Protein AF-A0AAW5YXQ6-F1 (afdb_monomer_lite)

Foldseek 3Di:
DVVPVVVVVVVVVVVVVVVVVVVVVVVVVVVVVVVVVVVVVVVVVVVVVVVVVVVVVVVVVVVVVVVVVVVVVVVVVVVVVVVVVVVVVVVVVVVVVVVVVVVVVVVVVVVVVVVVVVVVVVVVVVVVVVVVVVVVVVVVVVVVVVVVVVVVVVVVVVVVVVVVVVVVVVVVVVVVVVVVVVVVVVVVVVVVVVVVVVVVVVVVVVVVVVVVVVVVVVVVVVVVVVVVCVVVPVPDDDDDDDDDDDDDDDDPDDDQWAFDQDQQRATPHHFAPDWDWDDDPNDTDTHGDGNHDFAADPAWDWDQDLVLAIDIAGGSHFGAYVVGTDDDDDKWFLQAQQQDQVPQPWDPQFDFPDWDAAPRGWIKTKTWGHPVQAQPQDWTFSHWHDLVSFAFCQDPQQKKKKKWKKADPDFWKKKKWKWARPPDDTHTAKIWIAGRPVRDIDIDHNQSVQKDKDWDADPVRRIIMIMMMGGHDPPSRGMIIGTIIGGHVVGGDHHGDIMIITLIGMIRDPDDDHRDRHYRGMDD

Sequence (524 aa):
MVEEAARNAEAASQSAAVAKKSETAAASSKNAAKTSETNAANSAQAAASSQTASANSATAAKKSETNAKNSETAAKTSETNAKSSQTAAKTSETNAKASETAAKNSQAAAAESESAAAGSATSAAGSATAAANSQKAAKTSETNAKSSQTAAKTSETNAKASETAAKSSQDAAAQSESAAASSASAAAASATASANSQKAAKTSETNAKVSETAAANSAKASAASQTAAKASEDAAREYASQAAEPYKYVLQPLPDVWIPFNDSLDMITGFSPSYKKIVIGDDEITMPGDKIVKFKRASKATYINKSGVLTEAAIDEPRFERDGLLIEGQRTNYMLNSESPASWGRSSNMDVPETGTDSFGFTYGKFVCNNSLIGQTSAINMASIAATKSVDVSGDNKYVTTSCRFKTELQVRLRIRFDKYDGSATTFLGDAYIDTQTLEINMTGGAASRITARVRKDEATGWIFAEATIQAIDGELKIGSQIQYSPKQSGATVSGDYIYLATPQVEDGPCVSSFIISGATAAT

Structure (mmCIF, N/CA/C/O backbone):
data_AF-A0AAW5YXQ6-F1
#
_entry.id   AF-A0AAW5YXQ6-F1
#
loop_
_atom_site.group_PDB
_atom_site.id
_atom_site.type_symbol
_atom_site.label_atom_id
_atom_site.label_alt_id
_atom_site.label_comp_id
_atom_site.label_asym_id
_atom_site.label_entity_id
_atom_site.label_seq_id
_atom_site.pdbx_PDB_ins_code
_atom_site.Cartn_x
_atom_site.Cartn_y
_atom_site.Cartn_z
_atom_site.occupancy
_atom_site.B_iso_or_equiv
_atom_site.auth_seq_id
_atom_site.auth_comp_id
_atom_site.auth_asym_id
_atom_site.auth_atom_id
_atom_site.pdbx_PDB_model_num
ATOM 1 N N . MET A 1 1 ? 112.719 27.786 -176.023 1.00 58.38 1 MET A N 1
ATOM 2 C CA . MET A 1 1 ? 113.555 27.074 -175.024 1.00 58.38 1 MET A CA 1
ATOM 3 C C . MET A 1 1 ? 113.428 27.621 -173.598 1.00 58.38 1 MET A C 1
ATOM 5 O O . MET A 1 1 ? 113.539 26.822 -172.684 1.00 58.38 1 MET A O 1
ATOM 9 N N . VAL A 1 2 ? 113.185 28.920 -173.353 1.00 58.44 2 VAL A N 1
ATOM 10 C CA . VAL A 1 2 ? 113.113 29.449 -171.965 1.00 58.44 2 VAL A CA 1
ATOM 11 C C . VAL A 1 2 ? 111.811 29.065 -171.226 1.00 58.44 2 VAL A C 1
ATOM 13 O O . VAL A 1 2 ? 111.835 28.803 -170.029 1.00 58.44 2 VAL A O 1
ATOM 16 N N . GLU A 1 3 ? 110.681 28.954 -171.929 1.00 59.25 3 GLU A N 1
ATOM 17 C CA . GLU A 1 3 ? 109.342 28.760 -171.325 1.00 59.25 3 GLU A CA 1
ATOM 18 C C . GLU A 1 3 ? 109.040 27.338 -170.808 1.00 59.25 3 GLU A C 1
ATOM 20 O O . GLU A 1 3 ? 108.023 27.115 -170.149 1.00 59.25 3 GLU A O 1
ATOM 25 N N . GLU A 1 4 ? 109.883 26.353 -171.117 1.00 63.62 4 GLU A N 1
ATOM 26 C CA . GLU A 1 4 ? 109.640 24.948 -170.755 1.00 63.62 4 GLU A CA 1
ATOM 27 C C . GLU A 1 4 ? 110.229 24.595 -169.381 1.00 63.62 4 GLU A C 1
ATOM 29 O O . GLU A 1 4 ? 109.579 23.930 -168.574 1.00 63.62 4 GLU A O 1
ATOM 34 N N . ALA A 1 5 ? 111.396 25.159 -169.048 1.00 66.12 5 ALA A N 1
ATOM 35 C CA . ALA A 1 5 ? 111.982 25.057 -167.711 1.00 66.12 5 ALA A CA 1
ATOM 36 C C . ALA A 1 5 ? 111.071 25.675 -166.631 1.00 66.12 5 ALA A C 1
ATOM 38 O O . ALA A 1 5 ? 110.927 25.113 -165.545 1.00 66.12 5 ALA A O 1
ATOM 39 N N . ALA A 1 6 ? 110.399 26.788 -166.954 1.00 67.75 6 ALA A N 1
ATOM 40 C CA . ALA A 1 6 ? 109.440 27.438 -166.062 1.00 67.75 6 ALA A CA 1
ATOM 41 C C . ALA A 1 6 ? 108.243 26.528 -165.725 1.00 67.75 6 ALA A C 1
ATOM 43 O O . ALA A 1 6 ? 107.860 26.426 -164.561 1.00 67.75 6 ALA A O 1
ATOM 44 N N . ARG A 1 7 ? 107.691 25.803 -166.711 1.00 72.69 7 ARG A N 1
ATOM 45 C CA . ARG A 1 7 ? 106.556 24.886 -166.495 1.00 72.69 7 ARG A CA 1
ATOM 46 C C . ARG A 1 7 ? 106.907 23.680 -165.620 1.00 72.69 7 ARG A C 1
ATOM 48 O O . ARG A 1 7 ? 106.089 23.290 -164.791 1.00 72.69 7 ARG A O 1
ATOM 55 N N . ASN A 1 8 ? 108.112 23.122 -165.742 1.00 74.69 8 ASN A N 1
ATOM 56 C CA . ASN A 1 8 ? 108.543 22.026 -164.864 1.00 74.69 8 ASN A CA 1
ATOM 57 C C . ASN A 1 8 ? 108.819 22.494 -163.425 1.00 74.69 8 ASN A C 1
ATOM 59 O O . ASN A 1 8 ? 108.479 21.778 -162.483 1.00 74.69 8 ASN A O 1
ATOM 63 N N . ALA A 1 9 ? 109.375 23.696 -163.236 1.00 74.69 9 ALA A N 1
ATOM 64 C CA . ALA A 1 9 ? 109.530 24.286 -161.904 1.00 74.69 9 ALA A CA 1
ATOM 65 C C . ALA A 1 9 ? 108.166 24.546 -161.232 1.00 74.69 9 ALA A C 1
ATOM 67 O O . ALA A 1 9 ? 107.982 24.229 -160.056 1.00 74.69 9 ALA A O 1
ATOM 68 N N . GLU A 1 10 ? 107.191 25.041 -161.998 1.00 77.94 10 GLU A N 1
ATOM 69 C CA . GLU A 1 10 ? 105.812 25.260 -161.555 1.00 77.94 10 GLU A CA 1
ATOM 70 C C . GLU A 1 10 ? 105.127 23.940 -161.142 1.00 77.94 10 GLU A C 1
ATOM 72 O O . GLU A 1 10 ? 104.594 23.833 -160.038 1.00 77.94 10 GLU A O 1
ATOM 77 N N . ALA A 1 11 ? 105.224 22.885 -161.961 1.00 79.94 11 ALA A N 1
ATOM 78 C CA . ALA A 1 11 ? 104.663 21.567 -161.643 1.00 79.94 11 ALA A CA 1
ATOM 79 C C . ALA A 1 11 ? 105.309 20.916 -160.400 1.00 79.94 11 ALA A C 1
ATOM 81 O O . ALA A 1 11 ? 104.618 20.284 -159.593 1.00 79.94 11 ALA A O 1
ATOM 82 N N . ALA A 1 12 ? 106.620 21.098 -160.206 1.00 81.62 12 ALA A N 1
ATOM 83 C CA . ALA A 1 12 ? 107.322 20.652 -159.003 1.00 81.62 12 ALA A CA 1
ATOM 84 C C . ALA A 1 12 ? 106.882 21.441 -157.755 1.00 81.62 12 ALA A C 1
ATOM 86 O O . ALA A 1 12 ? 106.640 20.843 -156.707 1.00 81.62 12 ALA A O 1
ATOM 87 N N . SER A 1 13 ? 106.704 22.762 -157.879 1.00 81.25 13 SER A N 1
ATOM 88 C CA . SER A 1 13 ? 106.182 23.634 -156.817 1.00 81.25 13 SER A CA 1
ATOM 89 C C . SER A 1 13 ? 104.762 23.233 -156.399 1.00 81.25 13 SER A C 1
ATOM 91 O O . SER A 1 13 ? 104.486 23.042 -155.213 1.00 81.25 13 SER A O 1
ATOM 93 N N . GLN A 1 14 ? 103.875 22.989 -157.369 1.00 83.25 14 GLN A N 1
ATOM 94 C CA . GLN A 1 14 ? 102.514 22.510 -157.115 1.00 83.25 14 GLN A CA 1
ATOM 95 C C . GLN A 1 14 ? 102.505 21.114 -156.478 1.00 83.25 14 GLN A C 1
ATOM 97 O O . GLN A 1 14 ? 101.762 20.881 -155.525 1.00 83.25 14 GLN A O 1
ATOM 102 N N . SER A 1 15 ? 103.377 20.204 -156.922 1.00 85.50 15 SER A N 1
ATOM 103 C CA . SER A 1 15 ? 103.525 18.872 -156.314 1.00 85.50 15 SER A CA 1
ATOM 104 C C . SER A 1 15 ? 104.024 18.954 -154.866 1.00 85.50 15 SER A C 1
ATOM 106 O O . SER A 1 15 ? 103.490 18.273 -153.992 1.00 85.50 15 SER A O 1
ATOM 108 N N . ALA A 1 16 ? 104.984 19.839 -154.577 1.00 83.19 16 ALA A N 1
ATOM 109 C CA . ALA A 1 16 ? 105.452 20.109 -153.219 1.00 83.19 16 ALA A CA 1
ATOM 110 C C . ALA A 1 16 ? 104.354 20.744 -152.343 1.00 83.19 16 ALA A C 1
ATOM 112 O O . ALA A 1 16 ? 104.207 20.379 -151.175 1.00 83.19 16 ALA A O 1
ATOM 113 N N . ALA A 1 17 ? 103.531 21.638 -152.900 1.00 83.88 17 ALA A N 1
ATOM 114 C CA . ALA A 1 17 ? 102.381 22.219 -152.210 1.00 83.88 17 ALA A CA 1
ATOM 115 C C . ALA A 1 17 ? 101.293 21.171 -151.903 1.00 83.88 17 ALA A C 1
ATOM 117 O O . ALA A 1 17 ? 100.746 21.160 -150.798 1.00 83.88 17 ALA A O 1
ATOM 118 N N . VAL A 1 18 ? 101.012 20.250 -152.832 1.00 85.94 18 VAL A N 1
ATOM 119 C CA . VAL A 1 18 ? 100.095 19.115 -152.618 1.00 85.94 18 VAL A CA 1
ATOM 120 C C . VAL A 1 18 ? 100.648 18.155 -151.565 1.00 85.94 18 VAL A C 1
ATOM 122 O O . VAL A 1 18 ? 99.914 17.787 -150.649 1.00 85.94 18 VAL A O 1
ATOM 125 N N . ALA A 1 19 ? 101.938 17.812 -151.623 1.00 85.88 19 ALA A N 1
ATOM 126 C CA . ALA A 1 19 ? 102.594 16.986 -150.611 1.00 85.88 19 ALA A CA 1
ATOM 127 C C . ALA A 1 19 ? 102.504 17.631 -149.218 1.00 85.88 19 ALA A C 1
ATOM 129 O O . ALA A 1 19 ? 102.086 16.976 -148.266 1.00 85.88 19 ALA A O 1
ATOM 130 N N . LYS A 1 20 ? 102.771 18.938 -149.106 1.00 86.19 20 LYS A N 1
ATOM 131 C CA . LYS A 1 20 ? 102.674 19.687 -147.844 1.00 86.19 20 LYS A CA 1
ATOM 132 C C . LYS A 1 20 ? 101.234 19.826 -147.336 1.00 86.19 20 LYS A C 1
ATOM 134 O O . LYS A 1 20 ? 100.990 19.772 -146.130 1.00 86.19 20 LYS A O 1
ATOM 139 N N . LYS A 1 21 ? 100.250 19.933 -148.236 1.00 88.50 21 LYS A N 1
ATOM 140 C CA . LYS A 1 21 ? 98.819 19.866 -147.894 1.00 88.50 21 LYS A CA 1
ATOM 141 C C . LYS A 1 21 ? 98.424 18.470 -147.396 1.00 88.50 21 LYS A C 1
ATOM 143 O O . LYS A 1 21 ? 97.661 18.372 -146.440 1.00 88.50 21 LYS A O 1
ATOM 148 N N . SER A 1 22 ? 98.971 17.409 -147.990 1.00 87.88 22 SER A N 1
ATOM 149 C CA . SER A 1 22 ? 98.764 16.022 -147.556 1.00 87.88 22 SER A CA 1
ATOM 150 C C . SER A 1 22 ? 99.425 15.734 -146.205 1.00 87.88 22 SER A C 1
ATOM 152 O O . SER A 1 22 ? 98.815 15.099 -145.352 1.00 87.88 22 SER A O 1
ATOM 154 N N . GLU A 1 23 ? 100.636 16.242 -145.972 1.00 87.94 23 GLU A N 1
ATOM 155 C CA . GLU A 1 23 ? 101.332 16.190 -144.680 1.00 87.94 23 GLU A CA 1
ATOM 156 C C . GLU A 1 23 ? 100.528 16.924 -143.595 1.00 87.94 23 GLU A C 1
ATOM 158 O O . GLU A 1 23 ? 100.293 16.382 -142.515 1.00 87.94 23 GLU A O 1
ATOM 163 N N . THR A 1 24 ? 100.004 18.112 -143.919 1.00 88.06 24 THR A N 1
ATOM 164 C CA . THR A 1 24 ? 99.104 18.870 -143.036 1.00 88.06 24 THR A CA 1
ATOM 165 C C . THR A 1 24 ? 97.824 18.082 -142.738 1.00 88.06 24 THR A C 1
ATOM 167 O O . THR A 1 24 ? 97.433 17.974 -141.580 1.00 88.06 24 THR A O 1
ATOM 170 N N . ALA A 1 25 ? 97.195 17.471 -143.747 1.00 87.19 25 ALA A N 1
ATOM 171 C CA . ALA A 1 25 ? 95.996 16.651 -143.568 1.00 87.19 25 ALA A CA 1
ATOM 172 C C . ALA A 1 25 ? 96.265 15.389 -142.726 1.00 87.19 25 ALA A C 1
ATOM 174 O O . ALA A 1 25 ? 95.455 15.043 -141.867 1.00 87.19 25 ALA A O 1
ATOM 175 N N . ALA A 1 26 ? 97.418 14.738 -142.905 1.00 88.50 26 ALA A N 1
ATOM 176 C CA . ALA A 1 26 ? 97.848 13.610 -142.082 1.00 88.50 26 ALA A CA 1
ATOM 177 C C . ALA A 1 26 ? 98.106 14.034 -140.624 1.00 88.50 26 ALA A C 1
ATOM 179 O O . ALA A 1 26 ? 97.687 13.337 -139.699 1.00 88.50 26 ALA A O 1
ATOM 180 N N . ALA A 1 27 ? 98.714 15.204 -140.399 1.00 88.56 27 ALA A N 1
ATOM 181 C CA . ALA A 1 27 ? 98.882 15.781 -139.066 1.00 88.56 27 ALA A CA 1
ATOM 182 C C . ALA A 1 27 ? 97.530 16.126 -138.412 1.00 88.56 27 ALA A C 1
ATOM 184 O O . ALA A 1 27 ? 97.301 15.771 -137.255 1.00 88.56 27 ALA A O 1
ATOM 185 N N . SER A 1 28 ? 96.595 16.731 -139.154 1.00 90.81 28 SER A N 1
ATOM 186 C CA . SER A 1 28 ? 95.218 16.965 -138.698 1.00 90.81 28 SER A CA 1
ATOM 187 C C . SER A 1 28 ? 94.488 15.661 -138.368 1.00 90.81 28 SER A C 1
ATOM 189 O O . SER A 1 28 ? 93.843 15.581 -137.327 1.00 90.81 28 SER A O 1
ATOM 191 N N . SER A 1 29 ? 94.633 14.619 -139.193 1.00 91.44 29 SER A N 1
ATOM 192 C CA . SER A 1 29 ? 94.037 13.299 -138.952 1.00 91.44 29 SER A CA 1
ATOM 193 C C . SER A 1 29 ? 94.627 12.623 -137.712 1.00 91.44 29 SER A C 1
ATOM 195 O O . SER A 1 29 ? 93.885 12.063 -136.909 1.00 91.44 29 SER A O 1
ATOM 197 N N . LYS A 1 30 ? 95.948 12.711 -137.508 1.00 91.56 30 LYS A N 1
ATOM 198 C CA . LYS A 1 30 ? 96.632 12.215 -136.303 1.00 91.56 30 LYS A CA 1
ATOM 199 C C . LYS A 1 30 ? 96.160 12.948 -135.044 1.00 91.56 30 LYS A C 1
ATOM 201 O O . LYS A 1 30 ? 95.935 12.315 -134.015 1.00 91.56 30 LYS A O 1
ATOM 206 N N . ASN A 1 31 ? 95.965 14.263 -135.131 1.00 91.19 31 ASN A N 1
ATOM 207 C CA . ASN A 1 31 ? 95.408 15.056 -134.036 1.00 91.19 31 ASN A CA 1
ATOM 208 C C . ASN A 1 31 ? 93.947 14.674 -133.753 1.00 91.19 31 ASN A C 1
ATOM 210 O O . ASN A 1 31 ? 93.602 14.457 -132.596 1.00 91.19 31 ASN A O 1
ATOM 214 N N . ALA A 1 32 ? 93.113 14.504 -134.784 1.00 90.88 32 ALA A N 1
ATOM 215 C CA . ALA A 1 32 ? 91.722 14.072 -134.638 1.00 90.88 32 ALA A CA 1
ATOM 216 C C . ALA A 1 32 ? 91.603 12.664 -134.025 1.00 90.88 32 ALA A C 1
ATOM 218 O O . ALA A 1 32 ? 90.770 12.453 -133.144 1.00 90.88 32 ALA A O 1
ATOM 219 N N . ALA A 1 33 ? 92.471 11.725 -134.418 1.00 91.50 33 ALA A N 1
ATOM 220 C CA . ALA A 1 33 ? 92.562 10.402 -133.800 1.00 91.50 33 ALA A CA 1
ATOM 221 C C . ALA A 1 33 ? 92.910 10.507 -132.306 1.00 91.50 33 ALA A C 1
ATOM 223 O O . ALA A 1 33 ? 92.201 9.946 -131.475 1.00 91.50 33 ALA A O 1
ATOM 224 N N . LYS A 1 34 ? 93.910 11.321 -131.943 1.00 92.81 34 LYS A N 1
ATOM 225 C CA . LYS A 1 34 ? 94.286 11.562 -130.540 1.00 92.81 34 LYS A CA 1
ATOM 226 C C . LYS A 1 34 ? 93.174 12.251 -129.728 1.00 92.81 34 LYS A C 1
ATOM 228 O O . LYS A 1 34 ? 92.974 11.942 -128.552 1.00 92.81 34 LYS A O 1
ATOM 233 N N . THR A 1 35 ? 92.406 13.155 -130.341 1.00 93.69 35 THR A N 1
ATOM 234 C CA . THR A 1 35 ? 91.186 13.720 -129.737 1.00 93.69 35 THR A CA 1
ATOM 235 C C . THR A 1 35 ? 90.112 12.647 -129.544 1.00 93.69 35 THR A C 1
ATOM 237 O O . THR A 1 35 ? 89.458 12.629 -128.506 1.00 93.69 35 THR A O 1
ATOM 240 N N . SER A 1 36 ? 89.950 11.722 -130.492 1.00 92.75 36 SER A N 1
ATOM 241 C CA . SER A 1 36 ? 89.001 10.608 -130.383 1.00 92.75 36 SER A CA 1
ATOM 242 C C . SER A 1 36 ? 89.391 9.617 -129.279 1.00 92.75 36 SER A C 1
ATOM 244 O O . SER A 1 36 ? 88.534 9.258 -128.475 1.00 92.75 36 SER A O 1
ATOM 246 N N . GLU A 1 37 ? 90.677 9.270 -129.147 1.00 92.75 37 GLU A N 1
ATOM 247 C CA . GLU A 1 37 ? 91.215 8.493 -128.015 1.00 92.75 37 GLU A CA 1
ATOM 248 C C . GLU A 1 37 ? 90.936 9.187 -126.673 1.00 92.75 37 GLU A C 1
ATOM 250 O O . GLU A 1 37 ? 90.452 8.560 -125.732 1.00 92.75 37 GLU A O 1
ATOM 255 N N . THR A 1 38 ? 91.171 10.503 -126.602 1.00 93.62 38 THR A N 1
ATOM 256 C CA . THR A 1 38 ? 90.888 11.313 -125.404 1.00 93.62 38 THR A CA 1
ATOM 257 C C . THR A 1 38 ? 89.392 11.311 -125.068 1.00 93.62 38 THR A C 1
ATOM 259 O O . THR A 1 38 ? 89.015 11.142 -123.910 1.00 93.62 38 THR A O 1
ATOM 262 N N . ASN A 1 39 ? 88.521 11.441 -126.072 1.00 93.69 39 ASN A N 1
ATOM 263 C CA . ASN A 1 39 ? 87.072 11.390 -125.885 1.00 93.69 39 ASN A CA 1
ATOM 264 C C . ASN A 1 39 ? 86.600 10.000 -125.437 1.00 93.69 39 ASN A C 1
ATOM 266 O O . ASN A 1 39 ? 85.785 9.913 -124.523 1.00 93.69 39 ASN A O 1
ATOM 270 N N . ALA A 1 40 ? 87.139 8.921 -126.010 1.00 93.62 40 ALA A N 1
ATOM 271 C CA . ALA A 1 40 ? 86.831 7.554 -125.595 1.00 93.62 40 ALA A CA 1
ATOM 272 C C . ALA A 1 40 ? 87.261 7.289 -124.140 1.00 93.62 40 ALA A C 1
ATOM 274 O O . ALA A 1 40 ? 86.485 6.730 -123.364 1.00 93.62 40 ALA A O 1
ATOM 275 N N . ALA A 1 41 ? 88.448 7.761 -123.739 1.00 93.31 41 ALA A N 1
ATOM 276 C CA . ALA A 1 41 ? 88.913 7.698 -122.353 1.00 93.31 41 ALA A CA 1
ATOM 277 C C . ALA A 1 41 ? 88.003 8.499 -121.400 1.00 93.31 41 ALA A C 1
ATOM 279 O O . ALA A 1 41 ? 87.609 7.989 -120.351 1.00 93.31 41 ALA A O 1
ATOM 280 N N . ASN A 1 42 ? 87.591 9.711 -121.789 1.00 95.06 42 ASN A N 1
ATOM 281 C CA . ASN A 1 42 ? 86.647 10.528 -121.020 1.00 95.06 42 ASN A CA 1
ATOM 282 C C . ASN A 1 42 ? 85.271 9.853 -120.882 1.00 95.06 42 ASN A C 1
ATOM 284 O O . ASN A 1 42 ? 84.695 9.852 -119.794 1.00 95.06 42 ASN A O 1
ATOM 288 N N . SER A 1 43 ? 84.747 9.236 -121.947 1.00 94.88 43 SER A N 1
ATOM 289 C CA . SER A 1 43 ? 83.491 8.476 -121.903 1.00 94.88 43 SER A CA 1
ATOM 290 C C . SER A 1 43 ? 83.594 7.233 -121.016 1.00 94.88 43 SER A C 1
ATOM 292 O O . SER A 1 43 ? 82.676 6.972 -120.240 1.00 94.88 43 SER A O 1
ATOM 294 N N . ALA A 1 44 ? 84.711 6.501 -121.065 1.00 94.19 44 ALA A N 1
ATOM 295 C CA . ALA A 1 44 ? 84.963 5.370 -120.172 1.00 94.19 44 ALA A CA 1
ATOM 296 C C . ALA A 1 44 ? 85.036 5.815 -118.698 1.00 94.19 44 ALA A C 1
ATOM 298 O O . ALA A 1 44 ? 84.413 5.199 -117.832 1.00 94.19 44 ALA A O 1
ATOM 299 N N . GLN A 1 45 ? 85.711 6.933 -118.416 1.00 95.06 45 GLN A N 1
ATOM 300 C CA . GLN A 1 45 ? 85.770 7.520 -117.077 1.00 95.06 45 GLN A CA 1
ATOM 301 C C . GLN A 1 45 ? 84.387 7.981 -116.587 1.00 95.06 45 GLN A C 1
ATOM 303 O O . GLN A 1 45 ? 84.032 7.735 -115.434 1.00 95.06 45 GLN A O 1
ATOM 308 N N . ALA A 1 46 ? 83.577 8.601 -117.449 1.00 94.81 46 ALA A N 1
ATOM 309 C CA . ALA A 1 46 ? 82.210 9.008 -117.123 1.00 94.81 46 ALA A CA 1
ATOM 310 C C . ALA A 1 46 ? 81.287 7.803 -116.855 1.00 94.81 46 ALA A C 1
ATOM 312 O O . ALA A 1 46 ? 80.469 7.848 -115.932 1.00 94.81 46 ALA A O 1
ATOM 313 N N . ALA A 1 47 ? 81.448 6.707 -117.603 1.00 94.62 47 ALA A N 1
ATOM 314 C CA . ALA A 1 47 ? 80.738 5.454 -117.362 1.00 94.62 47 ALA A CA 1
ATOM 315 C C . ALA A 1 47 ? 81.131 4.826 -116.011 1.00 94.62 47 ALA A C 1
ATOM 317 O O . ALA A 1 47 ? 80.248 4.478 -115.227 1.00 94.62 47 ALA A O 1
ATOM 318 N N . ALA A 1 48 ? 82.427 4.772 -115.682 1.00 94.88 48 ALA A N 1
ATOM 319 C CA . ALA A 1 48 ? 82.915 4.280 -114.389 1.00 94.88 48 ALA A CA 1
ATOM 320 C C . ALA A 1 48 ? 82.415 5.135 -113.205 1.00 94.88 48 ALA A C 1
ATOM 322 O O . ALA A 1 48 ? 81.961 4.603 -112.185 1.00 94.88 48 ALA A O 1
ATOM 323 N N . SER A 1 49 ? 82.410 6.464 -113.353 1.00 95.62 49 SER A N 1
ATOM 324 C CA . SER A 1 49 ? 81.819 7.381 -112.369 1.00 95.62 49 SER A CA 1
ATOM 325 C C . SER A 1 49 ? 80.307 7.165 -112.217 1.00 95.62 49 SER A C 1
ATOM 327 O O . SER A 1 49 ? 79.798 7.172 -111.098 1.00 95.62 49 SER A O 1
ATOM 329 N N . SER A 1 50 ? 79.589 6.903 -113.314 1.00 95.44 50 SER A N 1
ATOM 330 C CA . SER A 1 50 ? 78.143 6.625 -113.298 1.00 95.44 50 SER A CA 1
ATOM 331 C C . SER A 1 50 ? 77.815 5.280 -112.641 1.00 95.44 50 SER A C 1
ATOM 333 O O . SER A 1 50 ? 76.875 5.192 -111.852 1.00 95.44 50 SER A O 1
ATOM 335 N N . GLN A 1 51 ? 78.620 4.242 -112.892 1.00 95.88 51 GLN A N 1
ATOM 336 C CA . GLN A 1 51 ? 78.511 2.946 -112.216 1.00 95.88 51 GLN A CA 1
ATOM 337 C C . GLN A 1 51 ? 78.761 3.088 -110.707 1.00 95.88 51 GLN A C 1
ATOM 339 O O . GLN A 1 51 ? 78.008 2.540 -109.902 1.00 95.88 51 GLN A O 1
ATOM 344 N N . THR A 1 52 ? 79.759 3.888 -110.317 1.00 95.81 52 THR A N 1
ATOM 345 C CA . THR A 1 52 ? 80.049 4.209 -108.910 1.00 95.81 52 THR A CA 1
ATOM 346 C C . THR A 1 52 ? 78.887 4.962 -108.256 1.00 95.81 52 THR A C 1
ATOM 348 O O . THR A 1 52 ? 78.453 4.603 -107.161 1.00 95.81 52 THR A O 1
ATOM 351 N N . ALA A 1 53 ? 78.321 5.964 -108.936 1.00 95.50 53 ALA A N 1
ATOM 352 C CA . ALA A 1 53 ? 77.147 6.693 -108.460 1.00 95.50 53 ALA A CA 1
ATOM 353 C C . ALA A 1 53 ? 75.928 5.768 -108.290 1.00 95.50 53 ALA A C 1
ATOM 355 O O . ALA A 1 53 ? 75.265 5.825 -107.259 1.00 95.50 53 ALA A O 1
ATOM 356 N N . SER A 1 54 ? 75.685 4.860 -109.240 1.00 95.19 54 SER A N 1
ATOM 357 C CA . SER A 1 54 ? 74.610 3.863 -109.162 1.00 95.19 54 SER A CA 1
ATOM 358 C C . SER A 1 54 ? 74.794 2.893 -107.986 1.00 95.19 54 SER A C 1
ATOM 360 O O . SER A 1 54 ? 73.853 2.672 -107.222 1.00 95.19 54 SER A O 1
ATOM 362 N N . ALA A 1 55 ? 76.010 2.381 -107.763 1.00 95.31 55 ALA A N 1
ATOM 363 C CA . ALA A 1 55 ? 76.329 1.523 -106.618 1.00 95.31 55 ALA A CA 1
ATOM 364 C C . ALA A 1 55 ? 76.145 2.252 -105.270 1.00 95.31 55 ALA A C 1
ATOM 366 O O . ALA A 1 55 ? 75.583 1.692 -104.321 1.00 95.31 55 ALA A O 1
ATOM 367 N N . ASN A 1 56 ? 76.540 3.527 -105.197 1.00 96.38 56 ASN A N 1
ATOM 368 C CA . ASN A 1 56 ? 76.295 4.382 -104.035 1.00 96.38 56 ASN A CA 1
ATOM 369 C C . ASN A 1 56 ? 74.791 4.614 -103.809 1.00 96.38 56 ASN A C 1
ATOM 371 O O . ASN A 1 56 ? 74.323 4.507 -102.676 1.00 96.38 56 ASN A O 1
ATOM 375 N N . SER A 1 57 ? 74.012 4.861 -104.868 1.00 95.56 57 SER A N 1
ATOM 376 C CA . SER A 1 57 ? 72.551 5.000 -104.792 1.00 95.56 57 SER A CA 1
ATOM 377 C C . SER A 1 57 ? 71.862 3.711 -104.340 1.00 95.56 57 SER A C 1
ATOM 379 O O . SER A 1 57 ? 70.983 3.771 -103.483 1.00 95.56 57 SER A O 1
ATOM 381 N N . ALA A 1 58 ? 72.283 2.544 -104.836 1.00 95.50 58 ALA A N 1
ATOM 382 C CA . ALA A 1 58 ? 71.772 1.247 -104.388 1.00 95.50 58 ALA A CA 1
ATOM 383 C C . ALA A 1 58 ? 72.084 0.995 -102.900 1.00 95.50 58 ALA A C 1
ATOM 385 O O . ALA A 1 58 ? 71.217 0.557 -102.140 1.00 95.50 58 ALA A O 1
ATOM 386 N N . THR A 1 59 ? 73.291 1.356 -102.455 1.00 96.19 59 THR A N 1
ATOM 387 C CA . THR A 1 59 ? 73.700 1.282 -101.043 1.00 96.19 59 THR A CA 1
ATOM 388 C C . THR A 1 59 ? 72.867 2.222 -100.164 1.00 96.19 59 THR A C 1
ATOM 390 O O . THR A 1 59 ? 72.386 1.822 -99.101 1.00 96.19 59 THR A O 1
ATOM 393 N N . ALA A 1 60 ? 72.629 3.457 -100.617 1.00 95.44 60 ALA A N 1
ATOM 394 C CA . ALA A 1 60 ? 71.784 4.428 -99.925 1.00 95.44 60 ALA A CA 1
ATOM 395 C C . ALA A 1 60 ? 70.315 3.972 -99.850 1.00 95.44 60 ALA A C 1
ATOM 397 O O . ALA A 1 60 ? 69.701 4.063 -98.786 1.00 95.44 60 ALA A O 1
ATOM 398 N N . ALA A 1 61 ? 69.773 3.411 -100.936 1.00 95.38 61 ALA A N 1
ATOM 399 C CA . ALA A 1 61 ? 68.433 2.832 -100.968 1.00 95.38 61 ALA A CA 1
ATOM 400 C C . ALA A 1 61 ? 68.303 1.660 -99.983 1.00 95.38 61 ALA A C 1
ATOM 402 O O . ALA A 1 61 ? 67.356 1.628 -99.197 1.00 95.38 61 ALA A O 1
ATOM 403 N N . LYS A 1 62 ? 69.291 0.752 -99.934 1.00 96.00 62 LYS A N 1
ATOM 404 C CA . LYS A 1 62 ? 69.295 -0.364 -98.975 1.00 96.00 62 LYS A CA 1
ATOM 405 C C . LYS A 1 62 ? 69.382 0.114 -97.523 1.00 96.00 62 LYS A C 1
ATOM 407 O O . LYS A 1 62 ? 68.677 -0.409 -96.665 1.00 96.00 62 LYS A O 1
ATOM 412 N N . LYS A 1 63 ? 70.186 1.147 -97.245 1.00 96.69 63 LYS A N 1
ATOM 413 C CA . LYS A 1 63 ? 70.232 1.799 -95.925 1.00 96.69 63 LYS A CA 1
ATOM 414 C C . LYS A 1 63 ? 68.883 2.430 -95.557 1.00 96.69 63 LYS A C 1
ATOM 416 O O . LYS A 1 63 ? 68.460 2.316 -94.410 1.00 96.69 63 LYS A O 1
ATOM 421 N N . SER A 1 64 ? 68.197 3.048 -96.518 1.00 95.19 64 SER A N 1
ATOM 422 C CA . SER A 1 64 ? 66.862 3.626 -96.320 1.00 95.19 64 SER A CA 1
ATOM 423 C C . SER A 1 64 ? 65.804 2.554 -96.022 1.00 95.19 64 SER A C 1
ATOM 425 O O . SER A 1 64 ? 65.034 2.707 -95.078 1.00 95.19 64 SER A O 1
ATOM 427 N N . GLU A 1 65 ? 65.820 1.423 -96.738 1.00 96.12 65 GLU A N 1
ATOM 428 C CA . GLU A 1 65 ? 64.944 0.269 -96.471 1.00 96.12 65 GLU A CA 1
ATOM 429 C C . GLU A 1 65 ? 65.132 -0.273 -95.041 1.00 96.12 65 GLU A C 1
ATOM 431 O O . GLU A 1 65 ? 64.156 -0.515 -94.329 1.00 96.12 65 GLU A O 1
ATOM 436 N N . THR A 1 66 ? 66.384 -0.417 -94.591 1.00 96.19 66 THR A N 1
ATOM 437 C CA . THR A 1 66 ? 66.705 -0.817 -93.211 1.00 96.19 66 THR A CA 1
ATOM 438 C C . THR A 1 66 ? 66.213 0.214 -92.193 1.00 96.19 66 THR A C 1
ATOM 440 O O . THR A 1 66 ? 65.602 -0.158 -91.193 1.00 96.19 66 THR A O 1
ATOM 443 N N . ASN A 1 67 ? 66.418 1.510 -92.450 1.00 95.75 67 ASN A N 1
ATOM 444 C CA . ASN A 1 67 ? 65.926 2.572 -91.572 1.00 95.75 67 ASN A CA 1
ATOM 445 C C . ASN A 1 67 ? 64.392 2.559 -91.463 1.00 95.75 67 ASN A C 1
ATOM 447 O O . ASN A 1 67 ? 63.871 2.660 -90.357 1.00 95.75 67 ASN A O 1
ATOM 451 N N . ALA A 1 68 ? 63.672 2.367 -92.573 1.00 95.25 68 ALA A N 1
ATOM 452 C CA . ALA A 1 68 ? 62.213 2.276 -92.580 1.00 95.25 68 ALA A CA 1
ATOM 453 C C . ALA A 1 68 ? 61.702 1.082 -91.750 1.00 95.25 68 ALA A C 1
ATOM 455 O O . ALA A 1 68 ? 60.800 1.248 -90.930 1.00 95.25 68 ALA A O 1
ATOM 456 N N . LYS A 1 69 ? 62.331 -0.095 -91.882 1.00 95.69 69 LYS A N 1
ATOM 457 C CA . LYS A 1 69 ? 62.023 -1.289 -91.066 1.00 95.69 69 LYS A CA 1
ATOM 458 C C . LYS A 1 69 ? 62.302 -1.075 -89.574 1.00 95.69 69 LYS A C 1
ATOM 460 O O . LYS A 1 69 ? 61.521 -1.512 -88.724 1.00 95.69 69 LYS A O 1
ATOM 465 N N . ASN A 1 70 ? 63.375 -0.357 -89.242 1.00 96.06 70 ASN A N 1
ATOM 466 C CA . ASN A 1 70 ? 63.673 0.031 -87.863 1.00 96.06 70 ASN A CA 1
ATOM 467 C C . ASN A 1 70 ? 62.610 0.998 -87.311 1.00 96.06 70 ASN A C 1
ATOM 469 O O . ASN A 1 70 ? 62.139 0.806 -86.191 1.00 96.06 70 ASN A O 1
ATOM 473 N N . SER A 1 71 ? 62.174 1.989 -88.098 1.00 95.25 71 SER A N 1
ATOM 474 C CA . SER A 1 71 ? 61.090 2.908 -87.721 1.00 95.25 71 SER A CA 1
ATOM 475 C C . SER A 1 71 ? 59.745 2.199 -87.537 1.00 95.25 71 SER A C 1
ATOM 477 O O . SER A 1 71 ? 59.050 2.480 -86.564 1.00 95.25 71 SER A O 1
ATOM 479 N N . GLU A 1 72 ? 59.392 1.242 -88.401 1.00 96.44 72 GLU A N 1
ATOM 480 C CA . GLU A 1 72 ? 58.182 0.418 -88.247 1.00 96.44 72 GLU A CA 1
ATO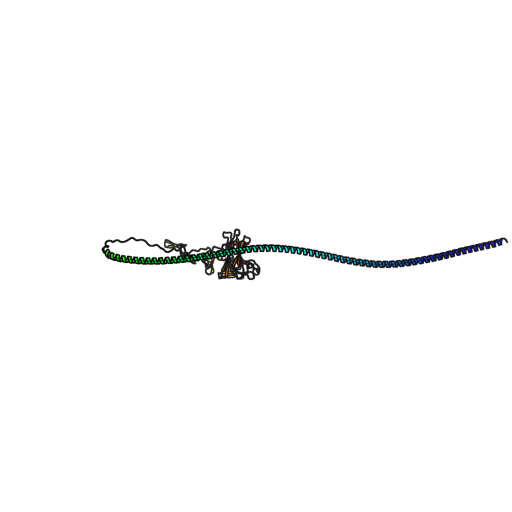M 481 C C . GLU A 1 72 ? 58.215 -0.393 -86.937 1.00 96.44 72 GLU A C 1
ATOM 483 O O . GLU A 1 72 ? 57.234 -0.446 -86.192 1.00 96.44 72 GLU A O 1
ATOM 488 N N . THR A 1 73 ? 59.371 -0.977 -86.612 1.00 96.06 73 THR A N 1
ATOM 489 C CA . THR A 1 73 ? 59.582 -1.737 -85.369 1.00 96.06 73 THR A CA 1
ATOM 490 C C . THR A 1 73 ? 59.493 -0.833 -84.133 1.00 96.06 73 THR A C 1
ATOM 492 O O . THR A 1 73 ? 58.845 -1.186 -83.143 1.00 96.06 73 THR A O 1
ATOM 495 N N . ALA A 1 74 ? 60.078 0.367 -84.196 1.00 95.38 74 ALA A N 1
ATOM 496 C CA . ALA A 1 74 ? 59.988 1.366 -83.133 1.00 95.38 74 ALA A CA 1
ATOM 497 C C . ALA A 1 74 ? 58.545 1.868 -82.930 1.00 95.38 74 ALA A C 1
ATOM 499 O O . ALA A 1 74 ? 58.114 2.045 -81.789 1.00 95.38 74 ALA A O 1
ATOM 500 N N . ALA A 1 75 ? 57.767 2.025 -84.008 1.00 95.50 75 ALA A N 1
ATOM 501 C CA . ALA A 1 75 ? 56.356 2.403 -83.944 1.00 95.50 75 ALA A CA 1
ATOM 502 C C . ALA A 1 75 ? 55.505 1.327 -83.245 1.00 95.50 75 ALA A C 1
ATOM 504 O O . ALA A 1 75 ? 54.818 1.640 -82.275 1.00 95.50 75 ALA A O 1
ATOM 505 N N . LYS A 1 76 ? 55.630 0.049 -83.640 1.00 96.06 76 LYS A N 1
ATOM 506 C CA . LYS A 1 76 ? 54.932 -1.083 -82.987 1.00 96.06 76 LYS A CA 1
ATOM 507 C C . LYS A 1 76 ? 55.306 -1.233 -81.507 1.00 96.06 76 LYS A C 1
ATOM 509 O O . LYS A 1 76 ? 54.456 -1.519 -80.662 1.00 96.06 76 LYS A O 1
ATOM 514 N N . THR A 1 77 ? 56.574 -0.989 -81.172 1.00 96.62 77 THR A N 1
ATOM 515 C CA . THR A 1 77 ? 57.045 -0.963 -79.775 1.00 96.62 77 THR A CA 1
ATOM 516 C C . THR A 1 77 ? 56.392 0.186 -78.998 1.00 96.62 77 THR A C 1
ATOM 518 O O . THR A 1 77 ? 55.925 -0.003 -77.876 1.00 96.62 77 THR A O 1
ATOM 521 N N . SER A 1 78 ? 56.290 1.367 -79.611 1.00 95.06 78 SER A N 1
ATOM 522 C CA . SER A 1 78 ? 55.664 2.551 -79.009 1.00 95.06 78 SER A CA 1
ATOM 523 C C . SER A 1 78 ? 54.159 2.364 -78.786 1.00 95.06 78 SER A C 1
ATOM 525 O O . SER A 1 78 ? 53.654 2.727 -77.726 1.00 95.06 78 SER A O 1
ATOM 527 N N . GLU A 1 79 ? 53.455 1.735 -79.728 1.00 96.62 79 GLU A N 1
ATOM 528 C CA . GLU A 1 79 ? 52.043 1.352 -79.596 1.00 96.62 79 GLU A CA 1
ATOM 529 C C . GLU A 1 79 ? 51.827 0.359 -78.439 1.00 96.62 79 GLU A C 1
ATOM 531 O O . GLU A 1 79 ? 50.954 0.559 -77.590 1.00 96.62 79 GLU A O 1
ATOM 536 N N . THR A 1 80 ? 52.686 -0.661 -78.336 1.00 96.38 80 THR A N 1
ATOM 537 C CA . THR A 1 80 ? 52.664 -1.645 -77.237 1.00 96.38 80 THR A CA 1
ATOM 538 C C . THR A 1 80 ? 52.901 -0.979 -75.876 1.00 96.38 80 THR A C 1
ATOM 540 O O . THR A 1 80 ? 52.185 -1.251 -74.906 1.00 96.38 80 THR A O 1
ATOM 543 N N . ASN A 1 81 ? 53.856 -0.047 -75.803 1.00 95.38 81 ASN A N 1
ATOM 544 C CA . ASN A 1 81 ? 54.133 0.732 -74.596 1.00 95.38 81 ASN A CA 1
ATOM 545 C C . ASN A 1 81 ? 52.950 1.640 -74.228 1.00 95.38 81 ASN A C 1
ATOM 547 O O . ASN A 1 81 ? 52.534 1.659 -73.072 1.00 95.38 81 ASN A O 1
ATOM 551 N N . ALA A 1 82 ? 52.346 2.332 -75.198 1.00 95.38 82 ALA A N 1
ATOM 552 C CA . ALA A 1 82 ? 51.163 3.163 -74.973 1.00 95.38 82 ALA A CA 1
ATOM 553 C C . ALA A 1 82 ? 49.970 2.339 -74.454 1.00 95.38 82 ALA A C 1
ATOM 555 O O . ALA A 1 82 ? 49.281 2.762 -73.521 1.00 95.38 82 ALA A O 1
ATOM 556 N N . LYS A 1 83 ? 49.756 1.128 -74.990 1.00 95.88 83 LYS A N 1
ATOM 557 C CA . LYS A 1 83 ? 48.703 0.217 -74.515 1.00 95.88 83 LYS A CA 1
ATOM 558 C C . LYS A 1 83 ? 48.970 -0.307 -73.100 1.00 95.88 83 LYS A C 1
ATOM 560 O O . LYS A 1 83 ? 48.039 -0.419 -72.296 1.00 95.88 83 LYS A O 1
ATOM 565 N N . SER A 1 84 ? 50.234 -0.564 -72.776 1.00 96.50 84 SER A N 1
ATOM 566 C CA . SER A 1 84 ? 50.671 -0.945 -71.429 1.00 96.50 84 SER A CA 1
ATOM 567 C C . SER A 1 84 ? 50.440 0.195 -70.430 1.00 96.50 84 SER A C 1
ATOM 569 O O . SER A 1 84 ? 49.812 -0.021 -69.394 1.00 96.50 84 SER A O 1
ATOM 571 N N . SER A 1 85 ? 50.814 1.430 -70.781 1.00 95.56 85 SER A N 1
ATOM 572 C CA . SER A 1 85 ? 50.556 2.630 -69.971 1.00 95.56 85 SER A CA 1
ATOM 573 C C . SER A 1 85 ? 49.063 2.904 -69.765 1.00 95.56 85 SER A C 1
ATOM 575 O O . SER A 1 85 ? 48.654 3.216 -68.650 1.00 95.56 85 SER A O 1
ATOM 577 N N . GLN A 1 86 ? 48.221 2.722 -70.792 1.00 97.56 86 GLN A N 1
ATOM 578 C CA . GLN A 1 86 ? 46.758 2.813 -70.654 1.00 97.56 86 GLN A CA 1
ATOM 579 C C . GLN A 1 86 ? 46.216 1.785 -69.645 1.00 97.56 86 GLN A C 1
ATOM 581 O O . GLN A 1 86 ? 45.335 2.098 -68.844 1.00 97.56 86 GLN A O 1
ATOM 586 N N . THR A 1 87 ? 46.750 0.562 -69.666 1.00 96.19 87 THR A N 1
ATOM 587 C CA . THR A 1 87 ? 46.342 -0.517 -68.752 1.00 96.19 87 THR A CA 1
ATOM 588 C C . THR A 1 87 ? 46.789 -0.230 -67.316 1.00 96.19 87 THR A C 1
ATOM 590 O O . THR A 1 87 ? 45.996 -0.363 -66.380 1.00 96.19 87 THR A O 1
ATOM 593 N N . ALA A 1 88 ? 48.027 0.242 -67.136 1.00 95.38 88 ALA A N 1
ATOM 594 C CA . ALA A 1 88 ? 48.553 0.666 -65.842 1.00 95.38 88 ALA A CA 1
ATOM 595 C C . ALA A 1 88 ? 47.752 1.842 -65.255 1.00 95.38 88 ALA A C 1
ATOM 597 O O . ALA A 1 88 ? 47.364 1.790 -64.091 1.00 95.38 88 ALA A O 1
ATOM 598 N N . ALA A 1 89 ? 47.412 2.851 -66.065 1.00 95.44 89 ALA A N 1
ATOM 599 C CA . ALA A 1 89 ? 46.585 3.981 -65.639 1.00 95.44 89 ALA A CA 1
ATOM 600 C C . ALA A 1 89 ? 45.196 3.534 -65.147 1.00 95.44 89 ALA A C 1
ATOM 602 O O . ALA A 1 89 ? 44.763 3.949 -64.074 1.00 95.44 89 ALA A O 1
ATOM 603 N N . LYS A 1 90 ? 44.532 2.625 -65.875 1.00 95.88 90 LYS A N 1
ATOM 604 C CA . LYS A 1 90 ? 43.215 2.088 -65.490 1.00 95.88 90 LYS A CA 1
ATOM 605 C C . LYS A 1 90 ? 43.268 1.210 -64.230 1.00 95.88 90 LYS A C 1
ATOM 607 O O . LYS A 1 90 ? 42.331 1.193 -63.431 1.00 95.88 90 LYS A O 1
ATOM 612 N N . THR A 1 91 ? 44.386 0.514 -64.017 1.00 96.62 91 THR A N 1
ATOM 613 C CA . THR A 1 91 ? 44.657 -0.218 -62.768 1.00 96.62 91 THR A CA 1
ATOM 614 C C . THR A 1 91 ? 44.834 0.755 -61.599 1.00 96.62 91 THR A C 1
ATOM 616 O O . THR A 1 91 ? 44.219 0.568 -60.553 1.00 96.62 91 THR A O 1
ATOM 619 N N . SER A 1 92 ? 45.593 1.839 -61.785 1.00 95.25 92 SER A N 1
ATOM 620 C CA . SER A 1 92 ? 45.764 2.891 -60.773 1.00 95.25 92 SER A CA 1
ATOM 621 C C . SER A 1 92 ? 44.454 3.605 -60.426 1.00 95.25 92 SER A C 1
ATOM 623 O O . SER A 1 92 ? 44.202 3.848 -59.251 1.00 95.25 92 SER A O 1
ATOM 625 N N . GLU A 1 93 ? 43.592 3.884 -61.408 1.00 96.69 93 GLU A N 1
ATOM 626 C CA . GLU A 1 93 ? 42.242 4.431 -61.191 1.00 96.69 93 GLU A CA 1
ATOM 627 C C . GLU A 1 93 ? 41.380 3.486 -60.332 1.00 96.69 93 GLU A C 1
ATOM 629 O O . GLU A 1 93 ? 40.762 3.907 -59.352 1.00 96.69 93 GLU A O 1
ATOM 634 N N . THR A 1 94 ? 41.408 2.185 -60.644 1.00 96.06 94 THR A N 1
ATOM 635 C CA . THR A 1 94 ? 40.697 1.148 -59.876 1.00 96.06 94 THR A CA 1
ATOM 636 C C . THR A 1 94 ? 41.216 1.064 -58.436 1.00 96.06 94 THR A C 1
ATOM 638 O O . THR A 1 94 ? 40.426 1.057 -57.490 1.00 96.06 94 THR A O 1
ATOM 641 N N . ASN A 1 95 ? 42.540 1.073 -58.254 1.00 95.00 95 ASN A N 1
ATOM 642 C CA . ASN A 1 95 ? 43.176 1.054 -56.936 1.00 95.00 95 ASN A CA 1
ATOM 643 C C . ASN A 1 95 ? 42.840 2.313 -56.124 1.00 95.00 95 ASN A C 1
ATOM 645 O O . ASN A 1 95 ? 42.493 2.202 -54.951 1.00 95.00 95 ASN A O 1
ATOM 649 N N . ALA A 1 96 ? 42.858 3.498 -56.743 1.00 95.38 96 ALA A N 1
ATOM 650 C CA . ALA A 1 96 ? 42.465 4.745 -56.091 1.00 95.38 96 ALA A CA 1
ATOM 651 C C . ALA A 1 96 ? 41.003 4.701 -55.611 1.00 95.38 96 ALA A C 1
ATOM 653 O O . ALA A 1 96 ? 40.712 5.117 -54.489 1.00 95.38 96 ALA A O 1
ATOM 654 N N . LYS A 1 97 ? 40.089 4.125 -56.407 1.00 95.31 97 LYS A N 1
ATOM 655 C CA . LYS A 1 97 ? 38.684 3.949 -56.009 1.00 95.31 97 LYS A CA 1
ATOM 656 C C . LYS A 1 97 ? 38.511 2.945 -54.864 1.00 95.31 97 LYS A C 1
ATOM 658 O O . LYS A 1 97 ? 37.689 3.166 -53.968 1.00 95.31 97 LYS A O 1
ATOM 663 N N . ALA A 1 98 ? 39.304 1.874 -54.850 1.00 96.12 98 ALA A N 1
ATOM 664 C CA . ALA A 1 98 ? 39.349 0.934 -53.733 1.00 96.12 98 ALA A CA 1
ATOM 665 C C . ALA A 1 98 ? 39.864 1.613 -52.448 1.00 96.12 98 ALA A C 1
ATOM 667 O O . ALA A 1 98 ? 39.242 1.469 -51.396 1.00 96.12 98 ALA A O 1
ATOM 668 N N . SER A 1 99 ? 40.925 2.425 -52.534 1.00 95.12 99 SER A N 1
ATOM 669 C CA . SER A 1 99 ? 41.444 3.210 -51.405 1.00 95.12 99 SER A CA 1
ATOM 670 C C . SER A 1 99 ? 40.447 4.254 -50.888 1.00 95.12 99 SER A C 1
ATOM 672 O O . SER A 1 99 ? 40.291 4.380 -49.677 1.00 95.12 99 SER A O 1
ATOM 674 N N . GLU A 1 100 ? 39.723 4.959 -51.766 1.00 96.69 100 GLU A N 1
ATOM 675 C CA . GLU A 1 100 ? 38.646 5.886 -51.370 1.00 96.69 100 GLU A CA 1
ATOM 676 C C . GLU A 1 100 ? 37.540 5.158 -50.585 1.00 96.69 100 GLU A C 1
ATOM 678 O O . GLU A 1 100 ? 37.047 5.655 -49.572 1.00 96.69 100 GLU A O 1
ATOM 683 N N . THR A 1 101 ? 37.174 3.954 -51.032 1.00 96.19 101 THR A N 1
ATOM 684 C CA . THR A 1 101 ? 36.155 3.119 -50.379 1.00 96.19 101 THR A CA 1
ATOM 685 C C . THR A 1 101 ? 36.641 2.614 -49.019 1.00 96.19 101 THR A C 1
ATOM 687 O O . THR A 1 101 ? 35.920 2.719 -48.029 1.00 96.19 101 THR A O 1
ATOM 690 N N . ALA A 1 102 ? 37.887 2.139 -48.935 1.00 95.00 102 ALA A N 1
ATOM 691 C CA . ALA A 1 102 ? 38.501 1.719 -47.677 1.00 95.00 102 ALA A CA 1
ATOM 692 C C . ALA A 1 102 ? 38.585 2.874 -46.663 1.00 95.00 102 ALA A C 1
ATOM 694 O O . ALA A 1 102 ? 38.247 2.687 -45.498 1.00 95.00 102 ALA A O 1
ATOM 695 N N . ALA A 1 103 ? 38.954 4.082 -47.105 1.00 95.38 103 ALA A N 1
ATOM 696 C CA . ALA A 1 103 ? 38.998 5.268 -46.250 1.00 95.38 103 ALA A CA 1
ATOM 697 C C . ALA A 1 103 ? 37.613 5.636 -45.684 1.00 95.38 103 ALA A C 1
ATOM 699 O O . ALA A 1 103 ? 37.496 5.917 -44.491 1.00 95.38 103 ALA A O 1
ATOM 700 N N . LYS A 1 104 ? 36.555 5.572 -46.506 1.00 95.94 104 LYS A N 1
ATOM 701 C CA . LYS A 1 104 ? 35.166 5.797 -46.062 1.00 95.94 104 LYS A CA 1
ATOM 702 C C . LYS A 1 104 ? 34.697 4.749 -45.053 1.00 95.94 104 LYS A C 1
ATOM 704 O O . LYS A 1 104 ? 34.079 5.108 -44.055 1.00 95.94 104 LYS A O 1
ATOM 709 N N . ASN A 1 105 ? 35.037 3.478 -45.264 1.00 95.94 105 ASN A N 1
ATOM 710 C CA . ASN A 1 105 ? 34.710 2.410 -44.317 1.00 95.94 105 ASN A CA 1
ATOM 711 C C . ASN A 1 105 ? 35.430 2.609 -42.971 1.00 95.94 105 ASN A C 1
ATOM 713 O O . ASN A 1 105 ? 34.802 2.488 -41.923 1.00 95.94 105 ASN A O 1
ATOM 717 N N . SER A 1 106 ? 36.712 2.990 -42.985 1.00 96.25 106 SER A N 1
ATOM 718 C CA . SER A 1 106 ? 37.457 3.333 -41.764 1.00 96.25 106 SER A CA 1
ATOM 719 C C . SER A 1 106 ? 36.868 4.546 -41.036 1.00 96.25 106 SER A C 1
ATOM 721 O O . SER A 1 106 ? 36.818 4.552 -39.809 1.00 96.25 106 SER A O 1
ATOM 723 N N . GLN A 1 107 ? 36.383 5.556 -41.767 1.00 97.06 107 GLN A N 1
ATOM 724 C CA . GLN A 1 107 ? 35.696 6.710 -41.179 1.00 97.06 107 GLN A CA 1
ATOM 725 C C . GLN A 1 107 ? 34.375 6.307 -40.503 1.00 97.06 107 GLN A C 1
ATOM 727 O O . GLN A 1 107 ? 34.100 6.756 -39.392 1.00 97.06 107 GLN A O 1
ATOM 732 N N . ALA A 1 108 ? 33.581 5.441 -41.139 1.00 95.69 108 ALA A N 1
ATOM 733 C CA . ALA A 1 108 ? 32.341 4.925 -40.560 1.00 95.69 108 ALA A CA 1
ATOM 734 C C . ALA A 1 108 ? 32.605 4.104 -39.284 1.00 95.69 108 ALA A C 1
ATOM 736 O O . ALA A 1 108 ? 31.977 4.354 -38.258 1.00 95.69 108 ALA A O 1
ATOM 737 N N . ALA A 1 109 ? 33.592 3.202 -39.316 1.00 95.50 109 ALA A N 1
ATOM 738 C CA . ALA A 1 109 ? 33.992 2.407 -38.153 1.00 95.50 109 ALA A CA 1
ATOM 739 C C . ALA A 1 109 ? 34.512 3.276 -36.989 1.00 95.50 109 ALA A C 1
ATOM 741 O O . ALA A 1 109 ? 34.241 2.983 -35.825 1.00 95.50 109 ALA A O 1
ATOM 742 N N . ALA A 1 110 ? 35.221 4.374 -37.283 1.00 95.56 110 ALA A N 1
ATOM 743 C CA . ALA A 1 110 ? 35.654 5.328 -36.263 1.00 95.56 110 ALA A CA 1
ATOM 744 C C . ALA A 1 110 ? 34.464 6.037 -35.587 1.00 95.56 110 ALA A C 1
ATOM 746 O O . ALA A 1 110 ? 34.430 6.122 -34.361 1.00 95.56 110 ALA A O 1
ATOM 747 N N . ALA A 1 111 ? 33.464 6.481 -36.359 1.00 94.38 111 ALA A N 1
ATOM 748 C CA . ALA A 1 111 ? 32.256 7.122 -35.829 1.00 94.38 111 ALA A CA 1
ATOM 749 C C . ALA A 1 111 ? 31.363 6.153 -35.022 1.00 94.38 111 ALA A C 1
ATOM 751 O O . ALA A 1 111 ? 30.773 6.529 -34.005 1.00 94.38 111 ALA A O 1
ATOM 752 N N . GLU A 1 112 ? 31.291 4.884 -35.434 1.00 95.62 112 GLU A N 1
ATOM 753 C CA . GLU A 1 112 ? 30.622 3.826 -34.669 1.00 95.62 112 GLU A CA 1
ATOM 754 C C . GLU A 1 112 ? 31.352 3.556 -33.340 1.00 95.62 112 GLU A C 1
ATOM 756 O O . GLU A 1 112 ? 30.719 3.494 -32.285 1.00 95.62 112 GLU A O 1
ATOM 761 N N . SER A 1 113 ? 32.689 3.504 -33.358 1.00 95.75 113 SER A N 1
ATOM 762 C CA . SER A 1 113 ? 33.505 3.358 -32.147 1.00 95.75 113 SER A CA 1
ATOM 763 C C . SER A 1 113 ? 33.387 4.557 -31.195 1.00 95.75 113 SER A C 1
ATOM 765 O O . SER A 1 113 ? 33.379 4.362 -29.979 1.00 95.75 113 SER A O 1
ATOM 767 N N . GLU A 1 114 ? 33.288 5.784 -31.712 1.00 96.50 114 GLU A N 1
ATOM 768 C CA . GLU A 1 114 ? 33.033 6.992 -30.914 1.00 96.50 114 GLU A CA 1
ATOM 769 C C . GLU A 1 114 ? 31.655 6.920 -30.235 1.00 96.50 114 GLU A C 1
ATOM 771 O O . GLU A 1 114 ? 31.535 7.137 -29.027 1.00 96.50 114 GLU A O 1
ATOM 776 N N . SER A 1 115 ? 30.631 6.506 -30.985 1.00 93.94 115 SER A N 1
ATOM 777 C CA . SER A 1 115 ? 29.268 6.314 -30.474 1.00 93.94 115 SER A CA 1
ATOM 778 C C . SER A 1 115 ? 29.208 5.237 -29.379 1.00 93.94 115 SER A C 1
ATOM 780 O O . SER A 1 115 ? 28.576 5.433 -28.337 1.00 93.94 115 SER A O 1
ATOM 782 N N . ALA A 1 116 ? 29.916 4.118 -29.567 1.00 93.94 116 ALA A N 1
ATOM 783 C CA . ALA A 1 116 ? 30.025 3.047 -28.576 1.00 93.94 116 ALA A CA 1
ATOM 784 C C . ALA A 1 116 ? 30.769 3.492 -27.300 1.00 93.94 116 ALA A C 1
ATOM 786 O O . ALA A 1 116 ? 30.368 3.136 -26.185 1.00 93.94 116 ALA A O 1
ATOM 787 N N . ALA A 1 117 ? 31.817 4.311 -27.438 1.00 94.44 117 ALA A N 1
ATOM 788 C CA . ALA A 1 117 ? 32.533 4.897 -26.307 1.00 94.44 117 ALA A CA 1
ATOM 789 C C . ALA A 1 117 ? 31.647 5.876 -25.514 1.00 94.44 117 ALA A C 1
ATOM 791 O O . ALA A 1 117 ? 31.603 5.804 -24.284 1.00 94.44 117 ALA A O 1
ATOM 792 N N . ALA A 1 118 ? 30.876 6.727 -26.201 1.00 94.69 118 ALA A N 1
ATOM 793 C CA . ALA A 1 118 ? 29.921 7.641 -25.572 1.00 94.69 118 ALA A CA 1
ATOM 794 C C . ALA A 1 118 ? 28.825 6.888 -24.790 1.00 94.69 118 ALA A C 1
ATOM 796 O O . ALA A 1 118 ? 28.580 7.194 -23.622 1.00 94.69 118 ALA A O 1
ATOM 797 N N . GLY A 1 119 ? 28.232 5.841 -25.378 1.00 94.81 119 GLY A N 1
ATOM 798 C CA . GLY A 1 119 ? 27.254 4.987 -24.688 1.00 94.81 119 GLY A CA 1
ATOM 799 C C . GLY A 1 119 ? 27.838 4.262 -23.465 1.00 94.81 119 GLY A C 1
ATOM 800 O O . GLY A 1 119 ? 27.191 4.165 -22.414 1.00 94.81 119 GLY A O 1
ATOM 801 N N . SER A 1 120 ? 29.093 3.814 -23.561 1.00 96.25 120 SER A N 1
ATOM 802 C CA . SER A 1 120 ? 29.823 3.201 -22.442 1.00 96.25 120 SER A CA 1
ATOM 803 C C . SER A 1 120 ? 30.055 4.196 -21.298 1.00 96.25 120 SER A C 1
ATOM 805 O O . SER A 1 120 ? 29.839 3.855 -20.133 1.00 96.25 120 SER A O 1
ATOM 807 N N . ALA A 1 121 ? 30.410 5.447 -21.610 1.00 95.88 121 ALA A N 1
ATOM 808 C CA . ALA A 1 121 ? 30.567 6.513 -20.620 1.00 95.88 121 ALA A CA 1
ATOM 809 C C . ALA A 1 121 ? 29.242 6.843 -19.903 1.00 95.88 121 ALA A C 1
ATOM 811 O O . ALA A 1 121 ? 29.221 6.981 -18.677 1.00 95.88 121 ALA A O 1
ATOM 812 N N . THR A 1 122 ? 28.118 6.888 -20.628 1.00 95.19 122 THR A N 1
ATOM 813 C CA . THR A 1 122 ? 26.780 7.057 -20.030 1.00 95.19 122 THR A CA 1
ATOM 814 C C . THR A 1 122 ? 26.422 5.897 -19.095 1.00 95.19 122 THR A C 1
ATOM 816 O O . THR A 1 122 ? 25.941 6.124 -17.983 1.00 95.19 122 THR A O 1
ATOM 819 N N . SER A 1 123 ? 26.717 4.657 -19.495 1.00 94.81 123 SER A N 1
ATOM 820 C CA . SER A 1 123 ? 26.477 3.461 -18.670 1.00 94.81 123 SER A CA 1
ATOM 821 C C . SER A 1 123 ? 27.322 3.459 -17.387 1.00 94.81 123 SER A C 1
ATOM 823 O O . SER A 1 123 ? 26.829 3.112 -16.308 1.00 94.81 123 SER A O 1
ATOM 825 N N . ALA A 1 124 ? 28.576 3.916 -17.468 1.00 95.19 124 ALA A N 1
ATOM 826 C CA . ALA A 1 124 ? 29.452 4.087 -16.311 1.00 95.19 124 ALA A CA 1
ATOM 827 C C . ALA A 1 124 ? 28.937 5.174 -15.344 1.00 95.19 124 ALA A C 1
ATOM 829 O O . ALA A 1 124 ? 28.893 4.946 -14.134 1.00 95.19 124 ALA A O 1
ATOM 830 N N . ALA A 1 125 ? 28.471 6.318 -15.858 1.00 95.50 125 ALA A N 1
ATOM 831 C CA . ALA A 1 125 ? 27.887 7.392 -15.047 1.00 95.50 125 ALA A CA 1
ATOM 832 C C . ALA A 1 125 ? 26.588 6.962 -14.330 1.00 95.50 125 ALA A C 1
ATOM 834 O O . ALA A 1 125 ? 26.384 7.271 -13.149 1.00 95.50 125 ALA A O 1
ATOM 835 N N . GLY A 1 126 ? 25.731 6.190 -15.009 1.00 95.31 126 GLY A N 1
ATOM 836 C CA . GLY A 1 126 ? 24.551 5.573 -14.396 1.00 95.31 126 GLY A CA 1
ATOM 837 C C . GLY A 1 126 ? 24.923 4.587 -13.282 1.00 95.31 126 GLY A C 1
ATOM 838 O O . GLY A 1 126 ? 24.352 4.635 -12.192 1.00 95.31 126 GLY A O 1
ATOM 839 N N . SER A 1 127 ? 25.949 3.762 -13.509 1.00 96.00 127 SER A N 1
ATOM 840 C CA . SER A 1 127 ? 26.463 2.805 -12.516 1.00 96.00 127 SER A CA 1
ATOM 841 C C . SER A 1 127 ? 27.044 3.497 -11.275 1.00 96.00 127 SER A C 1
ATOM 843 O O . SER A 1 127 ? 26.764 3.083 -10.149 1.00 96.00 127 SER A O 1
ATOM 845 N N . ALA A 1 128 ? 27.788 4.594 -11.451 1.00 96.06 128 ALA A N 1
ATOM 846 C CA . ALA A 1 128 ? 28.300 5.405 -10.343 1.00 96.06 128 ALA A CA 1
ATOM 847 C C . ALA A 1 128 ? 27.162 6.028 -9.508 1.00 96.06 128 ALA A C 1
ATOM 849 O O . ALA A 1 128 ? 27.214 6.029 -8.277 1.00 96.06 128 ALA A O 1
ATOM 850 N N . THR A 1 129 ? 26.096 6.488 -10.171 1.00 96.19 129 THR A N 1
ATOM 851 C CA . THR A 1 129 ? 24.892 7.024 -9.514 1.00 96.19 129 THR A CA 1
ATOM 852 C C . THR A 1 129 ? 24.160 5.942 -8.711 1.00 96.19 129 THR A C 1
ATOM 854 O O . THR A 1 129 ? 23.763 6.174 -7.567 1.00 96.19 129 THR A O 1
ATOM 857 N N . ALA A 1 130 ? 24.024 4.734 -9.268 1.00 93.31 130 ALA A N 1
ATOM 858 C CA . ALA A 1 130 ? 23.446 3.588 -8.567 1.00 93.31 130 ALA A CA 1
ATOM 859 C C . ALA A 1 130 ? 24.261 3.210 -7.315 1.00 93.31 130 ALA A C 1
ATOM 861 O O . ALA A 1 130 ? 23.685 3.024 -6.243 1.00 93.31 130 ALA A O 1
ATOM 862 N N . ALA A 1 131 ? 25.595 3.179 -7.414 1.00 94.94 131 ALA A N 1
ATOM 863 C CA . ALA A 1 131 ? 26.479 2.899 -6.282 1.00 94.94 131 ALA A CA 1
ATOM 864 C C . ALA A 1 131 ? 26.341 3.939 -5.149 1.00 94.94 131 ALA A C 1
ATOM 866 O O . ALA A 1 131 ? 26.231 3.562 -3.980 1.00 94.94 131 ALA A O 1
ATOM 867 N N . ALA A 1 132 ? 26.270 5.233 -5.483 1.00 94.69 132 ALA A N 1
ATOM 868 C CA . ALA A 1 132 ? 26.054 6.303 -4.506 1.00 94.69 132 ALA A CA 1
ATOM 869 C C . ALA A 1 132 ? 24.693 6.179 -3.788 1.00 94.69 132 ALA A C 1
ATOM 871 O O . ALA A 1 132 ? 24.607 6.345 -2.567 1.00 94.69 132 ALA A O 1
ATOM 872 N N . ASN A 1 133 ? 23.632 5.819 -4.519 1.00 94.50 133 ASN A N 1
ATOM 873 C CA . ASN A 1 133 ? 22.312 5.565 -3.937 1.00 94.50 133 ASN A CA 1
ATOM 874 C C . ASN A 1 133 ? 22.321 4.350 -2.992 1.00 94.50 133 ASN A C 1
ATOM 876 O O . ASN A 1 133 ? 21.781 4.437 -1.887 1.00 94.50 133 ASN A O 1
ATOM 880 N N . SER A 1 134 ? 22.993 3.257 -3.367 1.00 95.38 134 SER A N 1
ATOM 881 C CA . SER A 1 134 ? 23.177 2.084 -2.500 1.00 95.38 134 SER A CA 1
ATOM 882 C C . SER A 1 134 ? 23.950 2.419 -1.219 1.00 95.38 134 SER A C 1
ATOM 884 O O . SER A 1 134 ? 23.559 1.985 -0.136 1.00 95.38 134 SER A O 1
ATOM 886 N N . GLN A 1 135 ? 24.996 3.250 -1.302 1.00 96.44 135 GLN A N 1
ATOM 887 C CA . GLN A 1 135 ? 25.740 3.714 -0.125 1.00 96.44 135 GLN A CA 1
ATOM 888 C C . GLN A 1 135 ? 24.856 4.542 0.824 1.00 96.44 135 GLN A C 1
ATOM 890 O O . GLN A 1 135 ? 24.909 4.363 2.044 1.00 96.44 135 GLN A O 1
ATOM 895 N N . LYS A 1 136 ? 24.002 5.419 0.277 1.00 95.44 136 LYS A N 1
ATOM 896 C CA . LYS A 1 136 ? 23.032 6.195 1.063 1.00 95.44 136 LYS A CA 1
ATOM 897 C C . LYS A 1 136 ? 22.015 5.282 1.759 1.00 95.44 136 LYS A C 1
ATOM 899 O O . LYS A 1 136 ? 21.782 5.445 2.954 1.00 95.44 136 LYS A O 1
ATOM 904 N N . ALA A 1 137 ? 21.468 4.298 1.043 1.00 92.38 137 ALA A N 1
ATOM 905 C CA . ALA A 1 137 ? 20.525 3.323 1.594 1.00 92.38 137 ALA A CA 1
ATOM 906 C C . ALA A 1 137 ? 21.145 2.486 2.730 1.00 92.38 137 ALA A C 1
ATOM 908 O O . ALA A 1 137 ? 20.519 2.319 3.778 1.00 92.38 137 ALA A O 1
ATOM 909 N N . ALA A 1 138 ? 22.396 2.037 2.575 1.00 93.56 138 ALA A N 1
ATOM 910 C CA . ALA A 1 138 ? 23.126 1.324 3.624 1.00 93.56 138 ALA A CA 1
ATOM 911 C C . ALA A 1 138 ? 23.268 2.166 4.908 1.00 93.56 138 ALA A C 1
ATOM 913 O O . ALA A 1 138 ? 23.003 1.672 6.004 1.00 93.56 138 ALA A O 1
ATOM 914 N N . LYS A 1 139 ? 23.590 3.461 4.781 1.00 94.62 139 LYS A N 1
ATOM 915 C CA . LYS A 1 139 ? 23.729 4.375 5.929 1.00 94.62 139 LYS A CA 1
ATOM 916 C C . LYS A 1 139 ? 22.393 4.687 6.624 1.00 94.62 139 LYS A C 1
ATOM 918 O O . LYS A 1 139 ? 22.339 4.837 7.847 1.00 94.62 139 LYS A O 1
ATOM 923 N N . THR A 1 140 ? 21.290 4.720 5.875 1.00 94.25 140 THR A N 1
ATOM 924 C CA . THR A 1 140 ? 19.935 4.744 6.456 1.00 94.25 140 THR A CA 1
ATOM 925 C C . THR A 1 140 ? 19.625 3.444 7.205 1.00 94.25 140 THR A C 1
ATOM 927 O O . THR A 1 140 ? 19.097 3.497 8.313 1.00 94.25 140 THR A O 1
ATOM 930 N N . SER A 1 141 ? 20.004 2.282 6.662 1.00 92.56 141 SER A N 1
ATOM 931 C CA . SER A 1 141 ? 19.812 0.987 7.330 1.00 92.56 141 SER A CA 1
ATOM 932 C C . SER A 1 141 ? 20.590 0.885 8.649 1.00 92.56 141 SER A C 1
ATOM 934 O O . SER A 1 141 ? 20.043 0.408 9.640 1.00 92.56 141 SER A O 1
ATOM 936 N N . GLU A 1 142 ? 21.832 1.374 8.689 1.00 95.19 142 GLU A N 1
ATOM 937 C CA . GLU A 1 142 ? 22.649 1.469 9.910 1.00 95.19 142 GLU A CA 1
ATOM 938 C C . GLU A 1 142 ? 21.965 2.333 10.987 1.00 95.19 142 GLU A C 1
ATOM 940 O O . GLU A 1 142 ? 21.871 1.940 12.152 1.00 95.19 142 GLU A O 1
ATOM 945 N N . THR A 1 143 ? 21.401 3.476 10.579 1.00 95.00 143 THR A N 1
ATOM 946 C CA . THR A 1 143 ? 20.642 4.370 11.469 1.00 95.00 143 THR A CA 1
ATOM 947 C C . THR A 1 143 ? 19.400 3.670 12.031 1.00 95.00 143 THR A C 1
ATOM 949 O O . THR A 1 143 ? 19.179 3.678 13.242 1.00 95.00 143 THR A O 1
ATOM 952 N N . ASN A 1 144 ? 18.626 2.994 11.176 1.00 91.62 144 ASN A N 1
ATOM 953 C CA . ASN A 1 144 ? 17.431 2.255 11.587 1.00 91.62 144 ASN A CA 1
ATOM 954 C C . ASN A 1 144 ? 17.771 1.106 12.550 1.00 91.62 144 ASN A C 1
ATOM 956 O O . ASN A 1 144 ? 17.084 0.931 13.553 1.00 91.62 144 ASN A O 1
ATOM 960 N N . ALA A 1 145 ? 18.860 0.370 12.305 1.00 92.12 145 ALA A N 1
ATOM 961 C CA . ALA A 1 145 ? 19.338 -0.670 13.214 1.00 92.12 145 ALA A CA 1
ATOM 962 C C . ALA A 1 145 ? 19.700 -0.099 14.598 1.00 92.12 145 ALA A C 1
ATOM 964 O O . ALA A 1 145 ? 19.371 -0.703 15.624 1.00 92.12 145 ALA A O 1
ATOM 965 N N . LYS A 1 146 ? 20.316 1.092 14.648 1.00 94.56 146 LYS A N 1
ATOM 966 C CA . LYS A 1 146 ? 20.630 1.763 15.915 1.00 94.56 146 LYS A CA 1
ATOM 967 C C . LYS A 1 146 ? 19.374 2.216 16.663 1.00 94.56 146 LYS A C 1
ATOM 969 O O . LYS A 1 146 ? 19.298 2.016 17.874 1.00 94.56 146 LYS A O 1
ATOM 974 N N . SER A 1 147 ? 18.375 2.753 15.962 1.00 94.06 147 SER A N 1
ATOM 975 C CA . SER A 1 147 ? 17.074 3.091 16.556 1.00 94.06 147 SER A CA 1
ATOM 976 C C . SER A 1 147 ? 16.348 1.858 17.102 1.00 94.06 147 SER A C 1
ATOM 978 O O . SER A 1 147 ? 15.848 1.901 18.226 1.00 94.06 147 SER A O 1
ATOM 980 N N . SER A 1 148 ? 16.361 0.737 16.374 1.00 91.00 148 SER A N 1
ATOM 981 C CA . SER A 1 148 ? 15.789 -0.535 16.835 1.00 91.00 148 SER A CA 1
ATOM 982 C C . SER A 1 148 ? 16.490 -1.075 18.087 1.00 91.00 148 SER A C 1
ATOM 984 O O . SER A 1 148 ? 15.819 -1.544 19.005 1.00 91.00 148 SER A O 1
ATOM 986 N N . GLN A 1 149 ? 17.821 -0.955 18.180 1.00 95.81 149 GLN A N 1
ATOM 987 C CA . GLN A 1 149 ? 18.571 -1.313 19.392 1.00 95.81 149 GLN A CA 1
ATOM 988 C C . GLN A 1 149 ? 18.142 -0.466 20.604 1.00 95.81 149 GLN A C 1
ATOM 990 O O . GLN A 1 149 ? 17.977 -1.003 21.700 1.00 95.81 149 GLN A O 1
ATOM 995 N N . THR A 1 150 ? 17.940 0.842 20.421 1.00 94.94 150 THR A N 1
ATOM 996 C CA . THR A 1 150 ? 17.442 1.726 21.487 1.00 94.94 150 THR A CA 1
ATOM 997 C C . THR A 1 150 ? 16.025 1.339 21.912 1.00 94.94 150 THR A C 1
ATOM 999 O O . THR A 1 150 ? 15.777 1.176 23.105 1.00 94.94 150 THR A O 1
ATOM 1002 N N . ALA A 1 151 ? 15.117 1.114 20.955 1.00 90.50 151 ALA A N 1
ATOM 1003 C CA . ALA A 1 151 ? 13.738 0.712 21.232 1.00 90.50 151 ALA A CA 1
ATOM 1004 C C . ALA A 1 151 ? 13.657 -0.621 21.999 1.00 90.50 151 ALA A C 1
ATOM 1006 O O . ALA A 1 151 ? 12.911 -0.723 22.973 1.00 90.50 151 ALA A O 1
ATOM 1007 N N . ALA A 1 152 ? 14.476 -1.612 21.628 1.00 91.81 152 ALA A N 1
ATOM 1008 C CA . ALA A 1 152 ? 14.575 -2.880 22.350 1.00 91.81 152 ALA A CA 1
ATOM 1009 C C . ALA A 1 152 ? 15.000 -2.676 23.818 1.00 91.81 152 ALA A C 1
ATOM 1011 O O . ALA A 1 152 ? 14.388 -3.245 24.719 1.00 91.81 152 ALA A O 1
ATOM 1012 N N . LYS A 1 153 ? 15.981 -1.801 24.077 1.00 94.31 153 LYS A N 1
ATOM 1013 C CA . LYS A 1 153 ? 16.459 -1.501 25.438 1.00 94.31 153 LYS A CA 1
ATOM 1014 C C . LYS A 1 153 ? 15.447 -0.711 26.283 1.00 94.31 153 LYS A C 1
ATOM 1016 O O . LYS A 1 153 ? 15.341 -0.918 27.494 1.00 94.31 153 LYS A O 1
ATOM 1021 N N . THR A 1 154 ? 14.651 0.158 25.659 1.00 94.62 154 THR A N 1
ATOM 1022 C CA . THR A 1 154 ? 13.476 0.763 26.309 1.00 94.62 154 THR A CA 1
ATOM 1023 C C . THR A 1 154 ? 12.430 -0.300 26.655 1.00 94.62 154 THR A C 1
ATOM 1025 O O . THR A 1 154 ? 11.894 -0.289 27.759 1.00 94.62 154 THR A O 1
ATOM 1028 N N . SER A 1 155 ? 12.176 -1.255 25.756 1.00 89.50 155 SER A N 1
ATOM 1029 C CA . SER A 1 155 ? 11.224 -2.349 25.988 1.00 89.50 155 SER A CA 1
ATOM 1030 C C . SER A 1 155 ? 11.656 -3.262 27.148 1.00 89.50 155 SER A C 1
ATOM 1032 O O . SER A 1 155 ? 10.848 -3.564 28.022 1.00 89.50 155 SER A O 1
ATOM 1034 N N . GLU A 1 156 ? 12.948 -3.599 27.235 1.00 93.75 156 GLU A N 1
ATOM 1035 C CA . GLU A 1 156 ? 13.560 -4.317 28.367 1.00 93.75 156 GLU A CA 1
ATOM 1036 C C . GLU A 1 156 ? 13.344 -3.578 29.705 1.00 93.75 156 GLU A C 1
ATOM 1038 O O . GLU A 1 156 ? 12.939 -4.175 30.705 1.00 93.75 156 GLU A O 1
ATOM 1043 N N . THR A 1 157 ? 13.526 -2.253 29.709 1.00 94.75 157 THR A N 1
ATOM 1044 C CA . THR A 1 157 ? 13.289 -1.403 30.890 1.00 94.75 157 THR A CA 1
ATOM 1045 C C . THR A 1 157 ? 11.812 -1.416 31.307 1.00 94.75 157 THR A C 1
ATOM 1047 O O . THR A 1 157 ? 11.497 -1.588 32.486 1.00 94.75 157 THR A O 1
ATOM 1050 N N . ASN A 1 158 ? 10.896 -1.297 30.341 1.00 89.94 158 ASN A N 1
ATOM 1051 C CA . ASN A 1 158 ? 9.451 -1.321 30.585 1.00 89.94 158 ASN A CA 1
ATOM 1052 C C . ASN A 1 158 ? 8.968 -2.692 31.090 1.00 89.94 158 ASN A C 1
ATOM 1054 O O . ASN A 1 158 ? 8.093 -2.753 31.956 1.00 89.94 158 ASN A O 1
ATOM 1058 N N . ALA A 1 159 ? 9.559 -3.790 30.608 1.00 89.81 159 ALA A N 1
ATOM 1059 C CA . ALA A 1 159 ? 9.279 -5.132 31.111 1.00 89.81 159 ALA A CA 1
ATOM 1060 C C . ALA A 1 159 ? 9.677 -5.268 32.592 1.00 89.81 159 ALA A C 1
ATOM 1062 O O . ALA A 1 159 ? 8.872 -5.729 33.401 1.00 89.81 159 ALA A O 1
ATOM 1063 N N . LYS A 1 160 ? 10.863 -4.773 32.984 1.00 93.38 160 LYS A N 1
ATOM 1064 C CA . LYS A 1 160 ? 11.313 -4.793 34.389 1.00 93.38 160 LYS A CA 1
ATOM 1065 C C . LYS A 1 160 ? 10.450 -3.912 35.305 1.00 93.38 160 LYS A C 1
ATOM 1067 O O . LYS A 1 160 ? 10.166 -4.289 36.444 1.00 93.38 160 LYS A O 1
ATOM 1072 N N . ALA A 1 161 ? 9.986 -2.764 34.809 1.00 92.44 161 ALA A N 1
ATOM 1073 C CA . ALA A 1 161 ? 9.020 -1.927 35.522 1.00 92.44 161 ALA A CA 1
ATOM 1074 C C . ALA A 1 161 ? 7.670 -2.648 35.715 1.00 92.44 161 ALA A C 1
ATOM 1076 O O . ALA A 1 161 ? 7.104 -2.614 36.807 1.00 92.44 161 ALA A O 1
ATOM 1077 N N . SER A 1 162 ? 7.197 -3.363 34.691 1.00 88.75 162 SER A N 1
ATOM 1078 C CA . SER A 1 162 ? 5.946 -4.135 34.735 1.00 88.75 162 SER A CA 1
ATOM 1079 C C . SER A 1 162 ? 6.021 -5.317 35.710 1.00 88.75 162 SER A C 1
ATOM 1081 O O . SER A 1 162 ? 5.092 -5.534 36.482 1.00 88.75 162 SER A O 1
ATOM 1083 N N . GLU A 1 163 ? 7.148 -6.037 35.742 1.00 93.69 163 GLU A N 1
ATOM 1084 C CA . GLU A 1 163 ? 7.428 -7.092 36.730 1.00 93.69 163 GLU A CA 1
ATOM 1085 C C . GLU A 1 163 ? 7.387 -6.542 38.168 1.00 93.69 163 GLU A C 1
ATOM 1087 O O . GLU A 1 163 ? 6.788 -7.145 39.059 1.00 93.69 163 GLU A O 1
ATOM 1092 N N . THR A 1 164 ? 7.965 -5.355 38.380 1.00 94.44 164 THR A N 1
ATOM 1093 C CA . THR A 1 164 ? 7.958 -4.671 39.683 1.00 94.44 164 THR A CA 1
ATOM 1094 C C . THR A 1 164 ? 6.536 -4.280 40.097 1.00 94.44 164 THR A C 1
ATOM 1096 O O . THR A 1 164 ? 6.126 -4.561 41.222 1.00 94.44 164 THR A O 1
ATOM 1099 N N . ALA A 1 165 ? 5.754 -3.697 39.181 1.00 89.75 165 ALA A N 1
ATOM 1100 C CA . ALA A 1 165 ? 4.362 -3.325 39.433 1.00 89.75 165 ALA A CA 1
ATOM 1101 C C . ALA A 1 165 ? 3.485 -4.548 39.756 1.00 89.75 165 ALA A C 1
ATOM 1103 O O . ALA A 1 165 ? 2.738 -4.525 40.734 1.00 89.75 165 ALA A O 1
ATOM 1104 N N . ALA A 1 166 ? 3.633 -5.642 39.001 1.00 90.50 166 ALA A N 1
ATOM 1105 C CA . ALA A 1 166 ? 2.933 -6.899 39.262 1.00 90.50 166 ALA A CA 1
ATOM 1106 C C . ALA A 1 166 ? 3.267 -7.464 40.652 1.00 90.50 166 ALA A C 1
ATOM 1108 O O . ALA A 1 166 ? 2.373 -7.945 41.356 1.00 90.50 166 ALA A O 1
ATOM 1109 N N . LYS A 1 167 ? 4.530 -7.353 41.089 1.00 93.94 167 LYS A N 1
ATOM 1110 C CA . LYS A 1 167 ? 4.931 -7.765 42.437 1.00 93.94 167 LYS A CA 1
ATOM 1111 C C . LYS A 1 167 ? 4.274 -6.903 43.522 1.00 93.94 167 LYS A C 1
ATOM 1113 O O . LYS A 1 167 ? 3.712 -7.457 44.463 1.00 93.94 167 LYS A O 1
ATOM 1118 N N . SER A 1 168 ? 4.242 -5.580 43.354 1.00 93.88 168 SER A N 1
ATOM 1119 C CA . SER A 1 168 ? 3.530 -4.683 44.277 1.00 93.88 168 SER A CA 1
ATOM 1120 C C . SER A 1 168 ? 2.022 -4.964 44.342 1.00 93.88 168 SER A C 1
ATOM 1122 O O . SER A 1 168 ? 1.443 -4.923 45.426 1.00 93.88 168 SER A O 1
ATOM 1124 N N . SER A 1 169 ? 1.379 -5.305 43.218 1.00 91.12 169 SER A N 1
ATOM 1125 C CA . SER A 1 169 ? -0.032 -5.722 43.208 1.00 91.12 169 SER A CA 1
ATOM 1126 C C . SER A 1 169 ? -0.265 -7.043 43.950 1.00 91.12 169 SER A C 1
ATOM 1128 O O . SER A 1 169 ? -1.265 -7.167 44.654 1.00 91.12 169 SER A O 1
ATOM 1130 N N . GLN A 1 170 ? 0.656 -8.009 43.846 1.00 93.75 170 GLN A N 1
ATOM 1131 C CA . GLN A 1 170 ? 0.592 -9.256 44.617 1.00 93.75 170 GLN A CA 1
ATOM 1132 C C . GLN A 1 170 ? 0.673 -8.987 46.128 1.00 93.75 170 GLN A C 1
ATOM 1134 O O . GLN A 1 170 ? -0.118 -9.535 46.897 1.00 93.75 170 GLN A O 1
ATOM 1139 N N . ASP A 1 171 ? 1.589 -8.116 46.552 1.00 93.94 171 ASP A N 1
ATOM 1140 C CA . ASP A 1 171 ? 1.779 -7.791 47.969 1.00 93.94 171 ASP A CA 1
ATOM 1141 C C . ASP A 1 171 ? 0.560 -7.027 48.542 1.00 93.94 171 ASP A C 1
ATOM 1143 O O . ASP A 1 171 ? 0.116 -7.302 49.660 1.00 93.94 171 ASP A O 1
ATOM 1147 N N . ALA A 1 172 ? -0.059 -6.139 47.751 1.00 91.44 172 ALA A N 1
ATOM 1148 C CA . ALA A 1 172 ? -1.303 -5.448 48.113 1.00 91.44 172 ALA A CA 1
ATOM 1149 C C . ALA A 1 172 ? -2.521 -6.392 48.215 1.00 91.44 172 ALA A C 1
ATOM 1151 O O . ALA A 1 172 ? -3.386 -6.210 49.081 1.00 91.44 172 ALA A O 1
ATOM 1152 N N . ALA A 1 173 ? -2.589 -7.428 47.371 1.00 90.81 173 ALA A N 1
ATOM 1153 C CA . ALA A 1 173 ? -3.622 -8.458 47.463 1.00 90.81 173 ALA A CA 1
ATOM 1154 C C . ALA A 1 173 ? -3.488 -9.276 48.762 1.00 90.81 173 ALA A C 1
ATOM 1156 O O . ALA A 1 173 ? -4.476 -9.453 49.475 1.00 90.81 173 ALA A O 1
ATOM 1157 N N . ALA A 1 174 ? -2.267 -9.678 49.133 1.00 92.19 174 ALA A N 1
ATOM 1158 C CA . ALA A 1 174 ? -1.996 -10.393 50.386 1.00 92.19 174 ALA A CA 1
ATOM 1159 C C . ALA A 1 174 ? -2.307 -9.547 51.642 1.00 92.19 174 ALA A C 1
ATOM 1161 O O . ALA A 1 174 ? -2.827 -10.059 52.640 1.00 92.19 174 ALA A O 1
ATOM 1162 N N . GLN A 1 175 ? -2.056 -8.232 51.598 1.00 93.81 175 GLN A N 1
ATOM 1163 C CA . GLN A 1 175 ? -2.510 -7.313 52.651 1.00 93.81 175 GLN A CA 1
ATOM 1164 C C . GLN A 1 175 ? -4.041 -7.242 52.738 1.00 93.81 175 GLN A C 1
ATOM 1166 O O . GLN A 1 175 ? -4.591 -7.253 53.840 1.00 93.81 175 GLN A O 1
ATOM 1171 N N . SER A 1 176 ? -4.735 -7.212 51.597 1.00 91.25 176 SER A N 1
ATOM 1172 C CA . SER A 1 176 ? -6.203 -7.167 51.551 1.00 91.25 176 SER A CA 1
ATOM 1173 C C . SER A 1 176 ? -6.839 -8.448 52.105 1.00 91.25 176 SER A C 1
ATOM 1175 O O . SER A 1 176 ? -7.800 -8.374 52.869 1.00 91.25 176 SER A O 1
ATOM 1177 N N . GLU A 1 177 ? -6.267 -9.615 51.799 1.00 93.94 177 GLU A N 1
ATOM 1178 C CA . GLU A 1 177 ? -6.665 -10.905 52.382 1.00 93.94 177 GLU A CA 1
ATOM 1179 C C . GLU A 1 177 ? -6.484 -10.914 53.912 1.00 93.94 177 GLU A C 1
ATOM 1181 O O . GLU A 1 177 ? -7.400 -11.272 54.656 1.00 93.94 177 GLU A O 1
ATOM 1186 N N . SER A 1 178 ? -5.341 -10.416 54.396 1.00 92.94 178 SER A N 1
ATOM 1187 C CA . SER A 1 178 ? -5.049 -10.290 55.833 1.00 92.94 178 SER A CA 1
ATOM 1188 C C . SER A 1 178 ? -6.027 -9.346 56.553 1.00 92.94 178 SER A C 1
ATOM 1190 O O . SER A 1 178 ? -6.466 -9.622 57.677 1.00 92.94 178 SER A O 1
ATOM 1192 N N . ALA A 1 179 ? -6.410 -8.242 55.904 1.00 91.19 179 ALA A N 1
ATOM 1193 C CA . ALA A 1 179 ? -7.412 -7.310 56.414 1.00 91.19 179 ALA A CA 1
ATOM 1194 C C . ALA A 1 179 ? -8.811 -7.951 56.466 1.00 91.19 179 ALA A C 1
ATOM 1196 O O . ALA A 1 179 ? -9.489 -7.846 57.487 1.00 91.19 179 ALA A O 1
ATOM 1197 N N . ALA A 1 180 ? -9.210 -8.691 55.426 1.00 91.44 180 ALA A N 1
ATOM 1198 C CA . ALA A 1 180 ? -10.483 -9.411 55.391 1.00 91.44 180 ALA A CA 1
ATOM 1199 C C . ALA A 1 180 ? -10.579 -10.486 56.492 1.00 91.44 180 ALA A C 1
ATOM 1201 O O . ALA A 1 180 ? -11.591 -10.560 57.193 1.00 91.44 180 ALA A O 1
ATOM 1202 N N . ALA A 1 181 ? -9.513 -11.263 56.717 1.00 92.50 181 ALA A N 1
ATOM 1203 C CA . ALA A 1 181 ? -9.441 -12.243 57.805 1.00 92.50 181 ALA A CA 1
ATOM 1204 C C . ALA A 1 181 ? -9.550 -11.586 59.199 1.00 92.50 181 ALA A C 1
ATOM 1206 O O . ALA A 1 181 ? -10.230 -12.097 60.099 1.00 92.50 181 ALA A O 1
ATOM 1207 N N . SER A 1 182 ? -8.939 -10.410 59.365 1.00 93.81 182 SER A N 1
ATOM 1208 C CA . SER A 1 182 ? -9.048 -9.604 60.587 1.00 93.81 182 SER A CA 1
ATOM 1209 C C . SER A 1 182 ? -10.480 -9.093 60.805 1.00 93.81 182 SER A C 1
ATOM 1211 O O . SER A 1 182 ? -11.020 -9.207 61.907 1.00 93.81 182 SER A O 1
ATOM 1213 N N . SER A 1 183 ? -11.142 -8.601 59.751 1.00 92.38 183 SER A N 1
ATOM 1214 C CA . SER A 1 183 ? -12.544 -8.163 59.799 1.00 92.38 183 SER A CA 1
ATOM 1215 C C . SER A 1 183 ? -13.514 -9.308 60.107 1.00 92.38 183 SER A C 1
ATOM 1217 O O . SER A 1 183 ? -14.425 -9.131 60.916 1.00 92.38 183 SER A O 1
ATOM 1219 N N . ALA A 1 184 ? -13.302 -10.498 59.536 1.00 93.62 184 ALA A N 1
ATOM 1220 C CA . ALA A 1 184 ? -14.093 -11.690 59.849 1.00 93.62 184 ALA A CA 1
ATOM 1221 C C . ALA A 1 184 ? -13.959 -12.092 61.331 1.00 93.62 184 ALA A C 1
ATOM 1223 O O . ALA A 1 184 ? -14.954 -12.405 61.989 1.00 93.62 184 ALA A O 1
ATOM 1224 N N . SER A 1 185 ? -12.746 -11.999 61.883 1.00 92.25 185 SER A N 1
ATOM 1225 C CA . SER A 1 185 ? -12.478 -12.254 63.305 1.00 92.25 185 SER A CA 1
ATOM 1226 C C . SER A 1 185 ? -13.200 -11.249 64.216 1.00 92.25 185 SER A C 1
ATOM 1228 O O . SER A 1 185 ? -13.811 -11.641 65.213 1.00 92.25 185 SER A O 1
ATOM 1230 N N . ALA A 1 186 ? -13.207 -9.963 63.848 1.00 91.75 186 ALA A N 1
ATOM 1231 C CA . ALA A 1 186 ? -13.949 -8.927 64.567 1.00 91.75 186 ALA A CA 1
ATOM 1232 C C . ALA A 1 186 ? -15.473 -9.161 64.523 1.00 91.75 186 ALA A C 1
ATOM 1234 O O . ALA A 1 186 ? -16.141 -9.048 65.551 1.00 91.75 186 ALA A O 1
ATOM 1235 N N . ALA A 1 187 ? -16.020 -9.569 63.373 1.00 91.94 187 ALA A N 1
ATOM 1236 C CA . ALA A 1 187 ? -17.437 -9.908 63.238 1.00 91.94 187 ALA A CA 1
ATOM 1237 C C . ALA A 1 187 ? -17.839 -11.111 64.117 1.00 91.94 187 ALA A C 1
ATOM 1239 O O . ALA A 1 187 ? -18.870 -11.066 64.793 1.00 91.94 187 ALA A O 1
ATOM 1240 N N . ALA A 1 188 ? -17.006 -12.156 64.180 1.00 92.50 188 ALA A N 1
ATOM 1241 C CA . ALA A 1 188 ? -17.227 -13.310 65.057 1.00 92.50 188 ALA A CA 1
ATOM 1242 C C . ALA A 1 188 ? -17.196 -12.930 66.554 1.00 92.50 188 ALA A C 1
ATOM 1244 O O . ALA A 1 188 ? -18.025 -13.403 67.343 1.00 92.50 188 ALA A O 1
ATOM 1245 N N . ALA A 1 189 ? -16.295 -12.023 66.948 1.00 92.75 189 ALA A N 1
ATOM 1246 C CA . ALA A 1 189 ? -16.261 -11.470 68.300 1.00 92.75 189 ALA A CA 1
ATOM 1247 C C . ALA A 1 189 ? -17.537 -10.665 68.625 1.00 92.75 189 ALA A C 1
ATOM 1249 O O . ALA A 1 189 ? -18.139 -10.868 69.682 1.00 92.75 189 ALA A O 1
ATOM 1250 N N . SER A 1 190 ? -18.014 -9.820 67.702 1.00 92.12 190 SER A N 1
ATOM 1251 C CA . SER A 1 190 ? -19.274 -9.075 67.862 1.00 92.12 190 SER A CA 1
ATOM 1252 C C . SER A 1 190 ? -20.504 -9.987 67.955 1.00 92.12 190 SER A C 1
ATOM 1254 O O . SER A 1 190 ? -21.376 -9.748 68.792 1.00 92.12 190 SER A O 1
ATOM 1256 N N . ALA A 1 191 ? -20.568 -11.062 67.163 1.00 92.75 191 ALA A N 1
ATOM 1257 C CA . ALA A 1 191 ? -21.635 -12.061 67.261 1.00 92.75 191 ALA A CA 1
ATOM 1258 C C . ALA A 1 191 ? -21.642 -12.752 68.638 1.00 92.75 191 ALA A C 1
ATOM 1260 O O . ALA A 1 191 ? -22.695 -12.899 69.263 1.00 92.75 191 ALA A O 1
ATOM 1261 N N . THR A 1 192 ? -20.458 -13.091 69.158 1.00 93.38 192 THR A N 1
ATOM 1262 C CA . THR A 1 192 ? -20.287 -13.665 70.504 1.00 93.38 192 THR A CA 1
ATOM 1263 C C . THR A 1 192 ? -20.745 -12.691 71.596 1.00 93.38 192 THR A C 1
ATOM 1265 O O . THR A 1 192 ? -21.462 -13.083 72.519 1.00 93.38 192 THR A O 1
ATOM 1268 N N . ALA A 1 193 ? -20.397 -11.405 71.476 1.00 91.19 193 ALA A N 1
ATOM 1269 C CA . ALA A 1 193 ? -20.857 -10.364 72.395 1.00 91.19 193 ALA A CA 1
ATOM 1270 C C . ALA A 1 193 ? -22.391 -10.217 72.378 1.00 91.19 193 ALA A C 1
ATOM 1272 O O . ALA A 1 193 ? -23.012 -10.202 73.440 1.00 91.19 193 ALA A O 1
ATOM 1273 N N . SER A 1 194 ? -23.014 -10.206 71.193 1.00 90.06 194 SER A N 1
ATOM 1274 C CA . SER A 1 194 ? -24.476 -10.147 71.045 1.00 90.06 194 SER A CA 1
ATOM 1275 C C . SER A 1 194 ? -25.179 -11.346 71.698 1.00 90.06 194 SER A C 1
ATOM 1277 O O . SER A 1 194 ? -26.139 -11.168 72.451 1.00 90.06 194 SER A O 1
ATOM 1279 N N . ALA A 1 195 ? -24.666 -12.565 71.499 1.00 90.75 195 ALA A N 1
ATOM 1280 C CA . ALA A 1 195 ? -25.201 -13.770 72.137 1.00 90.75 195 ALA A CA 1
ATOM 1281 C C . ALA A 1 195 ? -25.103 -13.717 73.677 1.00 90.75 195 ALA A C 1
ATOM 1283 O O . ALA A 1 195 ? -26.032 -14.128 74.381 1.00 90.75 195 ALA A O 1
ATOM 1284 N N . ASN A 1 196 ? -24.014 -13.156 74.214 1.00 91.75 196 ASN A N 1
ATOM 1285 C CA . ASN A 1 196 ? -23.866 -12.921 75.651 1.00 91.75 196 ASN A CA 1
ATOM 1286 C C . ASN A 1 196 ? -24.864 -11.869 76.170 1.00 91.75 196 ASN A C 1
ATOM 1288 O O . ASN A 1 196 ? -25.479 -12.089 77.214 1.00 91.75 196 ASN A O 1
ATOM 1292 N N . SER A 1 197 ? -25.104 -10.781 75.429 1.00 91.12 197 SER A N 1
ATOM 1293 C CA . SER A 1 197 ? -26.145 -9.797 75.763 1.00 91.12 197 SER A CA 1
ATOM 1294 C C . SER A 1 197 ? -27.554 -10.401 75.749 1.00 91.12 197 SER A C 1
ATOM 1296 O O . SER A 1 197 ? -28.340 -10.108 76.647 1.00 91.12 197 SER A O 1
ATOM 1298 N N . GLN A 1 198 ? -27.873 -11.295 74.804 1.00 90.38 198 GLN A N 1
ATOM 1299 C CA . GLN A 1 198 ? -29.156 -12.015 74.798 1.00 90.38 198 GLN A CA 1
ATOM 1300 C C . GLN A 1 198 ? -29.314 -12.928 76.022 1.00 90.38 198 GLN A C 1
ATOM 1302 O O . GLN A 1 198 ? -30.376 -12.938 76.647 1.00 90.38 198 GLN A O 1
ATOM 1307 N N . LYS A 1 199 ? -28.257 -13.657 76.418 1.00 90.06 199 LYS A N 1
ATOM 1308 C CA . LYS A 1 199 ? -28.255 -14.422 77.678 1.00 90.06 199 LYS A CA 1
ATOM 1309 C C . LYS A 1 199 ? -28.497 -13.516 78.885 1.00 90.06 199 LYS A C 1
ATOM 1311 O O . LYS A 1 199 ? -29.347 -13.839 79.707 1.00 90.06 199 LYS A O 1
ATOM 1316 N N . ALA A 1 200 ? -27.800 -12.382 78.975 1.00 87.00 200 ALA A N 1
ATOM 1317 C CA . ALA A 1 200 ? -27.973 -11.426 80.067 1.00 87.00 200 ALA A CA 1
ATOM 1318 C C . ALA A 1 200 ? -29.406 -10.864 80.125 1.00 87.00 200 ALA A C 1
ATOM 1320 O O . ALA A 1 200 ? -30.002 -10.831 81.200 1.00 87.00 200 ALA A O 1
ATOM 1321 N N . ALA A 1 201 ? -29.996 -10.511 78.979 1.00 86.25 201 ALA A N 1
ATOM 1322 C CA . ALA A 1 201 ? -31.387 -10.066 78.894 1.00 86.25 201 ALA A CA 1
ATOM 1323 C C . ALA A 1 201 ? -32.371 -11.142 79.388 1.00 86.25 201 ALA A C 1
ATOM 1325 O O . ALA A 1 201 ? -33.283 -10.834 80.152 1.00 86.25 201 ALA A O 1
ATOM 1326 N N . LYS A 1 202 ? -32.150 -12.413 79.030 1.00 87.81 202 LYS A N 1
ATOM 1327 C CA . LYS A 1 202 ? -32.994 -13.541 79.461 1.00 87.81 202 LYS A CA 1
ATOM 1328 C C . LYS A 1 202 ? -32.838 -13.875 80.952 1.00 87.81 202 LYS A C 1
ATOM 1330 O O . LYS A 1 202 ? -33.806 -14.255 81.615 1.00 87.81 202 LYS A O 1
ATOM 1335 N N . THR A 1 203 ? -31.649 -13.660 81.516 1.00 89.62 203 THR A N 1
ATOM 1336 C CA . THR A 1 203 ? -31.435 -13.668 82.972 1.00 89.62 203 THR A CA 1
ATOM 1337 C C . THR A 1 203 ? -32.199 -12.524 83.645 1.00 89.62 203 THR A C 1
ATOM 1339 O O . THR A 1 203 ? -32.876 -12.763 84.641 1.00 89.62 203 THR A O 1
ATOM 1342 N N . SER A 1 204 ? -32.175 -11.306 83.092 1.00 84.31 204 SER A N 1
ATOM 1343 C CA . SER A 1 204 ? -32.963 -10.179 83.617 1.00 84.31 204 SER A CA 1
ATOM 1344 C C . SER A 1 204 ? -34.475 -10.410 83.528 1.00 84.31 204 SER A C 1
ATOM 1346 O O . SER A 1 204 ? -35.178 -10.100 84.483 1.00 84.31 204 SER A O 1
ATOM 1348 N N . GLU A 1 205 ? -34.980 -11.014 82.449 1.00 87.12 205 GLU A N 1
ATOM 1349 C CA . GLU A 1 205 ? -36.384 -11.443 82.323 1.00 87.12 205 GLU A CA 1
ATOM 1350 C C . GLU A 1 205 ? -36.762 -12.453 83.425 1.00 87.12 205 GLU A C 1
ATOM 1352 O O . GLU A 1 205 ? -37.810 -12.344 84.063 1.00 87.12 205 GLU A O 1
ATOM 1357 N N . THR A 1 206 ? -35.866 -13.403 83.710 1.00 85.81 206 THR A N 1
ATOM 1358 C CA . THR A 1 206 ? -36.041 -14.374 84.801 1.00 85.81 206 THR A CA 1
ATOM 1359 C C . THR A 1 206 ? -36.049 -13.678 86.166 1.00 85.81 206 THR A C 1
ATOM 1361 O O . THR A 1 206 ? -36.942 -13.923 86.975 1.00 85.81 206 THR A O 1
ATOM 1364 N N . ASN A 1 207 ? -35.119 -12.750 86.409 1.00 84.81 207 ASN A N 1
ATOM 1365 C CA . ASN A 1 207 ? -35.060 -11.955 87.640 1.00 84.81 207 ASN A CA 1
ATOM 1366 C C . ASN A 1 207 ? -36.296 -11.055 87.810 1.00 84.81 207 ASN A C 1
ATOM 1368 O O . ASN A 1 207 ? -36.768 -10.874 88.933 1.00 84.81 207 ASN A O 1
ATOM 1372 N N . ALA A 1 208 ? -36.856 -10.533 86.716 1.00 80.75 208 ALA A N 1
ATOM 1373 C CA . ALA A 1 208 ? -38.105 -9.779 86.725 1.00 80.75 208 ALA A CA 1
ATOM 1374 C C . ALA A 1 208 ? -39.288 -10.667 87.141 1.00 80.75 208 ALA A C 1
ATOM 1376 O O . ALA A 1 208 ? -40.016 -10.289 88.052 1.00 80.75 208 ALA A O 1
ATOM 1377 N N . LYS A 1 209 ? -39.420 -11.887 86.595 1.00 83.69 209 LYS A N 1
ATOM 1378 C CA . LYS A 1 209 ? -40.439 -12.865 87.040 1.00 83.69 209 LYS A CA 1
ATOM 1379 C C . LYS A 1 209 ? -40.261 -13.325 88.489 1.00 83.69 209 LYS A C 1
ATOM 1381 O O . LYS A 1 209 ? -41.243 -13.532 89.202 1.00 83.69 209 LYS A O 1
ATOM 1386 N N . VAL A 1 210 ? -39.022 -13.473 88.958 1.00 85.56 210 VAL A N 1
ATOM 1387 C CA . VAL A 1 210 ? -38.737 -13.750 90.379 1.00 85.56 210 VAL A CA 1
ATOM 1388 C C . VAL A 1 210 ? -39.168 -12.566 91.250 1.00 85.56 210 VAL A C 1
ATOM 1390 O O . VAL A 1 210 ? -39.783 -12.774 92.292 1.00 85.56 210 VAL A O 1
ATOM 1393 N N . SER A 1 211 ? -38.925 -11.333 90.800 1.00 79.50 211 SER A N 1
ATOM 1394 C CA . SER A 1 211 ? -39.340 -10.108 91.497 1.00 79.50 211 SER A CA 1
ATOM 1395 C C . SER A 1 211 ? -40.861 -9.918 91.487 1.00 79.50 211 SER A C 1
ATOM 1397 O O . SER A 1 211 ? -41.428 -9.548 92.507 1.00 79.50 211 SER A O 1
ATOM 1399 N N . GLU A 1 212 ? -41.537 -10.246 90.385 1.00 81.69 212 GLU A N 1
ATOM 1400 C CA . GLU A 1 212 ? -43.000 -10.311 90.266 1.00 81.69 212 GLU A CA 1
ATOM 1401 C C . GLU A 1 212 ? -43.583 -11.351 91.234 1.00 81.69 212 GLU A C 1
ATOM 1403 O O . GLU A 1 212 ? -44.522 -11.062 91.970 1.00 81.69 212 GLU A O 1
ATOM 1408 N N . THR A 1 213 ? -42.971 -12.537 91.321 1.00 82.12 213 THR A N 1
ATOM 1409 C CA . THR A 1 213 ? -43.369 -13.588 92.273 1.00 82.12 213 THR A CA 1
ATOM 1410 C C . THR A 1 213 ? -43.137 -13.150 93.723 1.00 82.12 213 THR A C 1
ATOM 1412 O O . THR A 1 213 ? -43.978 -13.393 94.589 1.00 82.12 213 THR A O 1
ATOM 1415 N N . ALA A 1 214 ? -42.027 -12.463 94.007 1.00 79.88 214 ALA A N 1
ATOM 1416 C CA . ALA A 1 214 ? -41.747 -11.887 95.319 1.00 79.88 214 ALA A CA 1
ATOM 1417 C C . ALA A 1 214 ? -42.742 -10.769 95.670 1.00 79.88 214 ALA A C 1
ATOM 1419 O O . ALA A 1 214 ? -43.245 -10.738 96.790 1.00 79.88 214 ALA A O 1
ATOM 1420 N N . ALA A 1 215 ? -43.096 -9.908 94.714 1.00 75.62 215 ALA A N 1
ATOM 1421 C CA . ALA A 1 215 ? -44.122 -8.883 94.871 1.00 75.62 215 ALA A CA 1
ATOM 1422 C C . ALA A 1 215 ? -45.513 -9.499 95.087 1.00 75.62 215 ALA A C 1
ATOM 1424 O O . ALA A 1 215 ? -46.235 -9.043 95.963 1.00 75.62 215 ALA A O 1
ATOM 1425 N N . ALA A 1 216 ? -45.866 -10.579 94.383 1.00 78.31 216 ALA A N 1
ATOM 1426 C CA . ALA A 1 216 ? -47.114 -11.317 94.580 1.00 78.31 216 ALA A CA 1
ATOM 1427 C C . ALA A 1 216 ? -47.169 -12.040 95.941 1.00 78.31 216 ALA A C 1
ATOM 1429 O O . ALA A 1 216 ? -48.221 -12.090 96.580 1.00 78.31 216 ALA A O 1
ATOM 1430 N N . ASN A 1 217 ? -46.039 -12.557 96.432 1.00 79.81 217 ASN A N 1
ATOM 1431 C CA . ASN A 1 217 ? -45.934 -13.124 97.778 1.00 79.81 217 ASN A CA 1
ATOM 1432 C C . ASN A 1 217 ? -46.010 -12.036 98.860 1.00 79.81 217 ASN A C 1
ATOM 1434 O O . ASN A 1 217 ? -46.729 -12.213 99.841 1.00 79.81 217 ASN A O 1
ATOM 1438 N N . SER A 1 218 ? -45.368 -10.885 98.651 1.00 73.94 218 SER A N 1
ATOM 1439 C CA . SER A 1 218 ? -45.538 -9.692 99.489 1.00 73.94 218 SER A CA 1
ATOM 1440 C C . SER A 1 218 ? -46.958 -9.132 99.414 1.00 73.94 218 SER A C 1
ATOM 1442 O O . SER A 1 218 ? -47.455 -8.648 100.420 1.00 73.94 218 SER A O 1
ATOM 1444 N N . ALA A 1 219 ? -47.656 -9.260 98.283 1.00 66.12 219 ALA A N 1
ATOM 1445 C CA . ALA A 1 219 ? -49.065 -8.907 98.138 1.00 66.12 219 ALA A CA 1
ATOM 1446 C C . ALA A 1 219 ? -49.984 -9.915 98.846 1.00 66.12 219 ALA A C 1
ATOM 1448 O O . ALA A 1 219 ? -50.985 -9.508 99.415 1.00 66.12 219 ALA A O 1
ATOM 1449 N N . LYS A 1 220 ? -49.633 -11.208 98.910 1.00 73.12 220 LYS A N 1
ATOM 1450 C CA . LYS A 1 220 ? -50.314 -12.195 99.772 1.00 73.12 220 LYS A CA 1
ATOM 1451 C C . LYS A 1 220 ? -50.061 -11.948 101.260 1.00 73.12 220 LYS A C 1
ATOM 1453 O O . LYS A 1 220 ? -50.996 -12.030 102.049 1.00 73.12 220 LYS A O 1
ATOM 1458 N N . ALA A 1 221 ? -48.831 -11.611 101.645 1.00 66.56 221 ALA A N 1
ATOM 1459 C CA . ALA A 1 221 ? -48.507 -11.200 103.010 1.00 66.56 221 ALA A CA 1
ATOM 1460 C C . ALA A 1 221 ? -49.211 -9.881 103.369 1.00 66.56 221 ALA A C 1
ATOM 1462 O O . ALA A 1 221 ? -49.769 -9.754 104.452 1.00 66.56 221 ALA A O 1
ATOM 1463 N N . SER A 1 222 ? -49.280 -8.939 102.426 1.00 58.88 222 SER A N 1
ATOM 1464 C CA . SER A 1 222 ? -50.056 -7.706 102.533 1.00 58.88 222 SER A CA 1
ATOM 1465 C C . SER A 1 222 ? -51.559 -7.977 102.547 1.00 58.88 222 SER A C 1
ATOM 1467 O O . SER A 1 222 ? -52.245 -7.295 103.280 1.00 58.88 222 SER A O 1
ATOM 1469 N N . ALA A 1 223 ? -52.081 -9.001 101.865 1.00 60.69 223 ALA A N 1
ATOM 1470 C CA . ALA A 1 223 ? -53.485 -9.413 101.942 1.00 60.69 223 ALA A CA 1
ATOM 1471 C C . ALA A 1 223 ? -53.827 -10.072 103.293 1.00 60.69 223 ALA A C 1
ATOM 1473 O O . ALA A 1 223 ? -54.914 -9.868 103.832 1.00 60.69 223 ALA A O 1
ATOM 1474 N N . ALA A 1 224 ? -52.885 -10.807 103.894 1.00 62.66 224 ALA A N 1
ATOM 1475 C CA . ALA A 1 224 ? -52.997 -11.268 105.278 1.00 62.66 224 ALA A CA 1
ATOM 1476 C C . ALA A 1 224 ? -52.955 -10.077 106.258 1.00 62.66 224 ALA A C 1
ATOM 1478 O O . ALA A 1 224 ? -53.824 -9.957 107.122 1.00 62.66 224 ALA A O 1
ATOM 1479 N N . SER A 1 225 ? -52.039 -9.126 106.052 1.00 56.28 225 SER A N 1
ATOM 1480 C CA . SER A 1 225 ? -52.003 -7.862 106.796 1.00 56.28 225 SER A CA 1
ATOM 1481 C C . SER A 1 225 ? -53.194 -6.945 106.499 1.00 56.28 225 SER A C 1
ATOM 1483 O O . SER A 1 225 ? -53.560 -6.183 107.375 1.00 56.28 225 SER A O 1
ATOM 1485 N N . GLN A 1 226 ? -53.853 -7.034 105.340 1.00 46.59 226 GLN A N 1
ATOM 1486 C CA . GLN A 1 226 ? -55.120 -6.368 105.015 1.00 46.59 226 GLN A CA 1
ATOM 1487 C C . GLN A 1 226 ? -56.297 -7.119 105.618 1.00 46.59 226 GLN A C 1
ATOM 1489 O O . GLN A 1 226 ? -57.306 -6.504 105.905 1.00 46.59 226 GLN A O 1
ATOM 1494 N N . THR A 1 227 ? -56.199 -8.417 105.891 1.00 56.25 227 THR A N 1
ATOM 1495 C CA . THR A 1 227 ? -57.207 -9.091 106.720 1.00 56.25 227 THR A CA 1
ATOM 1496 C C . THR A 1 227 ? -57.109 -8.584 108.167 1.00 56.25 227 THR A C 1
ATOM 1498 O O . THR A 1 227 ? -58.132 -8.405 108.821 1.00 56.25 227 THR A O 1
ATOM 1501 N N . ALA A 1 228 ? -55.902 -8.231 108.630 1.00 52.38 228 ALA A N 1
ATOM 1502 C CA . ALA A 1 228 ? -55.691 -7.513 109.891 1.00 52.38 228 ALA A CA 1
ATOM 1503 C C . ALA A 1 228 ? -55.998 -5.996 109.813 1.00 52.38 228 ALA A C 1
ATOM 1505 O O . ALA A 1 228 ? -56.482 -5.425 110.784 1.00 52.38 228 ALA A O 1
ATOM 1506 N N . ALA A 1 229 ? -55.769 -5.336 108.671 1.00 46.53 229 ALA A N 1
ATOM 1507 C CA . ALA A 1 229 ? -55.937 -3.889 108.492 1.00 46.53 229 ALA A CA 1
ATOM 1508 C C . ALA A 1 229 ? -57.297 -3.483 107.905 1.00 46.53 229 ALA A C 1
ATOM 1510 O O . ALA A 1 229 ? -57.678 -2.331 108.026 1.00 46.53 229 ALA A O 1
ATOM 1511 N N . LYS A 1 230 ? -58.114 -4.408 107.392 1.00 47.19 230 LYS A N 1
ATOM 1512 C CA . LYS A 1 230 ? -59.544 -4.185 107.099 1.00 47.19 230 LYS A CA 1
ATOM 1513 C C . LYS A 1 230 ? -60.380 -4.103 108.385 1.00 47.19 230 LYS A C 1
ATOM 1515 O O . LYS A 1 230 ? -61.523 -3.679 108.337 1.00 47.19 230 LYS A O 1
ATOM 1520 N N . ALA A 1 231 ? -59.781 -4.409 109.540 1.00 49.47 231 ALA A N 1
ATOM 1521 C CA . ALA A 1 231 ? -60.264 -3.983 110.855 1.00 49.47 231 ALA A CA 1
ATOM 1522 C C . ALA A 1 231 ? -59.811 -2.552 111.251 1.00 49.47 231 ALA A C 1
ATOM 1524 O O . ALA A 1 231 ? -60.201 -2.063 112.306 1.00 49.47 231 ALA A O 1
ATOM 1525 N N . SER A 1 232 ? -58.986 -1.886 110.431 1.00 45.00 232 SER A N 1
ATOM 1526 C CA . SER A 1 232 ? -58.360 -0.579 110.701 1.00 45.00 232 SER A CA 1
ATOM 1527 C C . SER A 1 232 ? -58.495 0.446 109.554 1.00 45.00 232 SER A C 1
ATOM 1529 O O . SER A 1 232 ? -58.127 1.602 109.745 1.00 45.00 232 SER A O 1
ATOM 1531 N N . GLU A 1 233 ? -59.014 0.058 108.383 1.00 37.09 233 GLU A N 1
ATOM 1532 C CA . GLU A 1 233 ? -59.102 0.878 107.160 1.00 37.09 233 GLU A CA 1
ATOM 1533 C C . GLU A 1 233 ? -60.511 0.880 106.523 1.00 37.09 233 GLU A C 1
ATOM 1535 O O . GLU A 1 233 ? -60.680 1.214 105.356 1.00 37.09 233 GLU A O 1
ATOM 1540 N N . ASP A 1 234 ? -61.563 0.649 107.317 1.00 49.12 234 ASP A N 1
ATOM 1541 C CA . ASP A 1 234 ? -62.821 1.394 107.093 1.00 49.12 234 ASP A CA 1
ATOM 1542 C C . ASP A 1 234 ? -62.653 2.887 107.492 1.00 49.12 234 ASP A C 1
ATOM 1544 O O . ASP A 1 234 ? -63.536 3.714 107.264 1.00 49.12 234 ASP A O 1
ATOM 1548 N N . ALA A 1 235 ? -61.496 3.247 108.070 1.00 41.53 235 ALA A N 1
ATOM 1549 C CA . ALA A 1 235 ? -61.160 4.573 108.586 1.00 41.53 235 ALA A CA 1
ATOM 1550 C C . ALA A 1 235 ? -60.462 5.524 107.588 1.00 41.53 235 ALA A C 1
ATOM 1552 O O . ALA A 1 235 ? -60.431 6.724 107.851 1.00 41.53 235 ALA A O 1
ATOM 1553 N N . ALA A 1 236 ? -59.902 5.032 106.474 1.00 36.94 236 ALA A N 1
ATOM 1554 C CA . ALA A 1 236 ? -59.104 5.846 105.542 1.00 36.94 236 ALA A CA 1
ATOM 1555 C C . ALA A 1 236 ? -59.366 5.505 104.063 1.00 36.94 236 ALA A C 1
ATOM 1557 O O . ALA A 1 236 ? -58.470 5.225 103.275 1.00 36.94 236 ALA A O 1
ATOM 1558 N N . ARG A 1 237 ? -60.647 5.600 103.694 1.00 38.00 237 ARG A N 1
ATOM 1559 C CA . ARG A 1 237 ? -61.115 5.979 102.348 1.00 38.00 237 ARG A CA 1
ATOM 1560 C C . ARG A 1 237 ? -60.150 6.965 101.656 1.00 38.00 237 ARG A C 1
ATOM 1562 O O . ARG A 1 237 ? -59.653 7.856 102.332 1.00 38.00 237 ARG A O 1
ATOM 1569 N N . GLU A 1 238 ? -60.092 6.885 100.316 1.00 34.03 238 GLU A N 1
ATOM 1570 C CA . GLU A 1 238 ? -59.533 7.872 99.354 1.00 34.03 238 GLU A CA 1
ATOM 1571 C C . GLU A 1 238 ? -58.205 7.430 98.696 1.00 34.03 238 GLU A C 1
ATOM 1573 O O . GLU A 1 238 ? -57.106 7.757 99.120 1.00 34.03 238 GLU A O 1
ATOM 1578 N N . TYR A 1 239 ? -58.270 6.479 97.759 1.00 31.31 239 TYR A N 1
ATOM 1579 C CA . TYR A 1 239 ? -58.302 6.733 96.301 1.00 31.31 239 TYR A CA 1
ATOM 1580 C C . TYR A 1 239 ? -57.122 7.548 95.721 1.00 31.31 239 TYR A C 1
ATOM 1582 O O . TYR A 1 239 ? -57.131 8.770 95.729 1.00 31.31 239 TYR A O 1
ATOM 1590 N N . ALA A 1 240 ? -56.211 6.809 95.071 1.00 31.14 240 ALA A N 1
ATOM 1591 C CA . ALA A 1 240 ? -55.531 7.118 93.800 1.00 31.14 240 ALA A CA 1
ATOM 1592 C C . ALA A 1 240 ? -54.857 8.505 93.622 1.00 31.14 240 ALA A C 1
ATOM 1594 O O . ALA A 1 240 ? -55.506 9.528 93.450 1.00 31.14 240 ALA A O 1
ATOM 1595 N N . SER A 1 241 ? -53.524 8.615 93.609 1.00 30.62 241 SER A N 1
ATOM 1596 C CA . SER A 1 241 ? -52.602 8.199 92.523 1.00 30.62 241 SER A CA 1
ATOM 1597 C C . SER A 1 241 ? -52.868 8.838 91.142 1.00 30.62 241 SER A C 1
ATOM 1599 O O . SER A 1 241 ? -53.786 8.431 90.432 1.00 30.62 241 SER A O 1
ATOM 1601 N N . GLN A 1 242 ? -51.994 9.764 90.721 1.00 28.38 242 GLN A N 1
ATOM 1602 C CA . GLN A 1 242 ? -51.864 10.243 89.329 1.00 28.38 242 GLN A CA 1
ATOM 1603 C C . GLN A 1 242 ? -50.896 9.343 88.527 1.00 28.38 242 GLN A C 1
ATOM 1605 O O . GLN A 1 242 ? -50.018 8.722 89.127 1.00 28.38 242 GLN A O 1
ATOM 1610 N N . ALA A 1 243 ? -51.014 9.291 87.189 1.00 36.91 243 ALA A N 1
ATOM 1611 C CA . ALA A 1 243 ? -50.140 8.485 86.317 1.00 36.91 243 ALA A CA 1
ATOM 1612 C C . ALA A 1 243 ? -49.908 9.085 84.905 1.00 36.91 243 ALA A C 1
ATOM 1614 O O . ALA A 1 243 ? -50.781 9.765 84.369 1.00 36.91 243 ALA A O 1
ATOM 1615 N N . ALA A 1 244 ? -48.722 8.791 84.344 1.00 31.30 244 ALA A N 1
ATOM 1616 C CA . ALA A 1 244 ? -48.122 9.175 83.045 1.00 31.30 244 ALA A CA 1
ATOM 1617 C C . ALA A 1 244 ? -46.814 8.341 82.871 1.00 31.30 244 ALA A C 1
ATOM 1619 O O . ALA A 1 244 ? -46.298 7.873 83.885 1.00 31.30 244 ALA A O 1
ATOM 1620 N N . GLU A 1 245 ? -46.163 8.081 81.725 1.00 30.27 245 GLU A N 1
ATOM 1621 C CA . GLU A 1 245 ? -46.360 8.278 80.263 1.00 30.27 245 GLU A CA 1
ATOM 1622 C C . GLU A 1 245 ? -45.566 7.133 79.528 1.00 30.27 245 GLU A C 1
ATOM 1624 O O . GLU A 1 245 ? -44.810 6.416 80.195 1.00 30.27 245 GLU A O 1
ATOM 1629 N N . PRO A 1 246 ? -45.711 6.883 78.204 1.00 44.09 246 PRO A N 1
ATOM 1630 C CA . PRO A 1 246 ? -45.291 5.628 77.550 1.00 44.09 246 PRO A CA 1
ATOM 1631 C C . PRO A 1 246 ? -43.925 5.636 76.811 1.00 44.09 246 PRO A C 1
ATOM 1633 O O . PRO A 1 246 ? -43.223 6.638 76.707 1.00 44.09 246 PRO A O 1
ATOM 1636 N N . TYR A 1 247 ? -43.553 4.465 76.267 1.00 35.16 247 TYR A N 1
ATOM 1637 C CA . TYR A 1 247 ? -42.262 4.155 75.623 1.00 35.16 247 TYR A CA 1
ATOM 1638 C C . TYR A 1 247 ? -42.123 4.594 74.149 1.00 35.16 247 TYR A C 1
ATOM 1640 O O . TYR A 1 247 ? -43.076 4.544 73.372 1.00 35.16 247 TYR A O 1
ATOM 1648 N N . LYS A 1 248 ? -40.878 4.880 73.726 1.00 33.75 248 LYS A N 1
ATOM 1649 C CA . LYS A 1 248 ? -40.489 5.212 72.340 1.00 33.75 248 LYS A CA 1
ATOM 1650 C C . LYS A 1 248 ? -39.314 4.339 71.842 1.00 33.75 248 LYS A C 1
ATOM 1652 O O . LYS A 1 248 ? -38.220 4.482 72.364 1.00 33.75 248 LYS A O 1
ATOM 1657 N N . TYR A 1 249 ? -39.570 3.519 70.808 1.00 45.25 249 TYR A N 1
ATOM 1658 C CA . TYR A 1 249 ? -38.675 3.005 69.734 1.00 45.25 249 TYR A CA 1
ATOM 1659 C C . TYR A 1 249 ? -37.237 2.519 70.038 1.00 45.25 249 TYR A C 1
ATOM 1661 O O . TYR A 1 249 ? -36.443 3.272 70.577 1.00 45.25 249 TYR A O 1
ATOM 1669 N N . VAL A 1 250 ? -36.828 1.406 69.395 1.00 40.97 250 VAL A N 1
ATOM 1670 C CA . VAL A 1 250 ? -35.808 1.433 68.308 1.00 40.97 250 VAL A CA 1
ATOM 1671 C C . VAL A 1 250 ? -36.106 0.333 67.271 1.00 40.97 250 VAL A C 1
ATOM 1673 O O . VAL A 1 250 ? -36.075 -0.852 67.587 1.00 40.97 250 VAL A O 1
ATOM 1676 N N . LEU A 1 251 ? -36.307 0.732 66.014 1.00 39.88 251 LEU A N 1
ATOM 1677 C CA . LEU A 1 251 ? -36.109 -0.087 64.810 1.00 39.88 251 LEU A CA 1
ATOM 1678 C C . LEU A 1 251 ? -35.250 0.766 63.858 1.00 39.88 251 LEU A C 1
ATOM 1680 O O . LEU A 1 251 ? -35.416 1.986 63.825 1.00 39.88 251 LEU A O 1
ATOM 1684 N N . GLN A 1 252 ? -34.277 0.162 63.173 1.00 52.81 252 GLN A N 1
ATOM 1685 C CA . GLN A 1 252 ? -33.251 0.903 62.422 1.00 52.81 252 GLN A CA 1
ATOM 1686 C C . GLN A 1 252 ? -33.807 1.529 61.124 1.00 52.81 252 GLN A C 1
ATOM 1688 O O . GLN A 1 252 ? -34.729 0.965 60.532 1.00 52.81 252 GLN A O 1
ATOM 1693 N N . PRO A 1 253 ? -33.284 2.691 60.684 1.00 53.97 253 PRO A N 1
ATOM 1694 C CA . PRO A 1 253 ? -33.877 3.456 59.591 1.00 53.97 253 PRO A CA 1
ATOM 1695 C C . PRO A 1 253 ? -33.611 2.831 58.215 1.00 53.97 253 PRO A C 1
ATOM 1697 O O . PRO A 1 253 ? -32.487 2.449 57.891 1.00 53.97 253 PRO A O 1
ATOM 1700 N N . LEU A 1 254 ? -34.656 2.793 57.388 1.00 54.19 254 LEU A N 1
ATOM 1701 C CA . LEU A 1 254 ? -34.546 2.584 55.944 1.00 54.19 254 LEU A CA 1
ATOM 1702 C C . LEU A 1 254 ? -34.069 3.880 55.257 1.00 54.19 254 LEU A C 1
ATOM 1704 O O . LEU A 1 254 ? -34.338 4.962 55.780 1.00 54.19 254 LEU A O 1
ATOM 1708 N N . PRO A 1 255 ? -33.403 3.799 54.089 1.00 62.28 255 PRO A N 1
ATOM 1709 C CA . PRO A 1 255 ? -33.007 4.980 53.325 1.00 62.28 255 PRO A CA 1
ATOM 1710 C C . PRO A 1 255 ? -34.224 5.775 52.832 1.00 62.28 255 PRO A C 1
ATOM 1712 O O . PRO A 1 255 ? -35.254 5.196 52.468 1.00 62.28 255 PRO A O 1
ATOM 1715 N N . ASP A 1 256 ? -34.075 7.101 52.768 1.00 64.44 256 ASP A N 1
ATOM 1716 C CA . ASP A 1 256 ? -35.158 8.045 52.453 1.00 64.44 256 ASP A CA 1
ATOM 1717 C C . ASP A 1 256 ? -35.787 7.838 51.069 1.00 64.44 256 ASP A C 1
ATOM 1719 O O . ASP A 1 256 ? -36.943 8.197 50.864 1.00 64.44 256 ASP A O 1
ATOM 1723 N N . VAL A 1 257 ? -35.052 7.252 50.118 1.00 69.12 257 VAL A N 1
ATOM 1724 C CA . VAL A 1 257 ? -35.532 6.892 48.777 1.00 69.12 257 VAL A CA 1
ATOM 1725 C C . VAL A 1 257 ? -34.913 5.558 48.359 1.00 69.12 257 VAL A C 1
ATOM 1727 O O . VAL A 1 257 ? -33.694 5.399 48.415 1.00 69.12 257 VAL A O 1
ATOM 1730 N N . TRP A 1 258 ? -35.734 4.620 47.880 1.00 72.44 258 TRP A N 1
ATOM 1731 C CA . TRP A 1 258 ? -35.268 3.359 47.295 1.00 72.44 258 TRP A CA 1
ATOM 1732 C C . TRP A 1 258 ? -36.102 2.994 46.070 1.00 72.44 258 TRP A C 1
ATOM 1734 O O . TRP A 1 258 ? -37.304 2.739 46.168 1.00 72.44 258 TRP A O 1
ATOM 1744 N N . ILE A 1 259 ? -35.436 2.963 44.916 1.00 73.75 259 ILE A N 1
ATOM 1745 C CA . ILE A 1 259 ? -36.030 2.708 43.604 1.00 73.75 259 ILE A CA 1
ATOM 1746 C C . ILE A 1 259 ? -35.344 1.477 42.992 1.00 73.75 259 ILE A C 1
ATOM 1748 O O . ILE A 1 259 ? -34.199 1.585 42.549 1.00 73.75 259 ILE A O 1
ATOM 1752 N N . PRO A 1 260 ? -35.976 0.293 42.977 1.00 67.94 260 PRO A N 1
ATOM 1753 C CA . PRO A 1 260 ? -35.529 -0.799 42.125 1.00 67.94 260 PRO A CA 1
ATOM 1754 C C . PRO A 1 260 ? -35.741 -0.416 40.652 1.00 67.94 260 PRO A C 1
ATOM 1756 O O . PRO A 1 260 ? -36.872 -0.243 40.206 1.00 67.94 260 PRO A O 1
ATOM 1759 N N . PHE A 1 261 ? -34.660 -0.321 39.872 1.00 70.81 261 PHE A N 1
ATOM 1760 C CA . PHE A 1 261 ? -34.735 -0.164 38.413 1.00 70.81 261 PHE A CA 1
ATOM 1761 C C . PHE A 1 261 ? -35.130 -1.490 37.743 1.00 70.81 261 PHE A C 1
ATOM 1763 O O . PHE A 1 261 ? -34.328 -2.147 37.082 1.00 70.81 261 PHE A O 1
ATOM 1770 N N . ASN A 1 262 ? -36.377 -1.891 37.973 1.00 67.19 262 ASN A N 1
ATOM 1771 C CA . ASN A 1 262 ? -37.066 -2.977 37.292 1.00 67.19 262 ASN A CA 1
ATOM 1772 C C . ASN A 1 262 ? -38.172 -2.410 36.387 1.00 67.19 262 ASN A C 1
ATOM 1774 O O . ASN A 1 262 ? -38.411 -1.201 36.356 1.00 67.19 262 ASN A O 1
ATOM 1778 N N . ASP A 1 263 ? -38.862 -3.301 35.681 1.00 63.25 263 ASP A N 1
ATOM 1779 C CA . ASP A 1 263 ? -39.811 -2.945 34.622 1.00 63.25 263 ASP A CA 1
ATOM 1780 C C . ASP A 1 263 ? -41.053 -2.177 35.136 1.00 63.25 263 ASP A C 1
ATOM 1782 O O . ASP A 1 263 ? -41.736 -1.536 34.341 1.00 63.25 263 ASP A O 1
ATOM 1786 N N . SER A 1 264 ? -41.320 -2.179 36.452 1.00 66.69 264 SER A N 1
ATOM 1787 C CA . SER A 1 264 ? -42.424 -1.427 37.076 1.00 66.69 264 SER A CA 1
ATOM 1788 C C . SER A 1 264 ? -42.054 -0.003 37.510 1.00 66.69 264 SER A C 1
ATOM 1790 O O . SER A 1 264 ? -42.943 0.829 37.668 1.00 66.69 264 SER A O 1
ATOM 1792 N N . LEU A 1 265 ? -40.766 0.288 37.752 1.00 72.00 265 LEU A N 1
ATOM 1793 C CA . LEU A 1 265 ? -40.279 1.556 38.334 1.00 72.00 265 LEU A CA 1
ATOM 1794 C C . LEU A 1 265 ? -40.956 1.979 39.668 1.00 72.00 265 LEU A C 1
ATOM 1796 O O . LEU A 1 265 ? -40.953 3.164 40.021 1.00 72.00 265 LEU A O 1
ATOM 1800 N N . ASP A 1 266 ? -41.507 1.021 40.420 1.00 72.00 266 ASP A N 1
ATOM 1801 C CA . ASP A 1 266 ? -42.148 1.227 41.727 1.00 72.00 266 ASP A CA 1
ATOM 1802 C C . ASP A 1 266 ? -41.118 1.505 42.836 1.00 72.00 266 ASP A C 1
ATOM 1804 O O . ASP A 1 266 ? -40.221 0.700 43.087 1.00 72.00 266 ASP A O 1
ATOM 1808 N N . MET A 1 267 ? -41.273 2.611 43.566 1.00 71.31 267 MET A N 1
ATOM 1809 C CA . MET A 1 267 ? -40.412 2.977 44.696 1.00 71.31 267 MET A CA 1
ATOM 1810 C C . MET A 1 267 ? -40.828 2.245 45.981 1.00 71.31 267 MET A C 1
ATOM 1812 O O . MET A 1 267 ? -41.956 2.386 46.461 1.00 71.31 267 MET A O 1
ATOM 1816 N N . ILE A 1 268 ? -39.880 1.542 46.606 1.00 71.44 268 ILE A N 1
ATOM 1817 C CA . ILE A 1 268 ? -40.085 0.809 47.866 1.00 71.44 268 ILE A CA 1
ATOM 1818 C C . ILE A 1 268 ? -40.106 1.781 49.057 1.00 71.44 268 ILE A C 1
ATOM 1820 O O . ILE A 1 268 ? -40.975 1.688 49.927 1.00 71.44 268 ILE A O 1
ATOM 1824 N N . THR A 1 269 ? -39.197 2.763 49.085 1.00 68.94 269 THR A N 1
ATOM 1825 C CA . THR A 1 269 ? -39.182 3.845 50.087 1.00 68.94 269 THR A CA 1
ATOM 1826 C C . THR A 1 269 ? -39.094 5.220 49.424 1.00 68.94 269 THR A C 1
ATOM 1828 O O . THR A 1 269 ? -38.642 5.352 48.285 1.00 68.94 269 THR A O 1
ATOM 1831 N N . GLY A 1 270 ? -39.574 6.244 50.135 1.00 68.69 270 GLY A N 1
ATOM 1832 C CA . GLY A 1 270 ? -39.615 7.635 49.678 1.00 68.69 270 GLY A CA 1
ATOM 1833 C C . GLY A 1 270 ? -41.003 8.193 49.383 1.00 68.69 270 GLY A C 1
ATOM 1834 O O . GLY A 1 270 ? -42.020 7.486 49.436 1.00 68.69 270 GLY A O 1
ATOM 1835 N N . PHE A 1 271 ? -41.027 9.502 49.131 1.00 68.44 271 PHE A N 1
ATOM 1836 C CA . PHE A 1 271 ? -42.220 10.282 48.801 1.00 68.44 271 PHE A CA 1
ATOM 1837 C C . PHE A 1 271 ? -42.631 10.070 47.340 1.00 68.44 271 PHE A C 1
ATOM 1839 O O . PHE A 1 271 ? -41.782 9.895 46.470 1.00 68.44 271 PHE A O 1
ATOM 1846 N N . SER A 1 272 ? -43.938 10.099 47.067 1.00 62.34 272 SER A N 1
ATOM 1847 C CA . SER A 1 272 ? -44.441 9.972 45.696 1.00 62.34 272 SER A CA 1
ATOM 1848 C C . SER A 1 272 ? -44.057 11.200 44.856 1.00 62.34 272 SER A C 1
ATOM 1850 O O . SER A 1 272 ? -44.236 12.325 45.329 1.00 62.34 272 SER A O 1
ATOM 1852 N N . PRO A 1 273 ? -43.612 11.032 43.594 1.00 66.12 273 PRO A N 1
ATOM 1853 C CA . PRO A 1 273 ? -43.317 12.141 42.681 1.00 66.12 273 PRO A CA 1
ATOM 1854 C C . PRO A 1 273 ? -44.585 12.820 42.123 1.00 66.12 273 PRO A C 1
ATOM 1856 O O . PRO A 1 273 ? -44.528 13.582 41.154 1.00 66.12 273 PRO A O 1
ATOM 1859 N N . SER A 1 274 ? -45.762 12.524 42.678 1.00 65.50 274 SER A N 1
ATOM 1860 C CA . SER A 1 274 ? -47.020 13.171 42.320 1.00 65.50 274 SER A CA 1
ATOM 1861 C C . SER A 1 274 ? -48.003 13.179 43.486 1.00 65.50 274 SER A C 1
ATOM 1863 O O . SER A 1 274 ? -47.879 12.396 44.424 1.00 65.50 274 SER A O 1
ATOM 1865 N N . TYR A 1 275 ? -49.016 14.037 43.392 1.00 70.19 275 TYR A N 1
ATOM 1866 C CA . TYR A 1 275 ? -50.160 14.033 44.293 1.00 70.19 275 TYR A CA 1
ATOM 1867 C C . TYR A 1 275 ? -51.439 13.842 43.478 1.00 70.19 275 TYR A C 1
ATOM 1869 O O . TYR A 1 275 ? -51.625 14.494 42.448 1.00 70.19 275 TYR A O 1
ATOM 1877 N N . LYS A 1 276 ? -52.309 12.941 43.934 1.00 72.75 276 LYS A N 1
ATOM 1878 C CA . LYS A 1 276 ? -53.674 12.780 43.433 1.00 72.75 276 LYS A CA 1
ATOM 1879 C C . LYS A 1 276 ? -54.594 13.603 44.327 1.00 72.75 276 LYS A C 1
ATOM 1881 O O . LYS A 1 276 ? -54.541 13.488 45.550 1.00 72.75 276 LYS A O 1
ATOM 1886 N N . LYS A 1 277 ? -55.433 14.430 43.714 1.00 71.12 277 LYS A N 1
ATOM 1887 C CA . LYS A 1 277 ? -56.487 15.154 44.421 1.00 71.12 277 LYS A CA 1
ATOM 1888 C C . LYS A 1 277 ? -57.777 14.348 44.354 1.00 71.12 277 LYS A C 1
ATOM 1890 O O . LYS A 1 277 ? -58.180 13.945 43.265 1.00 71.12 277 LYS A O 1
ATOM 1895 N N . ILE A 1 278 ? -58.392 14.103 45.504 1.00 70.19 278 ILE A N 1
ATOM 1896 C CA . ILE A 1 278 ? -59.661 13.387 45.625 1.00 70.19 278 ILE A CA 1
ATOM 1897 C C . ILE A 1 278 ? -60.641 14.330 46.315 1.00 70.19 278 ILE A C 1
ATOM 1899 O O . ILE A 1 278 ? -60.380 14.792 47.423 1.00 70.19 278 ILE A O 1
ATOM 1903 N N . VAL A 1 279 ? -61.752 14.625 45.645 1.00 69.56 279 VAL A N 1
ATOM 1904 C CA . VAL A 1 279 ? -62.837 15.440 46.200 1.00 69.56 279 VAL A CA 1
ATOM 1905 C C . VAL A 1 279 ? -63.875 14.501 46.806 1.00 69.56 279 VAL A C 1
ATOM 1907 O O . VAL A 1 279 ? -64.347 13.588 46.124 1.00 69.56 279 VAL A O 1
ATOM 1910 N N . ILE A 1 280 ? -64.211 14.702 48.080 1.00 69.44 280 ILE A N 1
ATOM 1911 C CA . ILE A 1 280 ? -65.235 13.930 48.796 1.00 69.44 280 ILE A CA 1
ATOM 1912 C C . ILE A 1 280 ? -66.208 14.930 49.424 1.00 69.44 280 ILE A C 1
ATOM 1914 O O . ILE A 1 280 ? -65.930 15.507 50.469 1.00 69.44 280 ILE A O 1
ATOM 1918 N N . GLY A 1 281 ? -67.351 15.151 48.770 1.00 77.44 281 GLY A N 1
ATOM 1919 C CA . GLY A 1 281 ? -68.238 16.262 49.126 1.00 77.44 281 GLY A CA 1
ATOM 1920 C C . GLY A 1 281 ? -67.591 17.601 48.769 1.00 77.44 281 GLY A C 1
ATOM 1921 O O . GLY A 1 281 ? -67.122 17.759 47.644 1.00 77.44 281 GLY A O 1
ATOM 1922 N N . ASP A 1 282 ? -67.549 18.527 49.725 1.00 72.94 282 ASP A N 1
ATOM 1923 C CA . ASP A 1 282 ? -66.940 19.854 49.555 1.00 72.94 282 ASP A CA 1
ATOM 1924 C C . ASP A 1 282 ? -65.429 19.884 49.894 1.00 72.94 282 ASP A C 1
ATOM 1926 O O . ASP A 1 282 ? -64.760 20.882 49.628 1.00 72.94 282 ASP A O 1
ATOM 1930 N N . ASP A 1 283 ? -64.872 18.796 50.448 1.00 60.88 283 ASP A N 1
ATOM 1931 C CA . ASP A 1 283 ? -63.469 18.715 50.875 1.00 60.88 283 ASP A CA 1
ATOM 1932 C C . ASP A 1 283 ? -62.538 18.170 49.772 1.00 60.88 283 ASP A C 1
ATOM 1934 O O . ASP A 1 283 ? -62.764 17.103 49.189 1.00 60.88 283 ASP A O 1
ATOM 1938 N N . GLU A 1 284 ? -61.430 18.880 49.524 1.00 72.50 284 GLU A N 1
ATOM 1939 C CA . GLU A 1 284 ? -60.389 18.522 48.549 1.00 72.50 284 GLU A CA 1
ATOM 1940 C C . GLU A 1 284 ? -59.166 17.899 49.253 1.00 72.50 284 GLU A C 1
ATOM 1942 O O . GLU A 1 284 ? -58.258 18.592 49.719 1.00 72.50 284 GLU A O 1
ATOM 1947 N N . ILE A 1 285 ? -59.105 16.565 49.317 1.00 71.88 285 ILE A N 1
ATOM 1948 C CA . ILE A 1 285 ? -58.001 15.842 49.962 1.00 71.88 285 ILE A CA 1
ATOM 1949 C C . ILE A 1 285 ? -56.870 15.609 48.953 1.00 71.88 285 ILE A C 1
ATOM 1951 O O . ILE A 1 285 ? -57.036 14.954 47.922 1.00 71.88 285 ILE A O 1
ATOM 1955 N N . THR A 1 286 ? -55.678 16.115 49.273 1.00 69.88 286 THR A N 1
ATOM 1956 C CA . THR A 1 286 ? -54.456 15.880 48.490 1.00 69.88 286 THR A CA 1
ATOM 1957 C C . THR A 1 286 ? -53.705 14.675 49.055 1.00 69.88 286 THR A C 1
ATOM 1959 O O . THR A 1 286 ? -53.129 14.752 50.137 1.00 69.88 286 THR A O 1
ATOM 1962 N N . MET A 1 287 ? -53.694 13.559 48.323 1.00 72.06 287 MET A N 1
ATOM 1963 C CA . MET A 1 287 ? -52.985 12.330 48.702 1.00 72.06 287 MET A CA 1
ATOM 1964 C C . MET A 1 287 ? -51.747 12.116 47.817 1.00 72.06 287 MET A C 1
ATOM 1966 O O . MET A 1 287 ? -51.757 12.526 46.654 1.00 72.06 287 MET A O 1
ATOM 1970 N N . PRO A 1 288 ? -50.677 11.459 48.301 1.00 67.38 288 PRO A N 1
ATOM 1971 C CA . PRO A 1 288 ? -49.586 11.012 47.437 1.00 67.38 288 PRO A CA 1
ATOM 1972 C C . PRO A 1 288 ? -50.128 10.107 46.321 1.00 67.38 288 PRO A C 1
ATOM 1974 O O . PRO A 1 288 ? -50.937 9.218 46.579 1.00 67.38 288 PRO A O 1
ATOM 1977 N N . GLY A 1 289 ? -49.703 10.344 45.081 1.00 68.94 289 GLY A N 1
ATOM 1978 C CA . GLY A 1 289 ? -50.035 9.485 43.945 1.00 68.94 289 GLY A CA 1
ATOM 1979 C C . GLY A 1 289 ? -49.249 8.173 43.965 1.00 68.94 289 GLY A C 1
ATOM 1980 O O . GLY A 1 289 ? -48.458 7.920 44.877 1.00 68.94 289 GLY A O 1
ATOM 1981 N N . ASP A 1 290 ? -49.418 7.359 42.925 1.00 70.12 290 ASP A N 1
ATOM 1982 C CA . ASP A 1 290 ? -48.717 6.076 42.802 1.00 70.12 290 ASP A CA 1
ATOM 1983 C C . ASP A 1 290 ? -47.200 6.306 42.833 1.00 70.12 290 ASP A C 1
ATOM 1985 O O . ASP A 1 290 ? -46.699 7.268 42.242 1.00 70.12 290 ASP A O 1
ATOM 1989 N N . LYS A 1 291 ? -46.462 5.453 43.549 1.00 73.00 291 LYS A N 1
ATOM 1990 C CA . LYS A 1 291 ? -45.015 5.606 43.766 1.00 73.00 291 LYS A CA 1
ATOM 1991 C C . LYS A 1 291 ? -44.183 5.141 42.562 1.00 73.00 291 LYS A C 1
ATOM 1993 O O . LYS A 1 291 ? -43.152 4.507 42.735 1.00 73.00 291 LYS A O 1
ATOM 1998 N N . ILE A 1 292 ? -44.623 5.458 41.350 1.00 71.69 292 ILE A N 1
ATOM 1999 C CA . ILE A 1 292 ? -43.948 5.080 40.107 1.00 71.69 292 ILE A CA 1
ATOM 2000 C C . ILE A 1 292 ? -43.090 6.255 39.640 1.00 71.69 292 ILE A C 1
ATOM 2002 O O . ILE A 1 292 ? -43.565 7.395 39.558 1.00 71.69 292 ILE A O 1
ATOM 2006 N N . VAL A 1 293 ? -41.825 5.995 39.306 1.00 74.31 293 VAL A N 1
ATOM 2007 C CA . VAL A 1 293 ? -40.960 7.018 38.705 1.00 74.31 293 VAL A CA 1
ATOM 2008 C C . VAL A 1 293 ? -41.444 7.332 37.293 1.00 74.31 293 VAL A C 1
ATOM 2010 O O . VAL A 1 293 ? -41.446 6.477 36.411 1.00 74.31 293 VAL A O 1
ATOM 2013 N N . LYS A 1 294 ? -41.817 8.592 37.054 1.00 73.12 294 LYS A N 1
ATOM 2014 C CA . LYS A 1 294 ? -42.201 9.066 35.720 1.00 73.12 294 LYS A CA 1
ATOM 2015 C C . LYS A 1 294 ? -40.971 9.134 34.814 1.00 73.12 294 LYS A C 1
ATOM 2017 O O . LYS A 1 294 ? -40.156 10.044 34.954 1.00 73.12 294 LYS A O 1
ATOM 2022 N N . PHE A 1 295 ? -40.863 8.202 33.873 1.00 76.00 295 PHE A N 1
ATOM 2023 C CA . PHE A 1 295 ? -39.894 8.276 32.782 1.00 76.00 295 PHE A CA 1
ATOM 2024 C C . PHE A 1 295 ? -40.408 9.212 31.672 1.00 76.00 295 PHE A C 1
ATOM 2026 O O . PHE A 1 295 ? -41.611 9.291 31.420 1.00 76.00 295 PHE A O 1
ATOM 2033 N N . LYS A 1 296 ? -39.497 9.957 31.036 1.00 78.81 296 LYS A N 1
ATOM 2034 C CA . LYS A 1 296 ? -39.789 10.914 29.957 1.00 78.81 296 LYS A CA 1
ATOM 2035 C C . LYS A 1 296 ? -38.683 10.855 28.902 1.00 78.81 296 LYS A C 1
ATOM 2037 O O . LYS A 1 296 ? -37.518 11.034 29.251 1.00 78.81 296 LYS A O 1
ATOM 2042 N N . ARG A 1 297 ? -39.027 10.658 27.624 1.00 79.25 297 ARG A N 1
ATOM 2043 C CA . ARG A 1 297 ? -38.079 10.711 26.490 1.00 79.25 297 ARG A CA 1
ATOM 2044 C C . ARG A 1 297 ? -38.752 11.314 25.257 1.00 79.25 297 ARG A C 1
ATOM 2046 O O . ARG A 1 297 ? -39.878 10.962 24.940 1.00 79.25 297 ARG A O 1
ATOM 2053 N N . ALA A 1 298 ? -38.057 12.200 24.544 1.00 76.38 298 ALA A N 1
ATOM 2054 C CA . ALA A 1 298 ? -38.641 12.971 23.440 1.00 76.38 298 ALA A CA 1
ATOM 2055 C C . ALA A 1 298 ? -38.979 12.153 22.172 1.00 76.38 298 ALA A C 1
ATOM 2057 O O . ALA A 1 298 ? -39.800 12.591 21.370 1.00 76.38 298 ALA A O 1
ATOM 2058 N N . SER A 1 299 ? -38.353 10.989 21.980 1.00 79.31 299 SER A N 1
ATOM 2059 C CA . SER A 1 299 ? -38.440 10.173 20.761 1.00 79.31 299 SER A CA 1
ATOM 2060 C C . SER A 1 299 ? -38.599 8.678 21.065 1.00 79.31 299 SER A C 1
ATOM 2062 O O . SER A 1 299 ? -38.405 8.221 22.197 1.00 79.31 299 SER A O 1
ATOM 2064 N N . LYS A 1 300 ? -38.928 7.891 20.037 1.00 85.06 300 LYS A N 1
ATOM 2065 C CA . LYS A 1 300 ? -38.689 6.438 20.016 1.00 85.06 300 LYS A CA 1
ATOM 2066 C C . LYS A 1 300 ? -37.180 6.155 20.044 1.00 85.06 300 LYS A C 1
ATOM 2068 O O . LYS A 1 300 ? -36.403 7.037 19.694 1.00 85.06 300 LYS A O 1
ATOM 2073 N N . ALA A 1 301 ? -36.768 4.964 20.474 1.00 83.12 301 ALA A N 1
ATOM 2074 C CA . ALA A 1 301 ? -35.360 4.563 20.428 1.00 83.12 301 ALA A CA 1
ATOM 2075 C C . ALA A 1 301 ? -35.196 3.036 20.392 1.00 83.12 301 ALA A C 1
ATOM 2077 O O . ALA A 1 301 ? -35.925 2.311 21.069 1.00 83.12 301 ALA A O 1
ATOM 2078 N N . THR A 1 302 ? -34.220 2.549 19.633 1.00 85.94 302 THR A N 1
ATOM 2079 C CA . THR A 1 302 ? -33.847 1.129 19.529 1.00 85.94 302 THR A CA 1
ATOM 2080 C C . THR A 1 302 ? -32.972 0.678 20.703 1.00 85.94 302 THR A C 1
ATOM 2082 O O . THR A 1 302 ? -32.286 1.492 21.310 1.00 85.94 302 THR A O 1
ATOM 2085 N N . TYR A 1 303 ? -32.985 -0.608 21.055 1.00 87.00 303 TYR A N 1
ATOM 2086 C CA . TYR A 1 303 ? -32.042 -1.236 21.999 1.00 87.00 303 TYR A CA 1
ATOM 2087 C C . TYR A 1 303 ? -32.034 -2.758 21.839 1.00 87.00 303 TYR A C 1
ATOM 2089 O O . TYR A 1 303 ? -32.906 -3.319 21.168 1.00 87.00 303 TYR A O 1
ATOM 2097 N N . ILE A 1 304 ? -31.078 -3.432 22.483 1.00 84.88 304 ILE A N 1
ATOM 2098 C CA . ILE A 1 304 ? -31.098 -4.889 22.622 1.00 84.88 304 ILE A CA 1
ATOM 2099 C C . ILE A 1 304 ? -31.775 -5.246 23.944 1.00 84.88 304 ILE A C 1
ATOM 2101 O O . ILE A 1 304 ? -31.249 -4.995 25.027 1.00 84.88 304 ILE A O 1
ATOM 2105 N N . ASN A 1 305 ? -32.960 -5.850 23.870 1.00 81.81 305 ASN A N 1
ATOM 2106 C CA . ASN A 1 305 ? -33.695 -6.234 25.072 1.00 81.81 305 ASN A CA 1
ATOM 2107 C C . ASN A 1 305 ? -32.981 -7.359 25.858 1.00 81.81 305 ASN A C 1
ATOM 2109 O O . ASN A 1 305 ? -32.049 -8.000 25.369 1.00 81.81 305 ASN A O 1
ATOM 2113 N N . LYS A 1 306 ? -33.458 -7.659 27.075 1.00 81.44 306 LYS A N 1
ATOM 2114 C CA . LYS A 1 306 ? -32.922 -8.730 27.948 1.00 81.44 306 LYS A CA 1
ATOM 2115 C C . LYS A 1 306 ? -32.829 -10.121 27.288 1.00 81.44 306 LYS A C 1
ATOM 2117 O O . LYS A 1 306 ? -32.087 -10.963 27.784 1.00 81.44 306 LYS A O 1
ATOM 2122 N N . SER A 1 307 ? -33.562 -10.363 26.196 1.00 78.25 307 SER A N 1
ATOM 2123 C CA . SER A 1 307 ? -33.557 -11.618 25.425 1.00 78.25 307 SER A CA 1
ATOM 2124 C C . SER A 1 307 ? -32.607 -11.600 24.218 1.00 78.25 307 SER A C 1
ATOM 2126 O O . SER A 1 307 ? -32.547 -12.584 23.488 1.00 78.25 307 SER A O 1
ATOM 2128 N N . GLY A 1 308 ? -31.870 -10.508 23.986 1.00 76.94 308 GLY A N 1
ATOM 2129 C CA . GLY A 1 308 ? -30.920 -10.392 22.877 1.00 76.94 308 GLY A CA 1
ATOM 2130 C C . GLY A 1 308 ? -31.536 -9.977 21.536 1.00 76.94 308 GLY A C 1
ATOM 2131 O O . GLY A 1 308 ? -30.918 -10.214 20.504 1.00 76.94 308 GLY A O 1
ATOM 2132 N N . VAL A 1 309 ? -32.728 -9.370 21.522 1.00 80.00 309 VAL A N 1
ATOM 2133 C CA . VAL A 1 309 ? -33.435 -8.995 20.281 1.00 80.00 309 VAL A CA 1
ATOM 2134 C C . VAL A 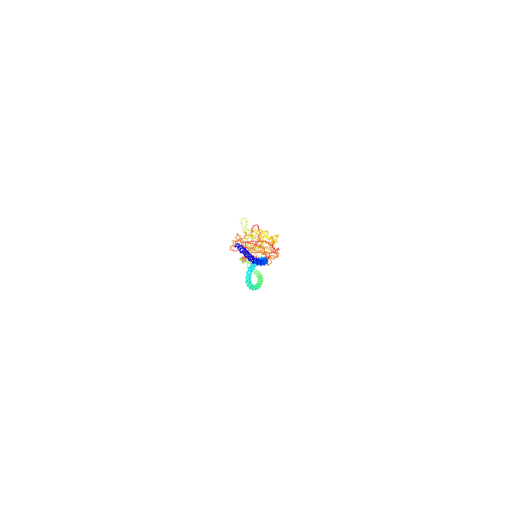1 309 ? -33.533 -7.475 20.136 1.00 80.00 309 VAL A C 1
ATOM 2136 O O . VAL A 1 309 ? -33.887 -6.780 21.096 1.00 80.00 309 VAL A O 1
ATOM 2139 N N . LEU A 1 310 ? -33.259 -6.965 18.930 1.00 82.25 310 LEU A N 1
ATOM 2140 C CA . LEU A 1 310 ? -33.474 -5.565 18.566 1.00 82.25 310 LEU A CA 1
ATOM 2141 C C . LEU A 1 310 ? -34.946 -5.187 18.753 1.00 82.25 310 LEU A C 1
ATOM 2143 O O . LEU A 1 310 ? -35.839 -5.772 18.146 1.00 82.25 310 LEU A O 1
ATOM 2147 N N . THR A 1 311 ? -35.190 -4.203 19.612 1.00 85.88 311 THR A N 1
ATOM 2148 C CA . THR A 1 311 ? -36.530 -3.735 19.982 1.00 85.88 311 THR A CA 1
ATOM 2149 C C . THR A 1 311 ? -36.586 -2.216 19.868 1.00 85.88 311 THR A C 1
ATOM 2151 O O . THR A 1 311 ? -35.633 -1.536 20.242 1.00 85.88 311 THR A O 1
ATOM 2154 N N . GLU A 1 312 ? -37.697 -1.672 19.372 1.00 87.56 312 GLU A N 1
ATOM 2155 C CA . GLU A 1 312 ? -37.986 -0.237 19.426 1.00 87.56 312 GLU A CA 1
ATOM 2156 C C . GLU A 1 312 ? -38.827 0.059 20.676 1.00 87.56 312 GLU A C 1
ATOM 2158 O O . GLU A 1 312 ? -39.941 -0.443 20.800 1.00 87.56 312 GLU A O 1
ATOM 2163 N N . ALA A 1 313 ? -38.307 0.882 21.586 1.00 86.00 313 ALA A N 1
ATOM 2164 C CA . ALA A 1 313 ? -39.069 1.417 22.709 1.00 86.00 313 ALA A CA 1
ATOM 2165 C C . ALA A 1 313 ? -39.888 2.637 22.269 1.00 86.00 313 ALA A C 1
ATOM 2167 O O . ALA A 1 313 ? -39.370 3.562 21.624 1.00 86.00 313 ALA A O 1
ATOM 2168 N N . ALA A 1 314 ? -41.151 2.686 22.684 1.00 86.56 314 ALA A N 1
ATOM 2169 C CA . ALA A 1 314 ? -42.041 3.817 22.475 1.00 86.56 314 ALA A CA 1
ATOM 2170 C C . ALA A 1 314 ? -41.561 5.082 23.213 1.00 86.56 314 ALA A C 1
ATOM 2172 O O . ALA A 1 314 ? -40.682 5.048 24.079 1.00 86.56 314 ALA A O 1
ATOM 2173 N N . ILE A 1 315 ? -42.143 6.232 22.861 1.00 84.12 315 ILE A N 1
ATOM 2174 C CA . ILE A 1 315 ? -41.986 7.478 23.630 1.00 84.12 315 ILE A CA 1
ATOM 2175 C C . ILE A 1 315 ? -42.389 7.217 25.087 1.00 84.12 315 ILE A C 1
ATOM 2177 O O . ILE A 1 315 ? -43.379 6.539 25.343 1.00 84.12 315 ILE A O 1
ATOM 2181 N N . ASP A 1 316 ? -41.609 7.757 26.025 1.00 83.38 316 ASP A N 1
ATOM 2182 C CA . ASP A 1 316 ? -41.760 7.557 27.475 1.00 83.38 316 ASP A CA 1
ATOM 2183 C C . ASP A 1 316 ? -41.661 6.094 27.977 1.00 83.38 316 ASP A C 1
ATOM 2185 O O . ASP A 1 316 ? -41.936 5.832 29.147 1.00 83.38 316 ASP A O 1
ATOM 2189 N N . GLU A 1 317 ? -41.167 5.154 27.161 1.00 84.31 317 GLU A N 1
ATOM 2190 C CA . GLU A 1 317 ? -40.858 3.777 27.581 1.00 84.31 317 GLU A CA 1
ATOM 2191 C C . GLU A 1 317 ? -39.362 3.614 27.943 1.00 84.31 317 GLU A C 1
ATOM 2193 O O . GLU A 1 317 ? -38.497 3.937 27.116 1.00 84.31 317 GLU A O 1
ATOM 2198 N N . PRO A 1 318 ? -39.009 3.132 29.153 1.00 83.50 318 PRO A N 1
ATOM 2199 C CA . PRO A 1 318 ? -37.621 2.895 29.555 1.00 83.50 318 PRO A CA 1
ATOM 2200 C C . PRO A 1 318 ? -37.005 1.703 28.807 1.00 83.50 318 PRO A C 1
ATOM 2202 O O . PRO A 1 318 ? -37.664 0.698 28.553 1.00 83.50 318 PRO A O 1
ATOM 2205 N N . ARG A 1 319 ? -35.709 1.784 28.487 1.00 86.75 319 ARG A N 1
ATOM 2206 C CA . ARG A 1 319 ? -34.977 0.709 27.797 1.00 86.75 319 ARG A CA 1
ATOM 2207 C C . ARG A 1 319 ? -34.186 -0.107 28.810 1.00 86.75 319 ARG A C 1
ATOM 2209 O O . ARG A 1 319 ? -33.289 0.428 29.455 1.00 86.75 319 ARG A O 1
ATOM 2216 N N . PHE A 1 320 ? -34.519 -1.387 28.950 1.00 84.50 320 PHE A N 1
ATOM 2217 C CA . PHE A 1 320 ? -33.827 -2.311 29.849 1.00 84.50 320 PHE A CA 1
ATOM 2218 C C . PHE A 1 320 ? -33.058 -3.369 29.058 1.00 84.50 320 PHE A C 1
ATOM 2220 O O . PHE A 1 320 ? -33.645 -4.301 28.499 1.00 84.50 320 PHE A O 1
ATOM 2227 N N . GLU A 1 321 ? -31.738 -3.228 29.042 1.00 84.56 321 GLU A N 1
ATOM 2228 C CA . GLU A 1 321 ? -30.825 -4.225 28.492 1.00 84.56 321 GLU A CA 1
ATOM 2229 C C . GLU A 1 321 ? -30.515 -5.306 29.537 1.00 84.56 321 GLU A C 1
ATOM 2231 O O . GLU A 1 321 ? -31.018 -5.287 30.665 1.00 84.56 321 GLU A O 1
ATOM 2236 N N . ARG A 1 322 ? -29.668 -6.272 29.168 1.00 78.81 322 ARG A N 1
ATOM 2237 C CA . ARG A 1 322 ? -29.266 -7.381 30.047 1.00 78.81 322 ARG A CA 1
ATOM 2238 C C . ARG A 1 322 ? -28.663 -6.913 31.377 1.00 78.81 322 ARG A C 1
ATOM 2240 O O . ARG A 1 322 ? -28.863 -7.567 32.396 1.00 78.81 322 ARG A O 1
ATOM 2247 N N . ASP A 1 323 ? -27.944 -5.793 31.351 1.00 74.25 323 ASP A N 1
ATOM 2248 C CA . ASP A 1 323 ? -27.175 -5.286 32.488 1.00 74.25 323 ASP A CA 1
ATOM 2249 C C . ASP A 1 323 ? -27.882 -4.115 33.223 1.00 74.25 323 ASP A C 1
ATOM 2251 O O . ASP A 1 323 ? -27.336 -3.578 34.186 1.00 74.25 323 ASP A O 1
ATOM 2255 N N . GLY A 1 324 ? -29.114 -3.744 32.828 1.00 79.38 324 GLY A N 1
ATOM 2256 C CA . GLY A 1 324 ? -29.960 -2.780 33.551 1.00 79.38 324 GLY A CA 1
ATOM 2257 C C . GLY A 1 324 ? -30.628 -1.706 32.683 1.00 79.38 324 GLY A C 1
ATOM 2258 O O . GLY A 1 324 ? -30.876 -1.901 31.494 1.00 79.38 324 GLY A O 1
ATOM 2259 N N . LEU A 1 325 ? -30.962 -0.570 33.306 1.00 83.94 325 LEU A N 1
ATOM 2260 C CA . LEU A 1 325 ? -31.571 0.593 32.650 1.00 83.94 325 LEU A CA 1
ATOM 2261 C C . LEU A 1 325 ? -30.546 1.316 31.761 1.00 83.94 325 LEU A C 1
ATOM 2263 O O . LEU A 1 325 ? -29.561 1.858 32.263 1.00 83.94 325 LEU A O 1
ATOM 2267 N N . LEU A 1 326 ? -30.812 1.378 30.458 1.00 84.75 326 LEU A N 1
ATOM 2268 C CA . LEU A 1 326 ? -29.983 2.079 29.484 1.00 84.75 326 LEU A CA 1
ATOM 2269 C C . LEU A 1 326 ? -30.327 3.573 29.442 1.00 84.75 326 LEU A C 1
ATOM 2271 O O . LEU A 1 326 ? -31.411 3.972 29.002 1.00 84.75 326 LEU A O 1
ATOM 2275 N N . ILE A 1 327 ? -29.359 4.399 29.840 1.00 83.12 327 ILE A N 1
ATOM 2276 C CA . ILE A 1 327 ? -29.390 5.857 29.709 1.00 83.12 327 ILE A CA 1
ATOM 2277 C C . ILE A 1 327 ? -28.236 6.286 28.800 1.00 83.12 327 ILE A C 1
ATOM 2279 O O . ILE A 1 327 ? -27.068 6.122 29.138 1.00 83.12 327 ILE A O 1
ATOM 2283 N N . GLU A 1 328 ? -28.575 6.872 27.658 1.00 84.88 328 GLU A N 1
ATOM 2284 C CA . GLU A 1 328 ? -27.644 7.437 26.677 1.00 84.88 328 GLU A CA 1
ATOM 2285 C C . GLU A 1 328 ? -28.193 8.786 26.187 1.00 84.88 328 GLU A C 1
ATOM 2287 O O . GLU A 1 328 ? -29.389 9.071 26.311 1.00 84.88 328 GLU A O 1
ATOM 2292 N N . GLY A 1 329 ? -27.310 9.641 25.670 1.00 80.62 329 GLY A N 1
ATOM 2293 C CA . GLY A 1 329 ? -27.711 10.907 25.059 1.00 80.62 329 GLY A CA 1
ATOM 2294 C C . GLY A 1 329 ? -28.326 10.702 23.675 1.00 80.62 329 GLY A C 1
ATOM 2295 O O . GLY A 1 329 ? -28.092 9.685 23.031 1.00 80.62 329 GLY A O 1
ATOM 2296 N N . GLN A 1 330 ? -29.063 11.702 23.194 1.00 83.56 330 GLN A N 1
ATOM 2297 C CA . GLN A 1 330 ? -29.526 11.735 21.806 1.00 83.56 330 GLN A CA 1
ATOM 2298 C C . GLN A 1 330 ? -28.320 11.711 20.846 1.00 83.56 330 GLN A C 1
ATOM 2300 O O . GLN A 1 330 ? -27.300 12.369 21.090 1.00 83.56 330 GLN A O 1
ATOM 2305 N N . ARG A 1 331 ? -28.429 10.930 19.771 1.00 88.69 331 ARG A N 1
ATOM 2306 C CA . ARG A 1 331 ? -27.399 10.735 18.742 1.00 88.69 331 ARG A CA 1
ATOM 2307 C C . ARG A 1 331 ? -28.053 10.708 17.377 1.00 88.69 331 ARG A C 1
ATOM 2309 O O . ARG A 1 331 ? -29.239 10.443 17.279 1.00 88.69 331 ARG A O 1
ATOM 2316 N N . THR A 1 332 ? -27.272 10.967 16.338 1.00 91.31 332 THR A N 1
ATOM 2317 C CA . THR A 1 332 ? -27.734 10.905 14.950 1.00 91.31 332 THR A CA 1
ATOM 2318 C C . THR A 1 332 ? -26.816 9.974 14.182 1.00 91.31 332 THR A C 1
ATOM 2320 O O . THR A 1 332 ? -25.609 10.209 14.162 1.00 91.31 332 THR A O 1
ATOM 2323 N N . ASN A 1 333 ? -27.373 8.955 13.526 1.00 94.12 333 ASN A N 1
ATOM 2324 C CA . ASN A 1 333 ? -26.622 8.118 12.599 1.00 94.12 333 ASN A CA 1
ATOM 2325 C C . ASN A 1 333 ? -26.585 8.781 11.214 1.00 94.12 333 ASN A C 1
ATOM 2327 O O . ASN A 1 333 ? -27.607 8.928 10.540 1.00 94.12 333 ASN A O 1
ATOM 2331 N N . TYR A 1 334 ? -25.383 9.185 10.805 1.00 95.06 334 TYR A N 1
ATOM 2332 C CA . TYR A 1 334 ? -25.079 9.808 9.517 1.00 95.06 334 TYR A CA 1
ATOM 2333 C C . TYR A 1 334 ? -24.862 8.786 8.389 1.00 95.06 334 TYR A C 1
ATOM 2335 O O . TYR A 1 334 ? -24.870 9.169 7.216 1.00 95.06 334 TYR A O 1
ATOM 2343 N N . MET A 1 335 ? -24.690 7.497 8.710 1.00 95.12 335 MET A N 1
ATOM 2344 C CA . MET A 1 335 ? -24.753 6.429 7.710 1.00 95.12 335 MET A CA 1
ATOM 2345 C C . MET A 1 335 ? -26.174 6.361 7.147 1.00 95.12 335 MET A C 1
ATOM 2347 O O . MET A 1 335 ? -27.138 6.489 7.897 1.00 95.12 335 MET A O 1
ATOM 2351 N N . LEU A 1 336 ? -26.320 6.170 5.835 1.00 94.69 336 LEU A N 1
ATOM 2352 C CA . LEU A 1 336 ? -27.620 6.169 5.152 1.00 94.69 336 LEU A CA 1
ATOM 2353 C C . LEU A 1 336 ? -28.018 4.763 4.704 1.00 94.69 336 LEU A C 1
ATOM 2355 O O . LEU A 1 336 ? -27.163 3.937 4.384 1.00 94.69 336 LEU A O 1
ATOM 2359 N N . ASN A 1 337 ? -29.327 4.533 4.598 1.00 95.25 337 ASN A N 1
ATOM 2360 C CA . ASN A 1 337 ? -29.936 3.276 4.162 1.00 95.25 337 ASN A CA 1
ATOM 2361 C C . ASN A 1 337 ? -29.454 2.082 5.003 1.00 95.25 337 ASN A C 1
ATOM 2363 O O . ASN A 1 337 ? -29.042 1.056 4.465 1.00 95.25 337 ASN A O 1
ATOM 2367 N N . SER A 1 338 ? -29.481 2.238 6.328 1.00 92.06 338 SER A N 1
ATOM 2368 C CA . SER A 1 338 ? -28.981 1.279 7.326 1.00 92.06 338 SER A CA 1
ATOM 2369 C C . SER A 1 338 ? -29.390 -0.185 7.094 1.00 92.06 338 SER A C 1
ATOM 2371 O O . SER A 1 338 ? -28.580 -1.074 7.320 1.00 92.06 338 SER A O 1
ATOM 2373 N N . GLU A 1 339 ? -30.585 -0.450 6.563 1.00 93.56 339 GLU A N 1
ATOM 2374 C CA . GLU A 1 339 ? -31.096 -1.804 6.285 1.00 93.56 339 GLU A CA 1
ATOM 2375 C C . GLU A 1 339 ? -30.790 -2.318 4.863 1.00 93.56 339 GLU A C 1
ATOM 2377 O O . GLU A 1 339 ? -31.240 -3.393 4.481 1.00 93.56 339 GLU A O 1
ATOM 2382 N N . SER A 1 340 ? -30.042 -1.570 4.046 1.00 95.88 340 SER A N 1
ATOM 2383 C CA . SER A 1 340 ? -29.726 -1.905 2.648 1.00 95.88 340 SER A CA 1
ATOM 2384 C C . SER A 1 340 ? -28.209 -1.941 2.398 1.00 95.88 340 SER A C 1
ATOM 2386 O O . SER A 1 340 ? -27.652 -0.955 1.910 1.00 95.88 340 SER A O 1
ATOM 2388 N N . PRO A 1 341 ? -27.523 -3.076 2.653 1.00 96.44 341 PRO A N 1
ATOM 2389 C CA . PRO A 1 341 ? -26.060 -3.170 2.586 1.00 96.44 341 PRO A CA 1
ATOM 2390 C C . PRO A 1 341 ? -25.419 -2.728 1.266 1.00 96.44 341 PRO A C 1
ATOM 2392 O O . PRO A 1 341 ? -24.361 -2.101 1.257 1.00 96.44 341 PRO A O 1
ATOM 2395 N N . ALA A 1 342 ? -26.079 -2.980 0.133 1.00 95.50 342 ALA A N 1
ATOM 2396 C CA . ALA A 1 342 ? -25.602 -2.536 -1.178 1.00 95.50 342 ALA A CA 1
ATOM 2397 C C . ALA A 1 342 ? -25.550 -0.998 -1.338 1.00 95.50 342 ALA A C 1
ATOM 2399 O O . ALA A 1 342 ? -24.854 -0.512 -2.234 1.00 95.50 342 ALA A O 1
ATOM 2400 N N . SER A 1 343 ? -26.255 -0.255 -0.475 1.00 95.56 343 SER A N 1
ATOM 2401 C CA . SER A 1 343 ? -26.471 1.198 -0.527 1.00 95.56 343 SER A CA 1
ATOM 2402 C C . SER A 1 343 ? -25.680 1.988 0.526 1.00 95.56 343 SER A C 1
ATOM 2404 O O . SER A 1 343 ? -25.806 3.211 0.576 1.00 95.56 343 SER A O 1
ATOM 2406 N N . TRP A 1 344 ? -24.832 1.339 1.334 1.00 96.69 344 TRP A N 1
ATOM 2407 C CA . TRP A 1 344 ? -24.032 1.980 2.394 1.00 96.69 344 TRP A CA 1
ATOM 2408 C C . TRP A 1 344 ? -22.845 2.829 1.887 1.00 96.69 344 TRP A C 1
ATOM 2410 O O . TRP A 1 344 ? -21.927 3.123 2.644 1.00 96.69 344 TRP A O 1
ATOM 2420 N N . GLY A 1 345 ? -22.795 3.213 0.608 1.00 94.81 345 GLY A N 1
ATOM 2421 C CA . GLY A 1 345 ? -21.650 3.956 0.057 1.00 94.81 345 GLY A CA 1
ATOM 2422 C C . GLY A 1 345 ? -20.389 3.098 -0.131 1.00 94.81 345 GLY A C 1
ATOM 2423 O O . GLY A 1 345 ? -19.272 3.565 0.100 1.00 94.81 345 GLY A O 1
ATOM 2424 N N . ARG A 1 346 ? -20.555 1.832 -0.532 1.00 95.56 346 ARG A N 1
ATOM 2425 C CA . ARG A 1 346 ? -19.453 0.939 -0.930 1.00 95.56 346 ARG A CA 1
ATOM 2426 C C . ARG A 1 346 ? -18.716 1.444 -2.177 1.00 95.56 346 ARG A C 1
ATOM 2428 O O . ARG A 1 346 ? -19.286 2.158 -3.002 1.00 95.56 346 ARG A O 1
ATOM 2435 N N . SER A 1 347 ? -17.470 1.017 -2.367 1.00 95.50 347 SER A N 1
ATOM 2436 C CA . SER A 1 347 ? -16.765 1.211 -3.641 1.00 95.50 347 SER A CA 1
ATOM 2437 C C . SER A 1 347 ? -17.351 0.314 -4.742 1.00 95.50 347 SER A C 1
ATOM 2439 O O . SER A 1 347 ? -17.848 -0.780 -4.474 1.00 95.50 347 SER A O 1
ATOM 2441 N N . SER A 1 348 ? -17.264 0.747 -6.003 1.00 94.31 348 SER A N 1
ATOM 2442 C CA . SER A 1 348 ? -17.825 0.020 -7.157 1.00 94.31 348 SER A CA 1
ATOM 2443 C C . SER A 1 348 ? -17.222 -1.373 -7.377 1.00 94.31 348 SER A C 1
ATOM 2445 O O . SER A 1 348 ? -17.882 -2.231 -7.951 1.00 94.31 348 SER A O 1
ATOM 2447 N N . ASN A 1 349 ? -15.996 -1.598 -6.901 1.00 93.50 349 ASN A N 1
ATOM 2448 C CA . ASN A 1 349 ? -15.248 -2.855 -6.967 1.00 93.50 349 ASN A CA 1
ATOM 2449 C C . ASN A 1 349 ? -15.390 -3.756 -5.720 1.00 93.50 349 ASN A C 1
ATOM 2451 O O . ASN A 1 349 ? -14.716 -4.783 -5.624 1.00 93.50 349 ASN A O 1
ATOM 2455 N N . MET A 1 350 ? -16.261 -3.378 -4.782 1.00 95.56 350 MET A N 1
ATOM 2456 C CA . MET A 1 350 ? -16.635 -4.175 -3.615 1.00 95.56 350 MET A CA 1
ATOM 2457 C C . MET A 1 350 ? -18.040 -4.741 -3.831 1.00 95.56 350 MET A C 1
ATOM 2459 O O . MET A 1 350 ? -19.015 -4.008 -3.678 1.00 95.56 350 MET A O 1
ATOM 2463 N N . ASP A 1 351 ? -18.164 -6.004 -4.219 1.00 95.81 351 ASP A N 1
ATOM 2464 C CA . ASP A 1 351 ? -19.454 -6.628 -4.529 1.00 95.81 351 ASP A CA 1
ATOM 2465 C C . ASP A 1 351 ? -20.206 -7.039 -3.255 1.00 95.81 351 ASP A C 1
ATOM 2467 O O . ASP A 1 351 ? -19.596 -7.327 -2.227 1.00 95.81 351 ASP A O 1
ATOM 2471 N N . VAL A 1 352 ? -21.542 -7.081 -3.322 1.00 96.94 352 VAL A N 1
ATOM 2472 C CA . VAL A 1 352 ? -22.407 -7.540 -2.216 1.00 96.94 352 VAL A CA 1
ATOM 2473 C C . VAL A 1 352 ? -23.336 -8.653 -2.720 1.00 96.94 352 VAL A C 1
ATOM 2475 O O . VAL A 1 352 ? -24.509 -8.394 -2.986 1.00 96.94 352 VAL A O 1
ATOM 2478 N N . PRO A 1 353 ? -22.820 -9.880 -2.941 1.00 96.00 353 PRO A N 1
ATOM 2479 C CA . PRO A 1 353 ? -23.598 -10.992 -3.498 1.00 96.00 353 PRO A CA 1
ATOM 2480 C C . PRO A 1 353 ? -24.601 -11.616 -2.517 1.00 96.00 353 PRO A C 1
ATOM 2482 O O . PRO A 1 353 ? -25.452 -12.395 -2.936 1.00 96.00 353 PRO A O 1
ATOM 2485 N N . GLU A 1 354 ? -24.496 -11.316 -1.221 1.00 95.81 354 GLU A N 1
ATOM 2486 C CA . GLU A 1 354 ? -25.330 -11.897 -0.169 1.00 95.81 354 GLU A CA 1
ATOM 2487 C C . GLU A 1 354 ? -25.717 -10.815 0.846 1.00 95.81 354 GLU A C 1
ATOM 2489 O O . GLU A 1 354 ? -24.870 -10.043 1.303 1.00 95.81 354 GLU A O 1
ATOM 2494 N N . THR A 1 355 ? -26.995 -10.790 1.220 1.00 96.75 355 THR A N 1
ATOM 2495 C CA . THR A 1 355 ? -27.531 -10.003 2.336 1.00 96.75 355 THR A CA 1
ATOM 2496 C C . THR A 1 355 ? -28.468 -10.879 3.155 1.00 96.75 355 THR A C 1
ATOM 2498 O O . THR A 1 355 ? -29.239 -11.644 2.576 1.00 96.75 355 THR A O 1
ATOM 2501 N N . GLY A 1 356 ? -28.442 -10.741 4.475 1.00 95.00 356 GLY A N 1
ATOM 2502 C CA . GLY A 1 356 ? -29.296 -11.503 5.385 1.00 95.00 356 GLY A CA 1
ATOM 2503 C C . GLY A 1 356 ? -29.552 -10.747 6.682 1.00 95.00 356 GLY A C 1
ATOM 2504 O O . GLY A 1 356 ? -29.188 -9.580 6.803 1.00 95.00 356 GLY A O 1
ATOM 2505 N N . THR A 1 357 ? -30.157 -11.419 7.657 1.00 93.81 357 THR A N 1
ATOM 2506 C CA . THR A 1 357 ? -30.438 -10.867 8.989 1.00 93.81 357 THR A CA 1
ATOM 2507 C C . THR A 1 357 ? -29.760 -11.738 10.043 1.00 93.81 357 THR A C 1
ATOM 2509 O O . THR A 1 357 ? -29.804 -12.964 9.947 1.00 93.81 357 THR A O 1
ATOM 2512 N N . ASP A 1 358 ? -29.088 -11.124 11.018 1.00 89.75 358 ASP A N 1
ATOM 2513 C CA . ASP A 1 358 ? -28.422 -11.844 12.106 1.00 89.75 358 ASP A CA 1
ATOM 2514 C C . ASP A 1 358 ? -29.405 -12.287 13.212 1.00 89.75 358 ASP A C 1
ATOM 2516 O O . ASP A 1 358 ? -30.596 -11.972 13.191 1.00 89.75 358 ASP A O 1
ATOM 2520 N N . SER A 1 359 ? -28.905 -13.019 14.211 1.00 85.88 359 SER A N 1
ATOM 2521 C CA . SER A 1 359 ? -29.710 -13.522 15.335 1.00 85.88 359 SER A CA 1
ATOM 2522 C C . SER A 1 359 ? -30.303 -12.438 16.244 1.00 85.88 359 SER A C 1
ATOM 2524 O O . SER A 1 359 ? -31.143 -12.758 17.078 1.00 85.88 359 SER A O 1
ATOM 2526 N N . PHE A 1 360 ? -29.862 -11.184 16.114 1.00 82.00 360 PHE A N 1
ATOM 2527 C CA . PHE A 1 360 ? -30.357 -10.040 16.884 1.00 82.00 360 PHE A CA 1
ATOM 2528 C C . PHE A 1 360 ? -31.417 -9.246 16.104 1.00 82.00 360 PHE A C 1
ATOM 2530 O O . PHE A 1 360 ? -32.075 -8.387 16.687 1.00 82.00 360 PHE A O 1
ATOM 2537 N N . GLY A 1 361 ? -31.599 -9.536 14.809 1.00 86.25 361 GLY A N 1
ATOM 2538 C CA . GLY A 1 361 ? -32.512 -8.828 13.913 1.00 86.25 361 GLY A CA 1
ATOM 2539 C C . GLY A 1 361 ? -31.843 -7.782 13.015 1.00 86.25 361 GLY A C 1
ATOM 2540 O O . GLY A 1 361 ? -32.550 -7.062 12.317 1.00 86.25 361 GLY A O 1
ATOM 2541 N N . PHE A 1 362 ? -30.509 -7.677 12.990 1.00 91.31 362 PHE A N 1
ATOM 2542 C CA . PHE A 1 362 ? -29.817 -6.690 12.156 1.00 91.31 362 PHE A CA 1
ATOM 2543 C C . PHE A 1 362 ? -29.541 -7.203 10.745 1.00 91.31 362 PHE A C 1
ATOM 2545 O O . PHE A 1 362 ? -29.001 -8.297 10.568 1.00 91.31 362 PHE A O 1
ATOM 2552 N N . THR A 1 363 ? -29.809 -6.375 9.735 1.00 94.69 363 THR A N 1
ATOM 2553 C CA . THR A 1 363 ? -29.391 -6.666 8.360 1.00 94.69 363 THR A CA 1
ATOM 2554 C C . THR A 1 363 ? -27.868 -6.610 8.220 1.00 94.69 363 THR A C 1
ATOM 2556 O O . THR A 1 363 ? -27.217 -5.650 8.642 1.00 94.69 363 THR A O 1
ATOM 2559 N N . TYR A 1 364 ? -27.304 -7.628 7.575 1.00 97.00 364 TYR A N 1
ATOM 2560 C CA . TYR A 1 364 ? -25.898 -7.715 7.205 1.00 97.00 364 TYR A CA 1
ATOM 2561 C C . TYR A 1 364 ? -25.731 -7.888 5.692 1.00 97.00 364 TYR A C 1
ATOM 2563 O O . TYR A 1 364 ? -26.603 -8.429 5.010 1.00 97.00 364 TYR A O 1
ATOM 2571 N N . GLY A 1 365 ? -24.583 -7.463 5.167 1.00 97.75 365 GLY A N 1
ATOM 2572 C CA . GLY A 1 365 ? -24.141 -7.767 3.806 1.00 97.75 365 GLY A CA 1
ATOM 2573 C C . GLY A 1 365 ? -22.787 -8.464 3.807 1.00 97.75 365 GLY A C 1
ATOM 2574 O O . GLY A 1 365 ? -21.940 -8.174 4.649 1.00 97.75 365 GLY A O 1
ATOM 2575 N N . LYS A 1 366 ? -22.567 -9.374 2.859 1.00 97.75 366 LYS A N 1
ATOM 2576 C CA . LYS A 1 366 ? -21.253 -9.961 2.578 1.00 97.75 366 LYS A CA 1
ATOM 2577 C C . LYS A 1 366 ? -20.538 -9.102 1.549 1.00 97.75 366 LYS A C 1
ATOM 2579 O O . LYS A 1 366 ? -20.911 -9.121 0.383 1.00 97.75 366 LYS A O 1
ATOM 2584 N N . PHE A 1 367 ? -19.522 -8.363 1.964 1.00 98.00 367 PHE A N 1
AT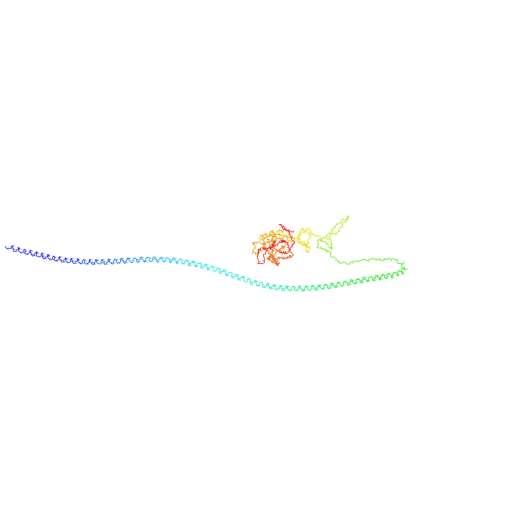OM 2585 C CA . PHE A 1 367 ? -18.728 -7.514 1.083 1.00 98.00 367 PHE A CA 1
ATOM 2586 C C . PHE A 1 367 ? -17.548 -8.329 0.557 1.00 98.00 367 PHE A C 1
ATOM 2588 O O . PHE A 1 367 ? -16.752 -8.827 1.351 1.00 98.00 367 PHE A O 1
ATOM 2595 N N . VAL A 1 368 ? -17.468 -8.508 -0.762 1.00 97.25 368 VAL A N 1
ATOM 2596 C CA . VAL A 1 368 ? -16.475 -9.348 -1.446 1.00 97.25 368 VAL A CA 1
ATOM 2597 C C . VAL A 1 368 ? -15.641 -8.490 -2.393 1.00 97.25 368 VAL A C 1
ATOM 2599 O O . VAL A 1 368 ? -16.179 -7.756 -3.223 1.00 97.25 368 VAL A O 1
ATOM 2602 N N . CYS A 1 369 ? -14.317 -8.598 -2.309 1.00 94.69 369 CYS A N 1
ATOM 2603 C CA . CYS A 1 369 ? -13.421 -7.922 -3.242 1.00 94.69 369 CYS A CA 1
ATOM 2604 C C . CYS A 1 369 ? -13.513 -8.566 -4.628 1.00 94.69 369 CYS A C 1
ATOM 2606 O O . CYS A 1 369 ? -13.252 -9.762 -4.780 1.00 94.69 369 CYS A O 1
ATOM 2608 N N . ASN A 1 370 ? -13.848 -7.779 -5.652 1.00 93.69 370 ASN A N 1
ATOM 2609 C CA . ASN A 1 370 ? -13.937 -8.306 -7.008 1.00 93.69 370 ASN A CA 1
ATOM 2610 C C . ASN A 1 370 ? -12.549 -8.512 -7.646 1.00 93.69 370 ASN A C 1
ATOM 2612 O O . ASN A 1 370 ? -11.527 -8.022 -7.158 1.00 93.69 370 ASN A O 1
ATOM 2616 N N . ASN A 1 371 ? -12.505 -9.210 -8.784 1.00 92.69 371 ASN A N 1
ATOM 2617 C CA . ASN A 1 371 ? -11.245 -9.605 -9.424 1.00 92.69 371 ASN A CA 1
ATOM 2618 C C . ASN A 1 371 ? -10.324 -8.429 -9.820 1.00 92.69 371 ASN A C 1
ATOM 2620 O O . ASN A 1 371 ? -9.129 -8.648 -9.995 1.00 92.69 371 ASN A O 1
ATOM 2624 N N . SER A 1 372 ? -10.830 -7.191 -9.931 1.00 93.81 372 SER A N 1
ATOM 2625 C CA . SER A 1 372 ? -9.998 -6.009 -10.229 1.00 93.81 372 SER A CA 1
ATOM 2626 C C . SER A 1 372 ? -9.108 -5.565 -9.060 1.00 93.81 372 SER A C 1
ATOM 2628 O O . SER A 1 372 ? -8.155 -4.811 -9.263 1.00 93.81 372 SER A O 1
ATOM 2630 N N . LEU A 1 373 ? -9.405 -6.032 -7.842 1.00 92.69 373 LEU A N 1
ATOM 2631 C CA . LEU A 1 373 ? -8.644 -5.730 -6.630 1.00 92.69 373 LEU A CA 1
ATOM 2632 C C . LEU A 1 373 ? -7.518 -6.730 -6.352 1.00 92.69 373 LEU A C 1
ATOM 2634 O O . LEU A 1 373 ? -6.649 -6.432 -5.537 1.00 92.69 373 LEU A O 1
ATOM 2638 N N . ILE A 1 374 ? -7.495 -7.889 -7.016 1.00 93.94 374 ILE A N 1
ATOM 2639 C CA . ILE A 1 374 ? -6.492 -8.934 -6.766 1.00 93.94 374 ILE A CA 1
ATOM 2640 C C . ILE A 1 374 ? -5.078 -8.374 -6.982 1.00 93.94 374 ILE A C 1
ATOM 2642 O O . ILE A 1 374 ? -4.784 -7.757 -8.005 1.00 93.94 374 ILE A O 1
ATOM 2646 N N . GLY A 1 375 ? -4.198 -8.580 -6.001 1.00 93.81 375 GLY A N 1
ATOM 2647 C CA . GLY A 1 375 ? -2.831 -8.051 -6.003 1.00 93.81 375 GLY A CA 1
ATOM 2648 C C . GLY A 1 375 ? -2.698 -6.588 -5.556 1.00 93.81 375 GLY A C 1
ATOM 2649 O O . GLY A 1 375 ? -1.576 -6.126 -5.356 1.00 93.81 375 GLY A O 1
ATOM 2650 N N . GLN A 1 376 ? -3.801 -5.865 -5.324 1.00 95.12 376 GLN A N 1
ATOM 2651 C CA . GLN A 1 376 ? -3.771 -4.507 -4.770 1.00 95.12 376 GLN A CA 1
ATOM 2652 C C . GLN A 1 376 ? -3.575 -4.520 -3.250 1.00 95.12 376 GLN A C 1
ATOM 2654 O O . GLN A 1 376 ? -4.104 -5.381 -2.547 1.00 95.12 376 GLN A O 1
ATOM 2659 N N . THR A 1 377 ? -2.874 -3.513 -2.728 1.00 94.88 377 THR A N 1
ATOM 2660 C CA . THR A 1 377 ? -2.590 -3.333 -1.288 1.00 94.88 377 THR A CA 1
ATOM 2661 C C . THR A 1 377 ? -3.481 -2.283 -0.605 1.00 94.88 377 THR A C 1
ATOM 2663 O O . THR A 1 377 ? -3.370 -2.056 0.599 1.00 94.88 377 THR A O 1
ATOM 2666 N N . SER A 1 378 ? -4.356 -1.618 -1.367 1.00 91.50 378 SER A N 1
ATOM 2667 C CA . SER A 1 378 ? -5.183 -0.496 -0.898 1.00 91.50 378 SER A CA 1
ATOM 2668 C C . SER A 1 378 ? -6.429 -0.941 -0.124 1.00 91.50 378 SER A C 1
ATOM 2670 O O . SER A 1 378 ? -6.997 -1.995 -0.395 1.00 91.50 378 SER A O 1
ATOM 2672 N N . ALA A 1 379 ? -6.883 -0.101 0.811 1.00 94.94 379 ALA A N 1
ATOM 2673 C CA . ALA A 1 379 ? -8.155 -0.272 1.514 1.00 94.94 379 ALA A CA 1
ATOM 2674 C C . ALA A 1 379 ? -9.339 0.293 0.700 1.00 94.94 379 ALA A C 1
ATOM 2676 O O . ALA A 1 379 ? -9.203 1.332 0.050 1.00 94.94 379 ALA A O 1
ATOM 2677 N N . ILE A 1 380 ? -10.495 -0.375 0.754 1.00 95.94 380 ILE A N 1
ATOM 2678 C CA . ILE A 1 380 ? -11.654 -0.173 -0.137 1.00 95.94 380 ILE A CA 1
ATOM 2679 C C . ILE A 1 380 ? -12.945 -0.027 0.684 1.00 95.94 380 ILE A C 1
ATOM 2681 O O . ILE A 1 380 ? -13.148 -0.779 1.636 1.00 95.94 380 ILE A O 1
ATOM 2685 N N . ASN A 1 381 ? -13.831 0.917 0.334 1.00 97.44 381 ASN A N 1
ATOM 2686 C CA . ASN A 1 381 ? -15.049 1.184 1.114 1.00 97.44 381 ASN A CA 1
ATOM 2687 C C . ASN A 1 381 ? -16.028 0.005 1.056 1.00 97.44 381 ASN A C 1
ATOM 2689 O O . ASN A 1 381 ? -16.445 -0.408 -0.028 1.00 97.44 381 ASN A O 1
ATOM 2693 N N . MET A 1 382 ? -16.470 -0.441 2.231 1.00 98.00 382 MET A N 1
ATOM 2694 C CA . MET A 1 382 ? -17.654 -1.288 2.402 1.00 98.00 382 MET A CA 1
ATOM 2695 C C . MET A 1 382 ? -18.852 -0.430 2.820 1.00 98.00 382 MET A C 1
ATOM 2697 O O . MET A 1 382 ? -19.917 -0.533 2.223 1.00 98.00 382 MET A O 1
ATOM 2701 N N . ALA A 1 383 ? -18.641 0.493 3.765 1.00 97.69 383 ALA A N 1
ATOM 2702 C CA . ALA A 1 383 ? -19.595 1.540 4.109 1.00 97.69 383 ALA A CA 1
ATOM 2703 C C . ALA A 1 383 ? -18.891 2.905 4.222 1.00 97.69 383 ALA A C 1
ATOM 2705 O O . ALA A 1 383 ? -17.762 2.986 4.703 1.00 97.69 383 ALA A O 1
ATOM 2706 N N . SER A 1 384 ? -19.521 3.991 3.778 1.00 96.50 384 SER A N 1
ATOM 2707 C CA . SER A 1 384 ? -18.998 5.351 3.945 1.00 96.50 384 SER A CA 1
ATOM 2708 C C . SER A 1 384 ? -20.093 6.408 3.927 1.00 96.50 384 SER A C 1
ATOM 2710 O O . SER A 1 384 ? -21.055 6.306 3.166 1.00 96.50 384 SER A O 1
ATOM 2712 N N . ILE A 1 385 ? -19.904 7.469 4.716 1.00 95.38 385 ILE A N 1
ATOM 2713 C CA . ILE A 1 385 ? -20.682 8.696 4.532 1.00 95.38 385 ILE A CA 1
ATOM 2714 C C . ILE A 1 385 ? -20.092 9.508 3.375 1.00 95.38 385 ILE A C 1
ATOM 2716 O O . ILE A 1 385 ? -18.873 9.581 3.198 1.00 95.38 385 ILE A O 1
ATOM 2720 N N . ALA A 1 386 ? -20.957 10.116 2.563 1.00 92.00 386 ALA A N 1
ATOM 2721 C CA . ALA A 1 386 ? -20.518 11.011 1.498 1.00 92.00 386 ALA A CA 1
ATOM 2722 C C . ALA A 1 386 ? -19.840 12.255 2.097 1.00 92.00 386 ALA A C 1
ATOM 2724 O O . ALA A 1 386 ? -20.309 12.782 3.100 1.00 92.00 386 ALA A O 1
ATOM 2725 N N . ALA A 1 387 ? -18.797 12.782 1.451 1.00 91.44 387 ALA A N 1
ATOM 2726 C CA . ALA A 1 387 ? -18.046 13.942 1.949 1.00 91.44 387 ALA A CA 1
ATOM 2727 C C . ALA A 1 387 ? -18.926 15.190 2.195 1.00 91.44 387 ALA A C 1
ATOM 2729 O O . ALA A 1 387 ? -18.772 15.906 3.179 1.00 91.44 387 ALA A O 1
ATOM 2730 N N . THR A 1 388 ? -19.940 15.411 1.353 1.00 90.62 388 THR A N 1
ATOM 2731 C CA . THR A 1 388 ? -20.939 16.486 1.526 1.00 90.62 388 THR A CA 1
ATOM 2732 C C . THR A 1 388 ? -21.906 16.260 2.698 1.00 90.62 388 THR A C 1
ATOM 2734 O O . THR A 1 388 ? -22.715 17.137 3.008 1.00 90.62 388 THR A O 1
ATOM 2737 N N . LYS A 1 389 ? -21.839 15.088 3.338 1.00 91.69 389 LYS A N 1
ATOM 2738 C CA . LYS A 1 389 ? -22.602 14.645 4.513 1.00 91.69 389 LYS A CA 1
ATOM 2739 C C . LYS A 1 389 ? -21.699 14.336 5.717 1.00 91.69 389 LYS A C 1
ATOM 2741 O O . LYS A 1 389 ? -22.193 13.776 6.690 1.00 91.69 389 LYS A O 1
ATOM 2746 N N . SER A 1 390 ? -20.417 14.713 5.662 1.00 93.81 390 SER A N 1
ATOM 2747 C CA . SER A 1 390 ? -19.506 14.681 6.809 1.00 93.81 390 SER A CA 1
ATOM 2748 C C . SER A 1 390 ? -20.122 15.371 8.029 1.00 93.81 390 SER A C 1
ATOM 2750 O O . SER A 1 390 ? -20.754 16.425 7.898 1.00 93.81 390 SER A O 1
ATOM 2752 N N . VAL A 1 391 ? -19.925 14.762 9.198 1.00 95.38 391 VAL A N 1
ATOM 2753 C CA . VAL A 1 391 ? -20.490 15.185 10.485 1.00 95.38 391 VAL A CA 1
ATOM 2754 C C . VAL A 1 391 ? -20.000 16.589 10.817 1.00 95.38 391 VAL A C 1
ATOM 2756 O O . VAL A 1 391 ? -18.801 16.852 10.730 1.00 95.38 391 VAL A O 1
ATOM 2759 N N . ASP A 1 392 ? -20.913 17.490 11.175 1.00 94.00 392 ASP A N 1
ATOM 2760 C CA . ASP A 1 392 ? -20.575 18.862 11.549 1.00 94.00 392 ASP A CA 1
ATOM 2761 C C . ASP A 1 392 ? -20.166 18.915 13.026 1.00 94.00 392 ASP A C 1
ATOM 2763 O O . ASP A 1 392 ? -20.992 18.707 13.909 1.00 94.00 392 ASP A O 1
ATOM 2767 N N . VAL A 1 393 ? -18.884 19.181 13.275 1.00 94.19 393 VAL A N 1
ATOM 2768 C CA . VAL A 1 393 ? -18.274 19.277 14.614 1.00 94.19 393 VAL A CA 1
ATOM 2769 C C . VAL A 1 393 ? -17.807 20.711 14.899 1.00 94.19 393 VAL A C 1
ATOM 2771 O O . VAL A 1 393 ? -16.851 20.962 15.637 1.00 94.19 393 VAL A O 1
ATOM 2774 N N . SER A 1 394 ? -18.460 21.699 14.277 1.00 90.25 394 SER A N 1
ATOM 2775 C CA . SER A 1 394 ? -18.185 23.118 14.531 1.00 90.25 394 SER A CA 1
ATOM 2776 C C . SER A 1 394 ? -18.643 23.576 15.924 1.00 90.25 394 SER A C 1
ATOM 2778 O O . SER A 1 394 ? -17.987 24.440 16.507 1.00 90.25 394 SER A O 1
ATOM 2780 N N . GLY A 1 395 ? -19.684 22.952 16.491 1.00 86.56 395 GLY A N 1
ATOM 2781 C CA . GLY A 1 395 ? -20.211 23.219 17.839 1.00 86.56 395 GLY A CA 1
ATOM 2782 C C . GLY A 1 395 ? -19.365 22.653 18.990 1.00 86.56 395 GLY A C 1
ATOM 2783 O O . GLY A 1 395 ? -18.202 22.300 18.806 1.00 86.56 395 GLY A O 1
ATOM 2784 N N . ASP A 1 396 ? -19.945 22.562 20.189 1.00 86.44 396 ASP A N 1
ATOM 2785 C CA . ASP A 1 396 ? -19.225 22.144 21.408 1.00 86.44 396 ASP A CA 1
ATOM 2786 C C . ASP A 1 396 ? -18.787 20.669 21.385 1.00 86.44 396 ASP A C 1
ATOM 2788 O O . ASP A 1 396 ? -17.771 20.304 21.981 1.00 86.44 396 ASP A O 1
ATOM 2792 N N . ASN A 1 397 ? -19.534 19.810 20.683 1.00 88.44 397 ASN A N 1
ATOM 2793 C CA . ASN A 1 397 ? -19.149 18.420 20.482 1.00 88.44 397 ASN A CA 1
ATOM 2794 C C . ASN A 1 397 ? -18.075 18.328 19.388 1.00 88.44 397 ASN A C 1
ATOM 2796 O O . ASN A 1 397 ? -18.280 18.757 18.253 1.00 88.44 397 ASN A O 1
ATOM 2800 N N . LYS A 1 398 ? -16.913 17.778 19.751 1.00 94.31 398 LYS A N 1
ATOM 2801 C CA . LYS A 1 398 ? -15.741 17.627 18.874 1.00 94.31 398 LYS A CA 1
ATOM 2802 C C . LYS A 1 398 ? -15.434 16.170 18.541 1.00 94.31 398 LYS A C 1
ATOM 2804 O O . LYS A 1 398 ? -14.301 15.865 18.188 1.00 94.31 398 LYS A O 1
ATOM 2809 N N . TYR A 1 399 ? -16.386 15.255 18.692 1.00 95.62 399 TYR A N 1
ATOM 2810 C CA . TYR A 1 399 ? -16.115 13.826 18.566 1.00 95.62 399 TYR A CA 1
ATOM 2811 C C . TYR A 1 399 ? -16.959 13.187 17.476 1.00 95.62 399 TYR A C 1
ATOM 2813 O O . TYR A 1 399 ? -18.180 13.292 17.504 1.00 95.62 399 TYR A O 1
ATOM 2821 N N . VAL A 1 400 ? -16.316 12.448 16.573 1.00 97.44 400 VAL A N 1
ATOM 2822 C CA . VAL A 1 400 ? -17.028 11.543 15.665 1.00 97.44 400 VAL A CA 1
ATOM 2823 C C . VAL A 1 400 ? -16.702 10.116 16.029 1.00 97.44 400 VAL A C 1
ATOM 2825 O O . VAL A 1 400 ? -15.541 9.708 15.973 1.00 97.44 400 VAL A O 1
ATOM 2828 N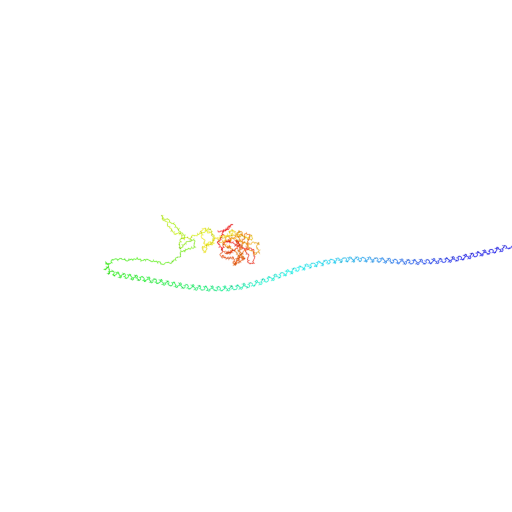 N . THR A 1 401 ? -17.738 9.359 16.368 1.00 97.69 401 THR A N 1
ATOM 2829 C CA . THR A 1 401 ? -17.647 7.920 16.592 1.00 97.69 401 THR A CA 1
ATOM 2830 C C . THR A 1 401 ? -18.128 7.176 15.354 1.00 97.69 401 THR A C 1
ATOM 2832 O O . THR A 1 401 ? -19.028 7.610 14.639 1.00 97.69 401 THR A O 1
ATOM 2835 N N . THR A 1 402 ? -17.498 6.051 15.050 1.00 98.25 402 THR A N 1
ATOM 2836 C CA . THR A 1 402 ? -17.911 5.127 13.998 1.00 98.25 402 THR A CA 1
ATOM 2837 C C . THR A 1 402 ? -17.852 3.715 14.536 1.00 98.25 402 THR A C 1
ATOM 2839 O O . THR A 1 402 ? -16.832 3.305 15.088 1.00 98.25 402 THR A O 1
ATOM 2842 N N . SER A 1 403 ? -18.937 2.973 14.365 1.00 97.56 403 SER A N 1
ATOM 2843 C CA . SER A 1 403 ? -19.070 1.607 14.848 1.00 97.56 403 SER A CA 1
ATOM 2844 C C . SER A 1 403 ? -19.655 0.685 13.789 1.00 97.56 403 SER A C 1
ATOM 2846 O O . SER A 1 403 ? -20.317 1.115 12.841 1.00 97.56 403 SER A O 1
ATOM 2848 N N . CYS A 1 404 ? -19.354 -0.603 13.924 1.00 97.62 404 CYS A N 1
ATOM 2849 C CA . CYS A 1 404 ? -19.963 -1.662 13.132 1.00 97.62 404 CYS A CA 1
ATOM 2850 C C . CYS A 1 404 ? -19.778 -3.028 13.793 1.00 97.62 404 CYS A C 1
ATOM 2852 O O . CYS A 1 404 ? -18.951 -3.210 14.691 1.00 97.62 404 CYS A O 1
ATOM 2854 N N . ARG A 1 405 ? -20.528 -4.013 13.304 1.00 96.88 405 ARG A N 1
ATOM 2855 C CA . ARG A 1 405 ? -20.288 -5.429 13.577 1.00 96.88 405 ARG A CA 1
ATOM 2856 C C . ARG A 1 405 ? -19.770 -6.079 12.307 1.00 96.88 405 ARG A C 1
ATOM 2858 O O . ARG A 1 405 ? -20.323 -5.864 11.233 1.00 96.88 405 ARG A O 1
ATOM 2865 N N . PHE A 1 406 ? -18.719 -6.877 12.413 1.00 97.44 406 PHE A N 1
ATOM 2866 C CA . PHE A 1 406 ? -18.143 -7.580 11.274 1.00 97.44 406 PHE A CA 1
ATOM 2867 C C . PHE A 1 406 ? -17.819 -9.038 11.605 1.00 97.44 406 PHE A C 1
ATOM 2869 O O . PHE A 1 406 ? -17.665 -9.407 12.770 1.00 97.44 406 PHE A O 1
ATOM 2876 N N . LYS A 1 407 ? -17.738 -9.882 10.577 1.00 95.62 407 LYS A N 1
ATOM 2877 C CA . LYS A 1 407 ? -17.394 -11.301 10.704 1.00 95.62 407 LYS A CA 1
ATOM 2878 C C . LYS A 1 407 ? -16.681 -11.784 9.445 1.00 95.62 407 LYS A C 1
ATOM 2880 O O . LYS A 1 407 ? -17.091 -11.462 8.333 1.00 95.62 407 LYS A O 1
ATOM 2885 N N . THR A 1 408 ? -15.612 -12.554 9.604 1.00 96.19 408 THR A N 1
ATOM 2886 C CA . THR A 1 408 ? -14.917 -13.241 8.507 1.00 96.19 408 THR A CA 1
ATOM 2887 C C . THR A 1 408 ? -14.067 -14.376 9.072 1.00 96.19 408 THR A C 1
ATOM 2889 O O . THR A 1 408 ? -13.654 -14.323 10.227 1.00 96.19 408 THR A O 1
ATOM 2892 N N . GLU A 1 409 ? -13.819 -15.402 8.264 1.00 94.44 409 GLU A N 1
ATOM 2893 C CA . GLU A 1 409 ? -12.910 -16.511 8.592 1.00 94.44 409 GLU A CA 1
ATOM 2894 C C . GLU A 1 409 ? -11.490 -16.264 8.055 1.00 94.44 409 GLU A C 1
ATOM 2896 O O . GLU A 1 409 ? -10.561 -17.011 8.351 1.00 94.44 409 GLU A O 1
ATOM 2901 N N . LEU A 1 410 ? -11.310 -15.204 7.265 1.00 95.75 410 LEU A N 1
ATOM 2902 C CA . LEU A 1 410 ? -10.043 -14.849 6.639 1.00 95.75 410 LEU A CA 1
ATOM 2903 C C . LEU A 1 410 ? -9.185 -13.997 7.581 1.00 95.75 410 LEU A C 1
ATOM 2905 O O . LEU A 1 410 ? -9.706 -13.300 8.456 1.00 95.75 410 LEU A O 1
ATOM 2909 N N . GLN A 1 411 ? -7.865 -14.017 7.385 1.00 94.94 411 GLN A N 1
ATOM 2910 C CA . GLN A 1 411 ? -6.975 -13.028 7.993 1.00 94.94 411 GLN A CA 1
ATOM 2911 C C . GLN A 1 411 ? -6.850 -11.828 7.057 1.00 94.94 411 GLN A C 1
ATOM 2913 O O . GLN A 1 411 ? -6.077 -11.845 6.098 1.00 94.94 411 GLN A O 1
ATOM 2918 N N . VAL A 1 412 ? -7.636 -10.796 7.341 1.00 96.94 412 VAL A N 1
ATOM 2919 C CA . VAL A 1 412 ? -7.665 -9.509 6.639 1.00 96.94 412 VAL A CA 1
ATOM 2920 C C . VAL A 1 412 ? -7.699 -8.399 7.697 1.00 96.94 412 VAL A C 1
ATOM 2922 O O . VAL A 1 412 ? -7.500 -8.664 8.884 1.00 96.94 412 VAL A O 1
ATOM 2925 N N . ARG A 1 413 ? -7.905 -7.139 7.310 1.00 97.56 413 ARG A N 1
ATOM 2926 C CA . ARG A 1 413 ? -8.069 -6.038 8.267 1.00 97.56 413 ARG A CA 1
ATOM 2927 C C . ARG A 1 413 ? -9.343 -5.257 7.986 1.00 97.56 413 ARG A C 1
ATOM 2929 O O . ARG A 1 413 ? -9.597 -4.866 6.848 1.00 97.56 413 ARG A O 1
ATOM 2936 N N . LEU A 1 414 ? -10.108 -4.971 9.033 1.00 98.25 414 LEU A N 1
ATOM 2937 C CA . LEU A 1 414 ? -11.083 -3.886 9.001 1.00 98.25 414 LEU A CA 1
ATOM 2938 C C . LEU A 1 414 ? -10.324 -2.570 9.207 1.00 98.25 414 LEU A C 1
ATOM 2940 O O . LEU A 1 414 ? -9.427 -2.506 10.044 1.00 98.25 414 LEU A O 1
ATOM 2944 N N . ARG A 1 415 ? -10.668 -1.513 8.472 1.00 98.12 415 ARG A N 1
ATOM 2945 C CA . ARG A 1 415 ? -10.127 -0.166 8.691 1.00 98.12 415 ARG A CA 1
ATOM 2946 C C . ARG A 1 415 ? -11.272 0.820 8.873 1.00 98.12 415 ARG A C 1
ATOM 2948 O O . ARG A 1 415 ? -12.069 0.999 7.956 1.00 98.12 415 ARG A O 1
ATOM 2955 N N . ILE A 1 416 ? -11.316 1.493 10.017 1.00 98.44 416 ILE A N 1
ATOM 2956 C CA . ILE A 1 416 ? -12.160 2.674 10.220 1.00 98.44 416 ILE A CA 1
ATOM 2957 C C . ILE A 1 416 ? -11.288 3.898 9.949 1.00 98.44 416 ILE A C 1
ATOM 2959 O O . ILE A 1 416 ? -10.282 4.104 10.625 1.00 98.44 416 ILE A O 1
ATOM 2963 N N . ARG A 1 417 ? -11.627 4.674 8.921 1.00 98.00 417 ARG A N 1
ATOM 2964 C CA . ARG A 1 417 ? -10.869 5.841 8.454 1.00 98.00 417 ARG A CA 1
ATOM 2965 C C . ARG A 1 417 ? -11.642 7.121 8.736 1.00 98.00 417 ARG A C 1
ATOM 2967 O O . ARG A 1 417 ? -12.830 7.173 8.448 1.00 98.00 417 ARG A O 1
ATOM 2974 N N . PHE A 1 418 ? -10.926 8.162 9.156 1.00 98.19 418 PHE A N 1
ATOM 2975 C CA . PHE A 1 418 ? -11.434 9.522 9.301 1.00 98.19 418 PHE A CA 1
ATOM 2976 C C . PHE A 1 418 ? -10.735 10.503 8.349 1.00 98.19 418 PHE A C 1
ATOM 2978 O O . PHE A 1 418 ? -9.527 10.423 8.080 1.00 98.19 418 PHE A O 1
ATOM 2985 N N . ASP A 1 419 ? -11.497 11.471 7.857 1.00 96.88 419 ASP A N 1
ATOM 2986 C CA . ASP A 1 419 ? -11.018 12.603 7.067 1.00 96.88 419 ASP A CA 1
ATOM 2987 C C . ASP A 1 419 ? -11.707 13.897 7.511 1.00 96.88 419 ASP A C 1
ATOM 2989 O O . ASP A 1 419 ? -12.763 13.852 8.132 1.00 96.88 419 ASP A O 1
ATOM 2993 N N . LYS A 1 420 ? -11.117 15.055 7.202 1.00 96.06 420 LYS A N 1
ATOM 2994 C CA . LYS A 1 420 ? -11.820 16.340 7.274 1.00 96.06 420 LYS A CA 1
ATOM 2995 C C . LYS A 1 420 ? -12.345 16.726 5.898 1.00 96.06 420 LYS A C 1
ATOM 2997 O O . LYS A 1 420 ? -11.632 16.553 4.909 1.00 96.06 420 LYS A O 1
ATOM 3002 N N . TYR A 1 421 ? -13.522 17.338 5.850 1.00 96.06 421 TYR A N 1
ATOM 3003 C CA . TYR A 1 421 ? -14.082 17.940 4.643 1.00 96.06 421 TYR A CA 1
ATOM 3004 C C . TYR A 1 421 ? -14.114 19.466 4.773 1.00 96.06 421 TYR A C 1
ATOM 3006 O O . TYR A 1 421 ? -14.727 19.999 5.694 1.00 96.06 421 TYR A O 1
ATOM 3014 N N . ASP A 1 422 ? -13.465 20.176 3.849 1.00 91.31 422 ASP A N 1
ATOM 3015 C CA . ASP A 1 422 ? -13.362 21.647 3.879 1.00 91.31 422 ASP A CA 1
ATOM 3016 C C . ASP A 1 422 ? -14.479 22.381 3.111 1.00 91.31 422 ASP A C 1
ATOM 3018 O O . ASP A 1 422 ? -14.485 23.607 3.034 1.00 91.31 422 ASP A O 1
ATOM 3022 N N . GLY A 1 423 ? -15.437 21.639 2.548 1.00 89.38 423 GLY A N 1
ATOM 3023 C CA . GLY A 1 423 ? -16.453 22.166 1.633 1.00 89.38 423 GLY A CA 1
ATOM 3024 C C . GLY A 1 423 ? -16.173 21.859 0.159 1.00 89.38 423 GLY A C 1
ATOM 3025 O O . GLY A 1 423 ? -17.104 21.930 -0.643 1.00 89.38 423 GLY A O 1
ATOM 3026 N N . SER A 1 424 ? -14.945 21.454 -0.183 1.00 90.81 424 SER A N 1
ATOM 3027 C CA . SER A 1 424 ? -14.507 21.122 -1.545 1.00 90.81 424 SER A CA 1
ATOM 3028 C C . SER A 1 424 ? -13.823 19.754 -1.664 1.00 90.81 424 SER A C 1
ATOM 3030 O O . SER A 1 424 ? -14.073 19.028 -2.626 1.00 90.81 424 SER A O 1
ATOM 3032 N N . ALA A 1 425 ? -12.996 19.370 -0.686 1.00 92.62 425 ALA A N 1
ATOM 3033 C CA . ALA A 1 425 ? -12.175 18.165 -0.725 1.00 92.62 425 ALA A CA 1
ATOM 3034 C C . ALA A 1 425 ? -12.071 17.483 0.649 1.00 92.62 425 ALA A C 1
ATOM 3036 O O . ALA A 1 425 ? -12.205 18.108 1.701 1.00 92.62 425 ALA A O 1
ATOM 3037 N N . THR A 1 426 ? -11.805 16.173 0.632 1.00 94.81 426 THR A N 1
ATOM 3038 C CA . THR A 1 426 ? -11.525 15.369 1.831 1.00 94.81 426 THR A CA 1
ATOM 3039 C C . THR A 1 426 ? -10.020 15.259 2.072 1.00 94.81 426 THR A C 1
ATOM 3041 O O . THR A 1 426 ? -9.298 14.766 1.202 1.00 94.81 426 THR A O 1
ATOM 3044 N N . THR A 1 427 ? -9.540 15.621 3.260 1.00 96.50 427 THR A N 1
ATOM 3045 C CA . THR A 1 427 ? -8.144 15.411 3.685 1.00 96.50 427 THR A CA 1
ATOM 3046 C C . THR A 1 427 ? -8.082 14.317 4.746 1.00 96.50 427 THR A C 1
ATOM 3048 O O . THR A 1 427 ? -8.707 14.446 5.794 1.00 96.50 427 THR A O 1
ATOM 3051 N N . PHE A 1 428 ? -7.315 13.251 4.502 1.00 97.12 428 PHE A N 1
ATOM 3052 C CA . PHE A 1 428 ? -7.121 12.165 5.473 1.00 97.12 428 PHE A CA 1
ATOM 3053 C C . PHE A 1 428 ? -6.533 12.682 6.794 1.00 97.12 428 PHE A C 1
ATOM 3055 O O . PHE A 1 428 ? -5.536 13.404 6.783 1.00 97.12 428 PHE A O 1
ATOM 3062 N N . LEU A 1 429 ? -7.139 12.280 7.915 1.00 97.25 429 LEU A N 1
ATOM 3063 C CA . LEU A 1 429 ? -6.676 12.623 9.261 1.00 97.25 429 LEU A CA 1
ATOM 3064 C C . LEU A 1 429 ? -5.962 11.441 9.915 1.00 97.25 429 LEU A C 1
ATOM 3066 O O . LEU A 1 429 ? -4.809 11.555 10.336 1.00 97.25 429 LEU A O 1
ATOM 3070 N N . GLY A 1 430 ? -6.641 10.300 9.980 1.00 97.62 430 GLY A N 1
ATOM 3071 C CA . GLY A 1 430 ? -6.133 9.088 10.602 1.00 97.62 430 GLY A CA 1
ATOM 3072 C C . GLY A 1 430 ? -7.103 7.923 10.471 1.00 97.62 430 GLY A C 1
ATOM 3073 O O . GLY A 1 430 ? -8.190 8.056 9.909 1.00 97.62 430 GLY A O 1
ATOM 3074 N N . ASP A 1 431 ? -6.690 6.763 10.957 1.00 98.00 431 ASP A N 1
ATOM 3075 C CA . ASP A 1 431 ? -7.483 5.540 10.936 1.00 98.00 431 ASP A CA 1
ATOM 3076 C C . ASP A 1 431 ? -7.172 4.620 12.119 1.00 98.00 431 ASP A C 1
ATOM 3078 O O . ASP A 1 431 ? -6.185 4.803 12.831 1.00 98.00 431 ASP A O 1
ATOM 3082 N N . ALA A 1 432 ? -8.031 3.620 12.299 1.00 98.12 432 ALA A N 1
ATOM 3083 C CA . ALA A 1 432 ? -7.794 2.436 13.107 1.00 98.12 432 ALA A CA 1
ATOM 3084 C C . ALA A 1 432 ? -7.934 1.196 12.210 1.00 98.12 432 ALA A C 1
ATOM 3086 O O . ALA A 1 432 ? -9.015 0.915 11.689 1.00 98.12 432 ALA A O 1
ATOM 3087 N N . TYR A 1 433 ? -6.839 0.460 12.022 1.00 97.94 433 TYR A N 1
ATOM 3088 C CA . TYR A 1 433 ? -6.845 -0.893 11.470 1.00 97.94 433 TYR A CA 1
ATOM 3089 C C . TYR A 1 433 ? -7.067 -1.905 12.591 1.00 97.94 433 TYR A C 1
ATOM 3091 O O . TYR A 1 433 ? -6.487 -1.766 13.663 1.00 97.94 433 TYR A O 1
ATOM 3099 N N . ILE A 1 434 ? -7.854 -2.938 12.316 1.00 98.12 434 ILE A N 1
ATOM 3100 C CA . ILE A 1 434 ? -8.168 -4.039 13.225 1.00 98.12 434 ILE A CA 1
ATOM 3101 C C . ILE A 1 434 ? -7.916 -5.335 12.452 1.00 98.12 434 ILE A C 1
ATOM 3103 O O . ILE A 1 434 ? -8.579 -5.574 11.439 1.00 98.12 434 ILE A O 1
ATOM 3107 N N . ASP A 1 435 ? -6.951 -6.153 12.879 1.00 97.06 435 ASP A N 1
ATOM 3108 C CA . ASP A 1 435 ? -6.750 -7.491 12.299 1.00 97.06 435 ASP A CA 1
ATOM 3109 C C . ASP A 1 435 ? -7.923 -8.401 12.678 1.00 97.06 435 ASP A C 1
ATOM 3111 O O . ASP A 1 435 ? -8.325 -8.478 13.840 1.00 97.06 435 ASP A O 1
ATOM 3115 N N . THR A 1 436 ? -8.513 -9.066 11.685 1.00 95.69 436 THR A N 1
ATOM 3116 C CA . THR A 1 436 ? -9.757 -9.822 11.877 1.00 95.69 436 THR A CA 1
ATOM 3117 C C . THR A 1 436 ? -9.578 -11.123 12.660 1.00 95.69 436 THR A C 1
ATOM 3119 O O . THR A 1 436 ? -10.581 -11.721 13.041 1.00 95.69 436 THR A O 1
ATOM 3122 N N . GLN A 1 437 ? -8.336 -11.553 12.914 1.00 92.94 437 GLN A N 1
ATOM 3123 C CA . GLN A 1 437 ? -8.004 -12.774 13.651 1.00 92.94 437 GLN A CA 1
ATOM 3124 C C . GLN A 1 437 ? -7.350 -12.474 15.002 1.00 92.94 437 GLN A C 1
ATOM 3126 O O . GLN A 1 437 ? -7.785 -13.016 16.016 1.00 92.94 437 GLN A O 1
ATOM 3131 N N . THR A 1 438 ? -6.329 -11.609 15.045 1.00 95.00 438 THR A N 1
ATOM 3132 C CA . THR A 1 438 ? -5.649 -11.271 16.313 1.00 95.00 438 THR A CA 1
ATOM 3133 C C . THR A 1 438 ? -6.416 -10.244 17.141 1.00 95.00 438 THR A C 1
ATOM 3135 O O . THR A 1 438 ? -6.174 -10.132 18.341 1.00 95.00 438 THR A O 1
ATOM 3138 N N . LEU A 1 439 ? -7.343 -9.504 16.517 1.00 95.62 439 LEU A N 1
ATOM 3139 C CA . LEU A 1 439 ? -8.044 -8.352 17.096 1.00 95.62 439 LEU A CA 1
ATOM 3140 C C . LEU A 1 439 ? -7.096 -7.221 17.541 1.00 95.62 439 LEU A C 1
ATOM 3142 O O . LEU A 1 439 ? -7.495 -6.320 18.279 1.00 95.62 439 LEU A O 1
ATOM 3146 N N . GLU A 1 440 ? -5.844 -7.230 17.076 1.00 96.88 440 GLU A N 1
ATOM 3147 C CA . GLU A 1 440 ? -4.899 -6.147 17.329 1.00 96.88 440 GLU A CA 1
ATOM 3148 C C . GLU A 1 440 ? -5.334 -4.877 16.595 1.00 96.88 440 GLU A C 1
ATOM 3150 O O . GLU A 1 440 ? -5.657 -4.899 15.402 1.00 96.88 440 GLU A O 1
ATOM 3155 N N . ILE A 1 441 ? -5.312 -3.757 17.321 1.00 97.88 441 ILE A N 1
ATOM 3156 C CA . ILE A 1 441 ? -5.670 -2.439 16.802 1.00 97.88 441 ILE A CA 1
ATOM 3157 C C . ILE A 1 441 ? -4.396 -1.638 16.527 1.00 97.88 441 ILE A C 1
ATOM 3159 O O . ILE A 1 441 ? -3.569 -1.434 17.417 1.00 97.88 441 ILE A O 1
ATOM 3163 N N . ASN A 1 442 ? -4.257 -1.128 15.305 1.00 96.81 442 ASN A N 1
ATOM 3164 C CA . ASN A 1 442 ? -3.163 -0.255 14.896 1.00 96.81 442 ASN A CA 1
ATOM 3165 C C . ASN A 1 442 ? -3.717 1.068 14.352 1.00 96.81 442 ASN A C 1
ATOM 3167 O O . ASN A 1 442 ? -4.430 1.076 13.350 1.00 96.81 442 ASN A O 1
ATOM 3171 N N . MET A 1 443 ? -3.402 2.181 15.015 1.00 97.44 443 MET A N 1
ATOM 3172 C CA . MET A 1 443 ? -3.888 3.512 14.634 1.00 97.44 443 MET A CA 1
ATOM 3173 C C . MET A 1 443 ? -2.816 4.275 13.855 1.00 97.44 443 MET A C 1
ATOM 3175 O O . MET A 1 443 ? -1.665 4.334 14.294 1.00 97.44 443 MET A O 1
ATOM 3179 N N . THR A 1 444 ? -3.172 4.866 12.709 1.00 96.25 444 THR A N 1
ATOM 3180 C CA . THR A 1 444 ? -2.214 5.568 11.835 1.00 96.25 444 THR A CA 1
ATOM 3181 C C . THR A 1 444 ? -2.716 6.941 11.372 1.00 96.25 444 THR A C 1
ATOM 3183 O O . THR A 1 444 ? -3.862 7.323 11.604 1.00 96.25 444 THR A O 1
ATOM 3186 N N . GLY A 1 445 ? -1.831 7.716 10.735 1.00 96.12 445 GLY A N 1
ATOM 3187 C CA . GLY A 1 445 ? -2.098 9.082 10.272 1.00 96.12 445 GLY A CA 1
ATOM 3188 C C . GLY A 1 445 ? -1.786 10.172 11.304 1.00 96.12 445 GLY A C 1
ATOM 3189 O O . GLY A 1 445 ? -1.394 9.900 12.437 1.00 96.12 445 GLY A O 1
ATOM 3190 N N . GLY A 1 446 ? -1.933 11.435 10.894 1.00 95.38 446 GLY A N 1
ATOM 3191 C CA . GLY A 1 446 ? -1.589 12.603 11.717 1.00 95.38 446 GLY A CA 1
ATOM 3192 C C . GLY A 1 446 ? -2.502 12.815 12.932 1.00 95.38 446 GLY A C 1
ATOM 3193 O O . GLY A 1 446 ? -2.110 13.491 13.879 1.00 95.38 446 GLY A O 1
ATOM 3194 N N . ALA A 1 447 ? -3.696 12.220 12.927 1.00 96.00 447 ALA A N 1
ATOM 3195 C CA . ALA A 1 447 ? -4.642 12.248 14.039 1.00 96.00 447 ALA A CA 1
ATOM 3196 C C . ALA A 1 447 ? -4.585 11.004 14.946 1.00 96.00 447 ALA A C 1
ATOM 3198 O O . ALA A 1 447 ? -5.398 10.906 15.858 1.00 96.00 447 ALA A O 1
ATOM 3199 N N . ALA A 1 448 ? -3.649 10.065 14.745 1.00 96.69 448 ALA A N 1
ATOM 3200 C CA . ALA A 1 448 ? -3.623 8.786 15.471 1.00 96.69 448 ALA A CA 1
ATOM 3201 C C . ALA A 1 448 ? -3.629 8.924 17.008 1.00 96.69 448 ALA A C 1
ATOM 3203 O O . ALA A 1 448 ? -4.256 8.121 17.687 1.00 96.69 448 ALA A O 1
ATOM 3204 N N . SER A 1 449 ? -2.995 9.962 17.566 1.00 97.00 449 SER A N 1
ATOM 3205 C CA . SER A 1 449 ? -2.994 10.248 19.013 1.00 97.00 449 SER A CA 1
ATOM 3206 C C . SER A 1 449 ? -4.318 10.800 19.563 1.00 97.00 449 SER A C 1
ATOM 3208 O O . SER A 1 449 ? -4.475 10.902 20.777 1.00 97.00 449 SER A O 1
ATOM 3210 N N . ARG A 1 450 ? -5.251 11.174 18.680 1.00 96.50 450 ARG A N 1
ATOM 3211 C CA . ARG A 1 450 ? -6.606 11.678 18.972 1.00 96.50 450 ARG A CA 1
ATOM 3212 C C . ARG A 1 450 ? -7.699 10.681 18.579 1.00 96.50 450 ARG A C 1
ATOM 3214 O O . ARG A 1 450 ? -8.882 10.996 18.699 1.00 96.50 450 ARG A O 1
ATOM 3221 N N . ILE A 1 451 ? -7.309 9.512 18.073 1.00 97.94 451 ILE A N 1
ATOM 3222 C CA . ILE A 1 451 ? -8.210 8.397 17.804 1.00 97.94 451 ILE A CA 1
ATOM 3223 C C . ILE A 1 451 ? -8.153 7.466 19.013 1.00 97.94 451 ILE A C 1
ATOM 3225 O O . ILE A 1 451 ? -7.083 7.140 19.521 1.00 97.94 451 ILE A O 1
ATOM 3229 N N . THR A 1 452 ? -9.318 7.029 19.468 1.00 97.75 452 THR A N 1
ATOM 3230 C CA . THR A 1 452 ? -9.453 5.851 20.324 1.00 97.75 452 THR A CA 1
ATOM 3231 C C . THR A 1 452 ? -10.222 4.796 19.548 1.00 97.75 452 THR A C 1
ATOM 3233 O O . THR A 1 452 ? -11.053 5.131 18.708 1.00 97.75 452 THR A O 1
ATOM 3236 N N . ALA A 1 453 ? -9.931 3.522 19.777 1.00 97.69 453 ALA A N 1
ATOM 3237 C CA . ALA A 1 453 ? -10.638 2.431 19.126 1.00 97.69 453 ALA A CA 1
ATOM 3238 C C . ALA A 1 453 ? -10.693 1.217 20.048 1.00 97.69 453 ALA A C 1
ATOM 3240 O O . ALA A 1 453 ? -9.773 0.984 20.837 1.00 97.69 453 ALA A O 1
ATOM 3241 N N . ARG A 1 454 ? -11.783 0.454 19.957 1.00 96.88 454 ARG A N 1
ATOM 3242 C CA . ARG A 1 454 ? -11.982 -0.781 20.715 1.00 96.88 454 ARG A CA 1
ATOM 3243 C C . ARG A 1 454 ? -12.607 -1.845 19.833 1.00 96.88 454 ARG A C 1
ATOM 3245 O O . ARG A 1 454 ? -13.331 -1.557 18.882 1.00 96.88 454 ARG A O 1
ATOM 3252 N N . VAL A 1 455 ? -12.337 -3.091 20.189 1.00 96.88 455 VAL A N 1
ATOM 3253 C CA . VAL A 1 455 ? -12.873 -4.263 19.512 1.00 96.88 455 VAL A CA 1
ATOM 3254 C C . VAL A 1 455 ? -13.304 -5.285 20.557 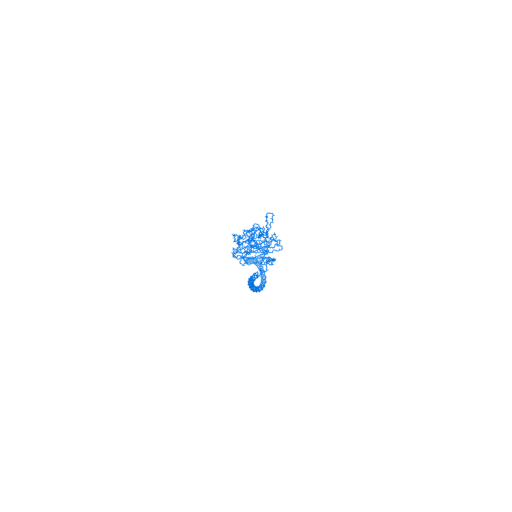1.00 96.88 455 VAL A C 1
ATOM 3256 O O . VAL A 1 455 ? -12.626 -5.480 21.565 1.00 96.88 455 VAL A O 1
ATOM 3259 N N . ARG A 1 456 ? -14.457 -5.919 20.342 1.00 94.25 456 ARG A N 1
ATOM 3260 C CA . ARG A 1 456 ? -15.000 -6.954 21.224 1.00 94.25 456 ARG A CA 1
ATOM 3261 C C . ARG A 1 456 ? -15.650 -8.046 20.391 1.00 94.25 456 ARG A C 1
ATOM 3263 O O . ARG A 1 456 ? -16.639 -7.802 19.703 1.00 94.25 456 ARG A O 1
ATOM 3270 N N . LYS A 1 457 ? -15.116 -9.259 20.486 1.00 93.56 457 LYS A N 1
ATOM 3271 C CA . LYS A 1 457 ? -15.724 -10.452 19.897 1.00 93.56 457 LYS A CA 1
ATOM 3272 C C . LYS A 1 457 ? -16.856 -10.962 20.789 1.00 93.56 457 LYS A C 1
ATOM 3274 O O . LYS A 1 457 ? -16.717 -11.027 22.009 1.00 93.56 457 LYS A O 1
ATOM 3279 N N . ASP A 1 458 ? -17.978 -11.296 20.172 1.00 89.88 458 ASP A N 1
ATOM 3280 C CA . ASP A 1 458 ? -19.057 -12.066 20.776 1.00 89.88 458 ASP A CA 1
ATOM 3281 C C . ASP A 1 458 ? -18.831 -13.546 20.445 1.00 89.88 458 ASP A C 1
ATOM 3283 O O . ASP A 1 458 ? -19.022 -13.977 19.308 1.00 89.88 458 ASP A O 1
ATOM 3287 N N . GLU A 1 459 ? -18.396 -14.325 21.434 1.00 87.75 459 GLU A N 1
ATOM 3288 C CA . GLU A 1 459 ? -18.107 -15.754 21.263 1.00 87.75 459 GLU A CA 1
ATOM 3289 C C . GLU A 1 459 ? -19.360 -16.601 20.989 1.00 87.75 459 GLU A C 1
ATOM 3291 O O . GLU A 1 459 ? -19.241 -17.685 20.423 1.00 87.75 459 GLU A O 1
ATOM 3296 N N . ALA A 1 460 ? -20.564 -16.124 21.333 1.00 85.19 460 ALA A N 1
ATOM 3297 C CA . ALA A 1 460 ? -21.797 -16.874 21.087 1.00 85.19 460 ALA A CA 1
ATOM 3298 C C . ALA A 1 460 ? -22.217 -16.831 19.610 1.00 85.19 460 ALA A C 1
ATOM 3300 O O . ALA A 1 460 ? -22.762 -17.804 19.089 1.00 85.19 460 ALA A O 1
ATOM 3301 N N . THR A 1 461 ? -21.964 -15.712 18.923 1.00 88.44 461 THR A N 1
ATOM 3302 C CA . THR A 1 461 ? -22.407 -15.504 17.531 1.00 88.44 461 THR A CA 1
ATOM 3303 C C . THR A 1 461 ? -21.258 -15.384 16.527 1.00 88.44 461 THR A C 1
ATOM 3305 O O . THR A 1 461 ? -21.465 -15.461 15.310 1.00 88.44 461 THR A O 1
ATOM 3308 N N . GLY A 1 462 ? -20.025 -15.234 17.012 1.00 90.50 462 GLY A N 1
ATOM 3309 C CA . GLY A 1 462 ? -18.818 -15.039 16.212 1.00 90.50 462 GLY A CA 1
ATOM 3310 C C . GLY A 1 462 ? -18.738 -13.673 15.524 1.00 90.50 462 GLY A C 1
ATOM 3311 O O . GLY A 1 462 ? -17.857 -13.479 14.691 1.00 90.50 462 GLY A O 1
ATOM 3312 N N . TRP A 1 463 ? -19.652 -12.746 15.825 1.00 94.88 463 TRP A N 1
ATOM 3313 C CA . TRP A 1 463 ? -19.565 -11.360 15.368 1.00 94.88 463 TRP A CA 1
ATOM 3314 C C . TRP A 1 463 ? -18.562 -10.581 16.215 1.00 94.88 463 TRP A C 1
ATOM 3316 O O . TRP A 1 463 ? -18.490 -10.736 17.433 1.00 94.88 463 TRP A O 1
ATOM 3326 N N . ILE A 1 464 ? -17.817 -9.692 15.573 1.00 96.50 464 ILE A N 1
ATOM 3327 C CA . ILE A 1 464 ? -16.872 -8.794 16.220 1.00 96.50 464 ILE A CA 1
ATOM 3328 C C . ILE A 1 464 ? -17.446 -7.382 16.135 1.00 96.50 464 ILE A C 1
ATOM 3330 O O . ILE A 1 464 ? -17.696 -6.874 15.046 1.00 96.50 464 ILE A O 1
ATOM 3334 N N . PHE A 1 465 ? -17.680 -6.747 17.279 1.00 96.19 465 PHE A N 1
ATOM 3335 C CA . PHE A 1 465 ? -18.014 -5.328 17.348 1.00 96.19 465 PHE A CA 1
ATOM 3336 C C . PHE A 1 465 ? -16.727 -4.504 17.321 1.00 96.19 465 PHE A C 1
ATOM 3338 O O . PHE A 1 465 ? -15.806 -4.791 18.087 1.00 96.19 465 PHE A O 1
ATOM 3345 N N . ALA A 1 466 ? -16.674 -3.485 16.469 1.00 97.75 466 ALA A N 1
ATOM 3346 C CA . ALA A 1 466 ? -15.606 -2.496 16.432 1.00 97.75 466 ALA A CA 1
ATOM 3347 C C . ALA A 1 466 ? -16.178 -1.087 16.578 1.00 97.75 466 ALA A C 1
ATOM 3349 O O . ALA A 1 466 ? -17.178 -0.749 15.945 1.00 97.75 466 ALA A O 1
ATOM 3350 N N . GLU A 1 467 ? -15.486 -0.264 17.359 1.00 97.00 467 GLU A N 1
ATOM 3351 C CA . GLU A 1 467 ? -15.704 1.174 17.477 1.00 97.00 467 GLU A CA 1
ATOM 3352 C C . GLU A 1 467 ? -14.379 1.916 17.278 1.00 97.00 467 GLU A C 1
ATOM 3354 O O . GLU A 1 467 ? -13.322 1.451 17.713 1.00 97.00 467 GLU A O 1
ATOM 3359 N N . ALA A 1 468 ? -14.433 3.084 16.647 1.00 98.19 468 ALA A N 1
ATOM 3360 C CA . ALA A 1 468 ? -13.371 4.076 16.702 1.00 98.19 468 ALA A CA 1
ATOM 3361 C C . ALA A 1 468 ? -13.968 5.479 16.829 1.00 98.19 468 ALA A C 1
ATOM 3363 O O . ALA A 1 468 ? -14.984 5.784 16.206 1.00 98.19 468 ALA A O 1
ATOM 3364 N N . THR A 1 469 ? -13.316 6.338 17.603 1.00 98.06 469 THR A N 1
ATOM 3365 C CA . THR A 1 469 ? -13.735 7.713 17.874 1.00 98.06 469 THR A CA 1
ATOM 3366 C C . THR A 1 469 ? -12.556 8.646 17.658 1.00 98.06 469 THR A C 1
ATOM 3368 O O . THR A 1 469 ? -11.509 8.458 18.279 1.00 98.06 469 THR A O 1
ATOM 3371 N N . ILE A 1 470 ? -12.724 9.664 16.814 1.00 98.06 470 ILE A N 1
ATOM 3372 C CA . ILE A 1 470 ? -11.748 10.742 16.615 1.00 98.06 470 ILE A CA 1
ATOM 3373 C C . ILE A 1 470 ? -12.185 12.003 17.365 1.00 98.06 470 ILE A C 1
ATOM 3375 O O . ILE A 1 470 ? -13.341 12.414 17.269 1.00 98.06 470 ILE A O 1
ATOM 3379 N N . GLN A 1 471 ? -11.252 12.640 18.075 1.00 97.31 471 GLN A N 1
ATOM 3380 C CA . GLN A 1 471 ? -11.421 14.001 18.583 1.00 97.31 471 GLN A CA 1
ATOM 3381 C C . GLN A 1 471 ? -10.911 15.016 17.552 1.00 97.31 471 GLN A C 1
ATOM 3383 O O . GLN A 1 471 ? -9.712 15.064 17.262 1.00 97.31 471 GLN A O 1
ATOM 3388 N N . ALA A 1 472 ? -11.812 15.834 17.017 1.00 95.81 472 ALA A N 1
ATOM 3389 C CA . ALA A 1 472 ? -11.519 16.945 16.123 1.00 95.81 472 ALA A CA 1
ATOM 3390 C C . ALA A 1 472 ? -10.823 18.109 16.853 1.00 95.81 472 ALA A C 1
ATOM 3392 O O . ALA A 1 472 ? -11.033 18.330 18.048 1.00 95.81 472 ALA A O 1
ATOM 3393 N N . ILE A 1 473 ? -10.005 18.864 16.119 1.00 94.62 473 ILE A N 1
ATOM 3394 C CA . ILE A 1 473 ? -9.339 20.090 16.596 1.00 94.62 473 ILE A CA 1
ATOM 3395 C C . ILE A 1 473 ? -9.789 21.328 15.807 1.00 94.62 473 ILE A C 1
ATOM 3397 O O . ILE A 1 473 ? -10.500 21.225 14.807 1.00 94.62 473 ILE A O 1
ATOM 3401 N N . ASP A 1 474 ? -9.357 22.514 16.238 1.00 89.44 474 ASP A N 1
ATOM 3402 C CA . ASP A 1 474 ? -9.670 23.775 15.562 1.00 89.44 474 ASP A CA 1
ATOM 3403 C C . ASP A 1 474 ? -9.313 23.733 14.064 1.00 89.44 474 ASP A C 1
ATOM 3405 O O . ASP A 1 474 ? -8.209 23.362 13.661 1.00 89.44 474 ASP A O 1
ATOM 3409 N N . GLY A 1 475 ? -10.282 24.105 13.222 1.00 86.50 475 GLY A N 1
ATOM 3410 C CA . GLY A 1 475 ? -10.185 24.029 11.760 1.00 86.50 475 GLY A CA 1
ATOM 3411 C C . GLY A 1 475 ? -10.607 22.687 11.138 1.00 86.50 475 GLY A C 1
ATOM 3412 O O . GLY A 1 475 ? -10.769 22.617 9.920 1.00 86.50 475 GLY A O 1
ATOM 3413 N N . GLU A 1 476 ? -10.852 21.636 11.925 1.00 94.00 476 GLU A N 1
ATOM 3414 C CA . GLU A 1 476 ? -11.464 20.377 11.468 1.00 94.00 476 GLU A CA 1
ATOM 3415 C C . GLU A 1 476 ? -13.003 20.446 11.610 1.00 94.00 476 GLU A C 1
ATOM 3417 O O . GLU A 1 476 ? -13.597 19.698 12.373 1.00 94.00 476 GLU A O 1
ATOM 3422 N N . LEU A 1 477 ? -13.665 21.375 10.901 1.00 93.50 477 LEU A N 1
ATOM 3423 C CA . LEU A 1 477 ? -15.096 21.687 11.110 1.00 93.50 477 LEU A CA 1
ATOM 3424 C C . LEU A 1 477 ? -16.075 20.572 10.706 1.00 93.50 477 LEU A C 1
ATOM 3426 O O . LEU A 1 477 ? -17.171 20.499 11.258 1.00 93.50 477 LEU A O 1
ATOM 3430 N N . LYS A 1 478 ? -15.710 19.732 9.729 1.00 96.12 478 LYS A N 1
ATOM 3431 C CA . LYS A 1 478 ? -16.521 18.587 9.297 1.00 96.12 478 LYS A CA 1
ATOM 3432 C C . LYS A 1 478 ? -15.672 17.346 9.153 1.00 96.12 478 LYS A C 1
ATOM 3434 O O . LYS A 1 478 ? -14.631 17.403 8.499 1.00 96.12 478 LYS A O 1
ATOM 3439 N N . ILE A 1 479 ? -16.144 16.231 9.700 1.00 97.38 479 ILE A N 1
ATOM 3440 C CA . ILE A 1 479 ? -15.415 14.962 9.740 1.00 97.38 479 ILE A CA 1
ATOM 3441 C C . ILE A 1 479 ? -16.160 13.893 8.935 1.00 97.38 479 ILE A C 1
ATOM 3443 O O . ILE A 1 479 ? -17.316 13.567 9.206 1.00 97.38 479 ILE A O 1
ATOM 3447 N N . GLY A 1 480 ? -15.493 13.369 7.909 1.00 96.69 480 GLY A N 1
ATOM 3448 C CA . GLY A 1 480 ? -15.901 12.183 7.167 1.00 96.69 480 GLY A CA 1
ATOM 3449 C C . GLY A 1 480 ? -15.456 10.905 7.878 1.00 96.69 480 GLY A C 1
ATOM 3450 O O . GLY A 1 480 ? -14.462 10.904 8.609 1.00 96.69 480 GLY A O 1
ATOM 3451 N N . SER A 1 481 ? -16.182 9.809 7.645 1.00 97.44 481 SER A N 1
ATOM 3452 C CA . SER A 1 481 ? -15.799 8.478 8.121 1.00 97.44 481 SER A CA 1
ATOM 3453 C C . SER A 1 481 ? -16.114 7.382 7.100 1.00 97.44 481 SER A C 1
ATOM 3455 O O . SER A 1 481 ? -17.144 7.422 6.414 1.00 97.44 481 SER A O 1
ATOM 3457 N N . GLN A 1 482 ? -15.223 6.394 6.989 1.00 97.50 482 GLN A N 1
ATOM 3458 C CA . GLN A 1 482 ? -15.403 5.201 6.161 1.00 97.50 482 GLN A CA 1
ATOM 3459 C C . GLN A 1 482 ? -15.033 3.925 6.915 1.00 97.50 482 GLN A C 1
ATOM 3461 O O . GLN A 1 482 ? -13.986 3.848 7.555 1.00 97.50 482 GLN A O 1
ATOM 3466 N N . ILE A 1 483 ? -15.845 2.887 6.732 1.00 98.44 483 ILE A N 1
ATOM 3467 C CA . ILE A 1 483 ? -15.553 1.510 7.122 1.00 98.44 483 ILE A CA 1
ATOM 3468 C C . ILE A 1 483 ? -15.086 0.771 5.865 1.00 98.44 483 ILE A C 1
ATOM 3470 O O . ILE A 1 483 ? -15.828 0.606 4.889 1.00 98.44 483 ILE A O 1
ATOM 3474 N N . GLN A 1 484 ? -13.828 0.348 5.874 1.00 98.31 484 GLN A N 1
ATOM 3475 C CA . GLN A 1 484 ? -13.138 -0.212 4.722 1.00 98.31 484 GLN A CA 1
ATOM 3476 C C . GLN A 1 484 ? -12.643 -1.636 4.993 1.00 98.31 484 GLN A C 1
ATOM 3478 O O . GLN A 1 484 ? -12.192 -1.956 6.093 1.00 98.31 484 GLN A O 1
ATOM 3483 N N . TYR A 1 485 ? -12.662 -2.470 3.957 1.00 97.94 485 TYR A N 1
ATOM 3484 C CA . TYR A 1 485 ? -11.810 -3.656 3.886 1.00 97.94 485 TYR A CA 1
ATOM 3485 C C . TYR A 1 485 ? -10.365 -3.203 3.640 1.00 97.94 485 TYR A C 1
ATOM 3487 O O . TYR A 1 485 ? -10.130 -2.245 2.900 1.00 97.94 485 TYR A O 1
ATOM 3495 N N . SER A 1 486 ? -9.390 -3.916 4.196 1.00 97.25 486 SER A N 1
ATOM 3496 C CA . SER A 1 486 ? -7.983 -3.824 3.815 1.00 97.25 486 SER A CA 1
ATOM 3497 C C . SER A 1 486 ? -7.342 -5.218 3.821 1.00 97.25 486 SER A C 1
ATOM 3499 O O . SER A 1 486 ? -7.670 -6.030 4.691 1.00 97.25 486 SER A O 1
ATOM 3501 N N . PRO A 1 487 ? -6.388 -5.507 2.916 1.00 96.75 487 PRO A N 1
ATOM 3502 C CA . PRO A 1 487 ? -5.611 -6.742 2.979 1.00 96.75 487 PRO A CA 1
ATOM 3503 C C . PRO A 1 487 ? -4.876 -6.892 4.311 1.00 96.75 487 PRO A C 1
ATOM 3505 O O . PRO A 1 487 ? -4.603 -5.896 4.996 1.00 96.75 487 PRO A O 1
ATOM 3508 N N . LYS A 1 488 ? -4.483 -8.124 4.659 1.00 94.31 488 LYS A N 1
ATOM 3509 C CA . LYS A 1 488 ? -3.595 -8.380 5.807 1.00 94.31 488 LYS A CA 1
ATOM 3510 C C . LYS A 1 488 ? -2.345 -7.499 5.765 1.00 94.31 488 LYS A C 1
ATOM 3512 O O . LYS A 1 488 ? -1.910 -7.068 4.694 1.00 94.31 488 LYS A O 1
ATOM 3517 N N . GLN A 1 489 ? -1.757 -7.221 6.926 1.00 93.00 489 GLN A N 1
ATOM 3518 C CA . GLN A 1 489 ? -0.590 -6.343 7.003 1.00 93.00 489 GLN A CA 1
ATOM 3519 C C . GLN A 1 489 ? 0.557 -6.868 6.122 1.00 93.00 489 GLN A C 1
ATOM 3521 O O . GLN A 1 489 ? 0.868 -8.057 6.129 1.00 93.00 489 GLN A O 1
ATOM 3526 N N . SER A 1 490 ? 1.144 -5.972 5.322 1.00 90.25 490 SER A N 1
ATOM 3527 C CA . SER A 1 490 ? 2.172 -6.287 4.313 1.00 90.25 490 SER A CA 1
ATOM 3528 C C . SER A 1 490 ? 1.756 -7.316 3.243 1.00 90.25 490 SER A C 1
ATOM 3530 O O . SER A 1 490 ? 2.611 -7.848 2.538 1.00 90.25 490 SER A O 1
ATOM 3532 N N . GLY A 1 491 ? 0.457 -7.596 3.105 1.00 93.00 491 GLY A N 1
ATOM 3533 C CA . GLY A 1 491 ? -0.121 -8.426 2.052 1.00 93.00 491 GLY A CA 1
ATOM 3534 C C . GLY A 1 491 ? -0.849 -7.616 0.977 1.00 93.00 491 GLY A C 1
ATOM 3535 O O . GLY A 1 491 ? -0.873 -6.386 0.991 1.00 93.00 491 GLY A O 1
ATOM 3536 N N . ALA A 1 492 ? -1.475 -8.342 0.056 1.00 96.12 492 ALA A N 1
ATOM 3537 C CA . ALA A 1 492 ? -2.334 -7.816 -0.995 1.00 96.12 492 ALA A CA 1
ATOM 3538 C C . ALA A 1 492 ? -3.654 -8.598 -1.026 1.00 96.12 492 ALA A C 1
ATOM 3540 O O . ALA A 1 492 ? -3.709 -9.723 -0.526 1.00 96.12 492 ALA A O 1
ATOM 3541 N N . THR A 1 493 ? -4.691 -7.997 -1.607 1.00 95.94 493 THR A N 1
ATOM 3542 C CA . THR A 1 493 ? -6.016 -8.608 -1.784 1.00 95.94 493 THR A CA 1
ATOM 3543 C C . THR A 1 493 ? -5.889 -9.901 -2.583 1.00 95.94 493 THR A C 1
ATOM 3545 O O . THR A 1 493 ? -5.250 -9.909 -3.643 1.00 95.94 493 THR A O 1
ATOM 3548 N N . VAL A 1 494 ? -6.515 -10.977 -2.117 1.00 94.12 494 VAL A N 1
ATOM 3549 C CA . VAL A 1 494 ? -6.588 -12.255 -2.839 1.00 94.12 494 VAL A CA 1
ATOM 3550 C C . VAL A 1 494 ? -8.004 -12.531 -3.348 1.00 94.12 494 VAL A C 1
ATOM 3552 O O . VAL A 1 494 ? -8.978 -11.904 -2.934 1.00 94.12 494 VAL A O 1
ATOM 3555 N N . SER A 1 495 ? -8.120 -13.451 -4.309 1.00 92.38 495 SER A N 1
ATOM 3556 C CA . SER A 1 495 ? -9.422 -13.842 -4.857 1.00 92.38 495 SER A CA 1
ATOM 3557 C C . SER A 1 495 ? -10.299 -14.443 -3.759 1.00 92.38 495 SER A C 1
ATOM 3559 O O . SER A 1 495 ? -9.868 -15.356 -3.057 1.00 92.38 495 SER A O 1
ATOM 3561 N N . GLY A 1 496 ? -11.524 -13.933 -3.626 1.00 88.94 496 GLY A N 1
ATOM 3562 C CA . GLY A 1 496 ? -12.465 -14.383 -2.605 1.00 88.94 496 GLY A CA 1
ATOM 3563 C C . GLY A 1 496 ? -12.292 -13.730 -1.232 1.00 88.94 496 GLY A C 1
ATOM 3564 O O . GLY A 1 496 ? -12.947 -14.180 -0.299 1.00 88.94 496 GLY A O 1
ATOM 3565 N N . ASP A 1 497 ? -11.476 -12.679 -1.086 1.00 96.62 497 ASP A N 1
ATOM 3566 C CA . ASP A 1 497 ? -11.442 -11.896 0.155 1.00 96.62 497 ASP A CA 1
ATOM 3567 C C . ASP A 1 497 ? -12.809 -11.263 0.456 1.00 96.62 497 ASP A C 1
ATOM 3569 O O . ASP A 1 497 ? -13.369 -10.537 -0.373 1.00 96.62 497 ASP A O 1
ATOM 3573 N N . TYR A 1 498 ? -13.338 -11.520 1.657 1.00 97.12 498 TYR A N 1
ATOM 3574 C CA . TYR A 1 498 ? -14.634 -11.008 2.099 1.00 97.12 498 TYR A CA 1
ATOM 3575 C C . TYR A 1 498 ? -14.684 -10.630 3.585 1.00 97.12 498 TYR A C 1
ATOM 3577 O O . TYR A 1 498 ? -13.969 -11.183 4.428 1.00 97.12 498 TYR A O 1
ATOM 3585 N N . ILE A 1 499 ? -15.610 -9.726 3.909 1.00 98.12 499 ILE A N 1
ATOM 3586 C CA . ILE A 1 499 ? -16.053 -9.403 5.268 1.00 98.12 499 ILE A CA 1
ATOM 3587 C C . ILE A 1 499 ? -17.586 -9.325 5.262 1.00 98.12 499 ILE A C 1
ATOM 3589 O O . ILE A 1 499 ? -18.171 -8.600 4.459 1.00 98.12 499 ILE A O 1
ATOM 3593 N N . TYR A 1 500 ? -18.258 -10.048 6.160 1.00 98.06 500 TYR A N 1
ATOM 3594 C CA . TYR A 1 500 ? -19.652 -9.745 6.488 1.00 98.06 500 TYR A CA 1
ATOM 3595 C C . TYR A 1 500 ? -19.673 -8.496 7.369 1.00 98.06 500 TYR A C 1
ATOM 3597 O O . TYR A 1 500 ? -18.952 -8.451 8.364 1.00 98.06 500 TYR A O 1
ATOM 3605 N N . LEU A 1 501 ? -20.484 -7.501 7.017 1.00 98.19 501 LEU A N 1
ATOM 3606 C CA . LEU A 1 501 ? -20.627 -6.238 7.741 1.00 98.19 501 LEU A CA 1
ATOM 3607 C C . LEU A 1 501 ? -22.100 -6.016 8.098 1.00 98.19 501 LEU A C 1
ATOM 3609 O O . LEU A 1 501 ? -22.983 -6.201 7.260 1.00 98.19 501 LEU A O 1
ATOM 3613 N N . ALA A 1 502 ? -22.342 -5.598 9.334 1.00 96.75 502 ALA A N 1
ATOM 3614 C CA . ALA A 1 502 ? -23.637 -5.265 9.906 1.00 96.75 502 ALA A CA 1
ATOM 3615 C C . ALA A 1 502 ? -23.530 -3.981 10.743 1.00 96.75 502 ALA A C 1
ATOM 3617 O O . ALA A 1 502 ? -22.439 -3.570 11.152 1.00 96.75 502 ALA A O 1
ATOM 3618 N N . THR A 1 503 ? -24.679 -3.350 10.982 1.00 95.31 503 THR A N 1
ATOM 3619 C CA . THR A 1 503 ? -24.837 -2.164 11.842 1.00 95.31 503 THR A CA 1
ATOM 3620 C C . THR A 1 503 ? -23.796 -1.039 11.644 1.00 95.31 503 THR A C 1
ATOM 3622 O O . THR A 1 503 ? -23.248 -0.564 12.641 1.00 95.31 503 THR A O 1
ATOM 3625 N N . PRO A 1 504 ? -23.458 -0.604 10.410 1.00 97.31 504 PRO A N 1
ATOM 3626 C CA . PRO A 1 504 ? -22.547 0.520 10.224 1.00 97.31 504 PRO A CA 1
ATOM 3627 C C . PRO A 1 504 ? -23.214 1.817 10.690 1.00 97.31 504 PRO A C 1
ATOM 3629 O O . PRO A 1 504 ? -24.281 2.199 10.205 1.00 97.31 504 PRO A O 1
ATOM 3632 N N . GLN A 1 505 ? -22.569 2.503 11.623 1.00 96.75 505 GLN A N 1
ATOM 3633 C CA . GLN A 1 505 ? -23.088 3.711 12.246 1.00 96.75 505 GLN A CA 1
ATOM 3634 C C . GLN A 1 505 ? -21.972 4.749 12.375 1.00 96.75 505 GLN A C 1
ATOM 3636 O O . GLN A 1 505 ? -20.837 4.416 12.712 1.00 96.75 505 GLN A O 1
ATOM 3641 N N . VAL A 1 506 ? -22.286 6.006 12.054 1.00 97.38 506 VAL A N 1
ATOM 3642 C CA . VAL A 1 506 ? -21.381 7.156 12.213 1.00 97.38 506 VAL A CA 1
ATOM 3643 C C . VAL A 1 506 ? -22.140 8.239 12.960 1.00 97.38 506 VAL A C 1
ATOM 3645 O O . VAL A 1 506 ? -23.224 8.619 12.527 1.00 97.38 506 VAL A O 1
ATOM 3648 N N . GLU A 1 507 ? -21.589 8.722 14.067 1.00 95.00 507 GLU A N 1
ATOM 3649 C CA . GLU A 1 507 ? -22.299 9.540 15.053 1.00 95.00 507 GLU A CA 1
ATOM 3650 C C . GLU A 1 507 ? -21.484 10.765 15.463 1.00 95.00 507 GLU A C 1
ATOM 3652 O O . GLU A 1 507 ? -20.264 10.682 15.614 1.00 95.00 507 GLU A O 1
ATOM 3657 N N . ASP A 1 508 ? -22.176 11.871 15.736 1.00 93.06 508 ASP A N 1
ATOM 3658 C CA . ASP A 1 508 ? -21.624 12.970 16.531 1.00 93.06 508 ASP A CA 1
ATOM 3659 C C . ASP A 1 508 ? -21.701 12.599 18.024 1.00 93.06 508 ASP A C 1
ATOM 3661 O O . ASP A 1 508 ? -22.786 12.511 18.603 1.00 93.06 508 ASP A O 1
ATOM 3665 N N . GLY A 1 509 ? -20.558 12.331 18.655 1.00 91.69 509 GLY A N 1
ATOM 3666 C CA . GLY A 1 509 ? -20.484 11.866 20.039 1.00 91.69 509 GLY A CA 1
ATOM 3667 C C . GLY A 1 509 ? -19.147 11.213 20.422 1.00 91.69 509 GLY A C 1
ATOM 3668 O O . GLY A 1 509 ? -18.492 10.605 19.574 1.00 91.69 509 GLY A O 1
ATOM 3669 N N . PRO A 1 510 ? -18.743 11.281 21.709 1.00 91.50 510 PRO A N 1
ATOM 3670 C CA . PRO A 1 510 ? -17.494 10.700 22.229 1.00 91.50 510 PRO A CA 1
ATOM 3671 C C . PRO A 1 510 ? -17.546 9.181 22.469 1.00 91.50 510 PRO A C 1
ATOM 3673 O O . PRO A 1 510 ? -16.573 8.598 22.940 1.00 91.50 510 PRO A O 1
ATOM 3676 N N . CYS A 1 511 ? -18.690 8.549 22.220 1.00 90.31 511 CYS A N 1
ATOM 3677 C CA . CYS A 1 511 ? -18.927 7.126 22.417 1.00 90.31 511 CYS A CA 1
ATOM 3678 C C . CYS A 1 511 ? -20.034 6.652 21.473 1.00 90.31 511 CYS A C 1
ATOM 3680 O O . CYS A 1 511 ? -20.848 7.464 21.019 1.00 90.31 511 CYS A O 1
ATOM 3682 N N . VAL A 1 512 ? -20.086 5.340 21.244 1.00 91.94 512 VAL A N 1
ATOM 3683 C CA . VAL A 1 512 ? -21.186 4.685 20.526 1.00 91.94 512 VAL A CA 1
ATOM 3684 C C . VAL A 1 512 ? -22.502 4.827 21.288 1.00 91.94 512 VAL A C 1
ATOM 3686 O O . VAL A 1 512 ? -22.502 4.947 22.518 1.00 91.94 512 VAL A O 1
ATOM 3689 N N . SER A 1 513 ? -23.612 4.772 20.560 1.00 91.44 513 SER A N 1
ATOM 3690 C CA . SER A 1 513 ? -24.943 4.528 21.124 1.00 91.44 513 SER A CA 1
ATOM 3691 C C . SER A 1 513 ? -25.577 3.259 20.555 1.00 91.44 513 SER A C 1
ATOM 3693 O O . SER A 1 513 ? -24.964 2.518 19.779 1.00 91.44 513 SER A O 1
ATOM 3695 N N . SER A 1 514 ? -26.818 3.003 20.962 1.00 90.00 514 SER A N 1
ATOM 3696 C CA . SER A 1 514 ? -27.709 2.031 20.326 1.00 90.00 514 SER A CA 1
ATOM 3697 C C . SER A 1 514 ? -27.752 2.209 18.799 1.00 90.00 514 SER A C 1
ATOM 3699 O O . SER A 1 514 ? -27.625 3.315 18.279 1.00 90.00 514 SER A O 1
ATOM 3701 N N . PHE A 1 515 ? -27.945 1.122 18.046 1.00 92.44 515 PHE A N 1
ATOM 3702 C CA . PHE A 1 515 ? -27.971 1.207 16.582 1.00 92.44 515 PHE A CA 1
ATOM 3703 C C . PHE A 1 515 ? -29.244 1.897 16.071 1.00 92.44 515 PHE A C 1
ATOM 3705 O O . PHE A 1 515 ? -30.345 1.357 16.209 1.00 92.44 515 PHE A O 1
ATOM 3712 N N . ILE A 1 516 ? -29.088 3.064 15.448 1.00 92.06 516 ILE A N 1
ATOM 3713 C CA . ILE A 1 516 ? -30.173 3.883 14.906 1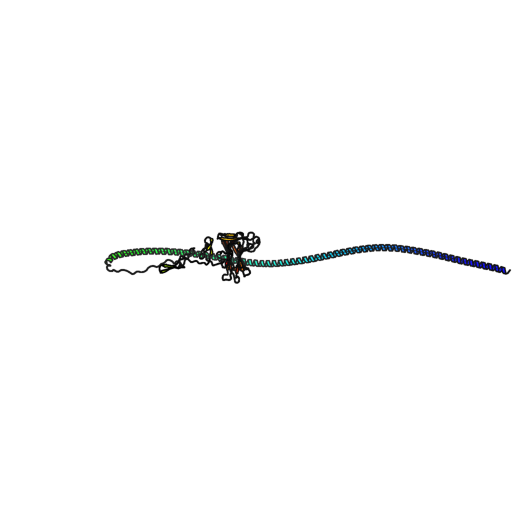.00 92.06 516 ILE A CA 1
ATOM 3714 C C . ILE A 1 516 ? -30.402 3.513 13.438 1.00 92.06 516 ILE A C 1
ATOM 3716 O O . ILE A 1 516 ? -29.515 3.654 12.588 1.00 92.06 516 ILE A O 1
ATOM 3720 N N . ILE A 1 517 ? -31.629 3.082 13.139 1.00 91.81 517 ILE A N 1
ATOM 3721 C CA . ILE A 1 517 ? -32.081 2.753 11.786 1.00 91.81 517 ILE A CA 1
ATOM 3722 C C . ILE A 1 517 ? -32.300 4.052 10.997 1.00 91.81 517 ILE A C 1
ATOM 3724 O O . ILE A 1 517 ? -33.160 4.867 11.323 1.00 91.81 517 ILE A O 1
ATOM 3728 N N . SER A 1 518 ? -31.515 4.236 9.938 1.00 93.12 518 SER A N 1
ATOM 3729 C CA . SER A 1 518 ? -31.582 5.359 8.999 1.00 93.12 518 SER A CA 1
ATOM 3730 C C . SER A 1 518 ? -32.096 4.946 7.615 1.00 93.12 518 SER A C 1
ATOM 3732 O O . SER A 1 518 ? -31.797 3.857 7.111 1.00 93.12 518 SER A O 1
ATOM 3734 N N . GLY A 1 519 ? -32.836 5.855 6.975 1.00 91.81 519 GLY A N 1
ATOM 3735 C CA . GLY A 1 519 ? -33.288 5.736 5.586 1.00 91.81 519 GLY A CA 1
ATOM 3736 C C . GLY A 1 519 ? -32.406 6.540 4.624 1.00 91.81 519 GLY A C 1
ATOM 3737 O O . GLY A 1 519 ? -31.195 6.650 4.808 1.00 91.81 519 GLY A O 1
ATOM 3738 N N . ALA A 1 520 ? -33.022 7.168 3.619 1.00 91.81 520 ALA A N 1
ATOM 3739 C CA . ALA A 1 520 ? -32.329 8.046 2.665 1.00 91.81 520 ALA A CA 1
ATOM 3740 C C . ALA A 1 520 ? -31.792 9.361 3.285 1.00 91.81 520 ALA A C 1
ATOM 3742 O O . ALA A 1 520 ? -31.074 10.117 2.628 1.00 91.81 520 ALA A O 1
ATOM 3743 N N . THR A 1 521 ? -32.130 9.638 4.545 1.00 90.62 521 THR A N 1
ATOM 3744 C CA . THR A 1 521 ? -31.612 10.740 5.364 1.00 90.62 521 THR A CA 1
ATOM 3745 C C . THR A 1 521 ? -31.092 10.202 6.693 1.00 90.62 521 THR A C 1
ATOM 3747 O O . THR A 1 521 ? -31.529 9.143 7.147 1.00 90.62 521 THR A O 1
ATOM 3750 N N . ALA A 1 522 ? -30.183 10.952 7.323 1.00 89.88 522 ALA A N 1
ATOM 3751 C CA . ALA A 1 522 ? -29.732 10.670 8.682 1.00 89.88 522 ALA A CA 1
ATOM 3752 C C . ALA A 1 522 ? -30.931 10.626 9.648 1.00 89.88 522 ALA A C 1
ATOM 3754 O O . ALA A 1 522 ? -31.922 11.334 9.435 1.00 89.88 522 ALA A O 1
ATOM 3755 N N . ALA A 1 523 ? -30.835 9.786 10.676 1.00 89.00 523 ALA A N 1
ATOM 3756 C CA . ALA A 1 523 ? -31.894 9.538 11.655 1.00 89.00 523 ALA A CA 1
ATOM 3757 C C . ALA A 1 523 ? -31.355 9.666 13.085 1.00 89.00 523 ALA A C 1
ATOM 3759 O O . ALA A 1 523 ? -30.146 9.546 13.294 1.00 89.00 523 ALA A O 1
ATOM 3760 N N . THR A 1 524 ? -32.253 9.916 14.039 1.00 85.38 524 THR A N 1
ATOM 3761 C CA . THR A 1 524 ? -31.974 10.339 15.421 1.00 85.38 524 THR A CA 1
ATOM 3762 C C . THR A 1 524 ? -32.880 9.605 16.404 1.00 85.38 524 THR A C 1
ATOM 3764 O O . THR A 1 524 ? -34.067 9.433 16.045 1.00 85.38 524 THR A O 1
#

Radius of gyration: 78.49 Å; chains: 1; bounding box: 182×46×286 Å

Secondary structure (DSSP, 8-state):
-HHHHHHHHHHHHHHHHHHHHHHHHHHHHHHHHHHHHHHHHHHHHHHHHHHHHHHHHHHHHHHHHHHHHHHHHHHHHHHHHHHHHHHHHHHHHHHHHHHHHHHHHHHHHHHHHHHHHHHHHHHHHHHHHHHHHHHHHHHHHHHHHHHHHHHHHHHHHHHHHHHHHHHHHHHHHHHHHHHHHHHHHHHHHHHHHHHHHHHHHHHHHHHHHHHHHHHHHHHHHHHHHHHHHTTT-SS----------------PPPPS-B---STT-B-SBS--SSEEEEEETTEEEEEE---B-----SS-EEEE-TTS-EEEEPTTPPPEETTEE-------B-S--TT-GGGS---TTEEEEEEEE-TTS-EEEEEEE-GGGTT----EEEEE--GGG-EE--SS--EEEEEEEEE-SS--EEEEEEEEE-SS-EEEEEEEEEETTT--EEEEETTGGGEEEEEEE-TTT--EEEEEEEE--TT--EEEEEEEEEPSTT----TT-EEEEEEEEEEESSS--S-----SS-B-

Organism: Escherichia coli (NCBI:txid562)

pLDDT: mean 87.13, std 14.37, range [28.38, 98.44]